Protein AF-0000000076493555 (afdb_homodimer)

InterPro domains:
  IPR001810 F-box domain [PF00646] (11-49)
  IPR001810 F-box domain [PS50181] (8-61)
  IPR006566 FBD domain [PF08387] (306-347)
  IPR006566 FBD domain [SM00579] (308-380)
  IPR032675 Leucine-rich repeat domain superfamily [G3DSA:3.80.10.10] (91-368)
  IPR036047 F-box-like domain superfamily [SSF81383] (8-80)
  IPR050232 F-box/LRR-repeat protein 13/AtMIF1-like [PTHR31900] (6-372)
  IPR053781 F-box/LRR-repeat protein 13-like, F-box domain [cd22160] (11-46)

Solvent-accessible surface area (backbone atoms only — not comparable to full-atom values): 38827 Å² total; per-residue (Å²): 132,78,78,70,67,79,74,61,34,84,61,75,63,57,56,64,70,55,48,49,56,54,37,64,55,34,63,56,73,63,37,57,72,34,54,75,88,43,64,78,39,44,68,60,62,24,59,47,34,48,45,78,46,66,43,63,72,35,51,72,64,72,35,72,65,41,47,49,49,48,54,49,48,52,52,46,52,68,58,64,30,41,82,89,48,52,30,43,32,41,35,39,37,38,73,83,66,52,57,48,63,50,48,49,53,44,39,51,41,44,73,36,50,23,25,32,38,38,40,38,39,33,59,84,32,65,41,53,30,53,54,70,40,32,74,51,27,32,33,42,33,42,28,20,32,24,57,37,61,48,88,52,38,40,25,67,43,20,31,34,43,34,37,31,40,28,35,35,62,33,28,45,49,56,51,47,50,53,65,24,26,63,48,26,29,35,41,36,39,34,55,55,42,58,74,37,82,62,58,74,66,71,60,91,53,67,36,77,48,26,34,37,38,37,38,55,65,37,79,48,54,62,36,52,51,63,67,34,49,42,45,25,30,34,43,34,33,31,46,75,37,45,62,76,61,45,81,89,78,64,67,30,66,48,23,32,36,40,35,36,36,30,48,57,91,53,60,68,58,50,51,56,50,40,52,28,22,45,46,24,27,32,41,35,41,32,51,41,92,72,48,53,80,62,85,72,63,58,75,72,77,76,70,88,75,73,34,56,8,34,56,59,40,22,31,36,39,35,38,38,54,44,83,68,44,63,42,57,46,52,49,53,44,48,48,36,52,46,18,46,44,26,42,36,39,40,39,25,45,45,89,80,60,52,70,68,56,52,49,52,43,49,53,57,59,69,67,46,66,58,59,19,86,66,45,44,80,42,83,84,133,81,77,69,68,79,75,61,34,81,63,73,62,56,57,64,69,55,48,50,56,53,37,64,54,33,63,57,71,62,37,56,73,36,52,79,88,46,62,78,42,43,68,60,62,25,60,48,34,49,46,78,45,66,43,63,72,37,49,72,64,72,36,70,64,39,47,51,49,50,55,49,48,53,51,46,51,67,58,63,30,41,83,88,48,52,31,45,33,41,34,40,37,38,73,81,65,53,54,48,62,51,49,48,53,46,38,51,41,45,74,37,50,22,25,32,40,37,40,38,40,33,60,85,32,65,40,54,29,53,54,69,39,31,74,50,27,31,34,43,35,43,28,21,32,24,57,37,60,47,87,52,38,40,25,66,44,21,30,34,42,35,38,31,40,27,33,34,63,35,30,45,49,56,50,47,50,52,65,25,26,64,48,27,29,35,40,35,38,34,54,65,43,58,74,37,82,61,58,75,66,67,59,91,55,65,35,77,48,26,34,36,38,36,36,59,53,50,83,50,55,65,37,52,50,65,68,33,50,43,46,25,30,34,42,35,34,30,46,74,26,44,64,78,62,45,79,88,78,62,68,30,66,48,23,32,34,43,35,36,35,32,48,56,86,53,60,69,57,50,52,56,49,40,53,27,23,47,46,25,26,33,41,35,42,32,51,42,93,71,51,51,80,69,77,71,63,54,79,72,76,76,69,88,75,75,33,56,9,33,56,60,40,22,29,36,38,37,38,38,53,44,82,70,45,63,41,57,47,51,49,54,43,47,48,36,51,46,19,47,41,26,42,35,39,40,39,26,47,44,90,81,60,52,69,69,56,51,49,51,43,50,53,56,60,69,66,47,66,60,58,19,87,66,45,45,79,42,82,85

Structure (mmCIF, N/CA/C/O backbone):
data_AF-0000000076493555-model_v1
#
loop_
_entity.id
_entity.type
_entity.pdbx_description
1 polymer 'F-box/FBD/LRR-repeat protein'
#
loop_
_atom_site.group_PDB
_atom_site.id
_atom_site.type_symbol
_atom_site.label_atom_id
_atom_site.label_alt_id
_atom_site.label_comp_id
_atom_site.label_asym_id
_atom_site.label_entity_id
_atom_site.label_seq_id
_atom_site.pdbx_PDB_ins_code
_atom_site.Cartn_x
_atom_site.Cartn_y
_atom_site.Cartn_z
_atom_site.occupancy
_atom_site.B_iso_or_equiv
_atom_site.auth_seq_id
_atom_site.auth_comp_id
_atom_site.auth_asym_id
_atom_site.auth_atom_id
_atom_site.pdbx_PDB_model_num
ATOM 1 N N . MET A 1 1 ? -29.672 18.234 -15.086 1 19.06 1 MET A N 1
ATOM 2 C CA . MET A 1 1 ? -28.578 17.406 -15.594 1 19.06 1 MET A CA 1
ATOM 3 C C . MET A 1 1 ? -27.234 17.891 -15.055 1 19.06 1 MET A C 1
ATOM 5 O O . MET A 1 1 ? -26.703 18.906 -15.516 1 19.06 1 MET A O 1
ATOM 9 N N . GLU A 1 2 ? -26.984 17.953 -13.797 1 23.67 2 GLU A N 1
ATOM 10 C CA . GLU A 1 2 ? -26.125 18.828 -12.992 1 23.67 2 GLU A CA 1
ATOM 11 C C . GLU A 1 2 ? -24.641 18.516 -13.227 1 23.67 2 GLU A C 1
ATOM 13 O O . GLU A 1 2 ? -24.25 17.344 -13.234 1 23.67 2 GLU A O 1
ATOM 18 N N . LYS A 1 3 ? -23.984 19.297 -13.969 1 27.77 3 LYS A N 1
ATOM 19 C CA . LYS A 1 3 ? -22.672 19.25 -14.625 1 27.77 3 LYS A CA 1
ATOM 20 C C . LYS A 1 3 ? -21.609 18.719 -13.688 1 27.77 3 LYS A C 1
ATOM 22 O O . LYS A 1 3 ? -21.281 19.344 -12.68 1 27.77 3 LYS A O 1
ATOM 27 N N . MET A 1 4 ? -21.734 17.484 -13.445 1 27.95 4 MET A N 1
ATOM 28 C CA . MET A 1 4 ? -20.703 16.828 -12.633 1 27.95 4 MET A CA 1
ATOM 29 C C . MET A 1 4 ? -19.312 17.172 -13.141 1 27.95 4 MET A C 1
ATOM 31 O O . MET A 1 4 ? -19 16.953 -14.312 1 27.95 4 MET A O 1
ATOM 35 N N . SER A 1 5 ? -18.797 18.234 -12.828 1 31.17 5 SER A N 1
ATOM 36 C CA . SER A 1 5 ? -17.5 18.75 -13.289 1 31.17 5 SER A CA 1
ATOM 37 C C . SER A 1 5 ? -16.5 17.609 -13.453 1 31.17 5 SER A C 1
ATOM 39 O O . SER A 1 5 ? -16.547 16.625 -12.727 1 31.17 5 SER A O 1
ATOM 41 N N . PRO A 1 6 ? -16.062 17.406 -14.656 1 32.62 6 PRO A N 1
ATOM 42 C CA . PRO A 1 6 ? -15.125 16.359 -15.039 1 32.62 6 PRO A CA 1
ATOM 43 C C . PRO A 1 6 ? -14.031 16.141 -13.992 1 32.62 6 PRO A C 1
ATOM 45 O O . PRO A 1 6 ? -13.359 17.094 -13.594 1 32.62 6 PRO A O 1
ATOM 48 N N . THR A 1 7 ? -14.336 15.445 -13.023 1 34.47 7 THR A N 1
ATOM 49 C CA . THR A 1 7 ? -13.406 15.078 -11.961 1 34.47 7 THR A CA 1
ATOM 50 C C . THR A 1 7 ? -12.062 14.656 -12.539 1 34.47 7 THR A C 1
ATOM 52 O O . THR A 1 7 ? -11.953 13.617 -13.195 1 34.47 7 THR A O 1
ATOM 55 N N . VAL A 1 8 ? -11.383 15.461 -13.391 1 36.38 8 VAL A N 1
ATOM 56 C CA . VAL A 1 8 ? -10.008 15.266 -13.859 1 36.38 8 VAL A CA 1
ATOM 57 C C . VAL A 1 8 ? -9.281 14.305 -12.922 1 36.38 8 VAL A C 1
ATOM 59 O O . VAL A 1 8 ? -9.25 14.516 -11.703 1 36.38 8 VAL A O 1
ATOM 62 N N . ASP A 1 9 ? -9.211 13.141 -13.281 1 39.81 9 ASP A N 1
ATOM 63 C CA . ASP A 1 9 ? -8.438 12.156 -12.531 1 39.81 9 ASP A CA 1
ATOM 64 C C . ASP A 1 9 ? -7.008 12.633 -12.297 1 39.81 9 ASP A C 1
ATOM 66 O O . ASP A 1 9 ? -6.109 12.32 -13.078 1 39.81 9 ASP A O 1
ATOM 70 N N . ARG A 1 10 ? -6.605 13.93 -12.305 1 41.12 10 ARG A N 1
ATOM 71 C CA . ARG A 1 10 ? -5.328 14.578 -12.023 1 41.12 10 ARG A CA 1
ATOM 72 C C . ARG A 1 10 ? -4.445 13.688 -11.148 1 41.12 10 ARG A C 1
ATOM 74 O O . ARG A 1 10 ? -3.332 14.078 -10.789 1 41.12 10 ARG A O 1
ATOM 81 N N . ILE A 1 11 ? -4.992 12.688 -10.578 1 41.97 11 ILE A N 1
ATOM 82 C CA . ILE A 1 11 ? -4.457 12.055 -9.375 1 41.97 11 ILE A CA 1
ATOM 83 C C . ILE A 1 11 ? -3.525 10.914 -9.766 1 41.97 11 ILE A C 1
ATOM 85 O O . ILE A 1 11 ? -2.73 10.445 -8.953 1 41.97 11 ILE A O 1
ATOM 89 N N . SER A 1 12 ? -3.707 10.195 -11.016 1 48.12 12 SER A N 1
ATOM 90 C CA . SER A 1 12 ? -3.021 8.922 -10.852 1 48.12 12 SER A CA 1
ATOM 91 C C . SER A 1 12 ? -1.508 9.102 -10.836 1 48.12 12 SER A C 1
ATOM 93 O O . SER A 1 12 ? -0.944 9.734 -11.734 1 48.12 12 SER A O 1
ATOM 95 N N . SER A 1 13 ? -1.022 9.492 -9.805 1 54.22 13 SER A N 1
ATOM 96 C CA . SER A 1 13 ? 0.394 9.531 -9.453 1 54.22 13 SER A CA 1
ATOM 97 C C . SER A 1 13 ? 1.104 8.258 -9.891 1 54.22 13 SER A C 1
ATOM 99 O O . SER A 1 13 ? 2.262 8.031 -9.539 1 54.22 13 SER A O 1
ATOM 101 N N . LEU A 1 14 ? 0.402 7.328 -10.617 1 53.53 14 LEU A N 1
ATOM 102 C CA . LEU A 1 14 ? 1.086 6.098 -11 1 53.53 14 LEU A CA 1
ATOM 103 C C . LEU A 1 14 ? 1.947 6.316 -12.234 1 53.53 14 LEU A C 1
ATOM 105 O O . LEU A 1 14 ? 1.585 7.094 -13.117 1 53.53 14 LEU A O 1
ATOM 109 N N . PRO A 1 15 ? 3.199 5.785 -12.094 1 58.19 15 PRO A N 1
ATOM 110 C CA . PRO A 1 15 ? 3.984 5.816 -13.328 1 58.19 15 PRO A CA 1
ATOM 111 C C . PRO A 1 15 ? 3.182 5.367 -14.547 1 58.19 15 PRO A C 1
ATOM 113 O O . PRO A 1 15 ? 2.363 4.449 -14.453 1 58.19 15 PRO A O 1
ATOM 116 N N . ASN A 1 16 ? 3.355 6.117 -15.602 1 60.28 16 ASN A N 1
ATOM 117 C CA . ASN A 1 16 ? 2.627 5.875 -16.844 1 60.28 16 ASN A CA 1
ATOM 118 C C . ASN A 1 16 ? 2.713 4.41 -17.266 1 60.28 16 ASN A C 1
ATOM 120 O O . ASN A 1 16 ? 1.726 3.832 -17.719 1 60.28 16 ASN A O 1
ATOM 124 N N . GLU A 1 17 ? 3.893 3.844 -17.172 1 60.91 17 GLU A N 1
ATOM 125 C CA . GLU A 1 17 ? 4.086 2.455 -17.578 1 60.91 17 GLU A CA 1
ATOM 126 C C . GLU A 1 17 ? 3.191 1.513 -16.781 1 60.91 17 GLU A C 1
ATOM 128 O O . GLU A 1 17 ? 2.615 0.576 -17.344 1 60.91 17 GLU A O 1
ATOM 133 N N . LEU A 1 18 ? 3.139 1.785 -15.609 1 60.66 18 LEU A N 1
ATOM 134 C CA . LEU A 1 18 ? 2.301 0.946 -14.758 1 60.66 18 LEU A CA 1
ATOM 135 C C . LEU A 1 18 ? 0.822 1.176 -15.055 1 60.66 18 LEU A C 1
ATOM 137 O O . LEU A 1 18 ? 0.044 0.222 -15.133 1 60.66 18 LEU A O 1
ATOM 141 N N . LEU A 1 19 ? 0.518 2.398 -15.211 1 63.19 19 LEU A N 1
ATOM 142 C CA . LEU A 1 19 ? -0.875 2.711 -15.508 1 63.19 19 LEU A CA 1
ATOM 143 C C . LEU A 1 19 ? -1.315 2.037 -16.812 1 63.19 19 LEU A C 1
ATOM 145 O O . LEU A 1 19 ? -2.4 1.456 -16.875 1 63.19 19 LEU A O 1
ATOM 149 N N . CYS A 1 20 ? -0.382 2.092 -17.734 1 60.75 20 CYS A N 1
ATOM 150 C CA . CYS A 1 20 ? -0.687 1.456 -19 1 60.75 20 CYS A CA 1
ATOM 151 C C . CYS A 1 20 ? -0.854 -0.05 -18.844 1 60.75 20 CYS A C 1
ATOM 153 O O . CYS A 1 20 ? -1.755 -0.648 -19.422 1 60.75 20 CYS A O 1
ATOM 155 N N . HIS A 1 21 ? -0.041 -0.607 -18.125 1 63.12 21 HIS A N 1
ATOM 156 C CA . HIS A 1 21 ? -0.093 -2.045 -17.891 1 63.12 21 HIS A CA 1
ATOM 157 C C . HIS A 1 21 ? -1.389 -2.439 -17.188 1 63.12 21 HIS A C 1
ATOM 159 O O . HIS A 1 21 ? -2.041 -3.41 -17.578 1 63.12 21 HIS A O 1
ATOM 165 N N . ILE A 1 22 ? -1.717 -1.667 -16.25 1 61.5 22 ILE A N 1
ATOM 166 C CA . ILE A 1 22 ? -2.938 -1.959 -15.5 1 61.5 22 ILE A CA 1
ATOM 167 C C . ILE A 1 22 ? -4.148 -1.822 -16.422 1 61.5 22 ILE A C 1
ATOM 169 O O . ILE A 1 22 ? -5.051 -2.66 -16.406 1 61.5 22 ILE A O 1
ATOM 173 N N . LEU A 1 23 ? -4.012 -0.761 -17.172 1 63.5 23 LEU A N 1
ATOM 174 C CA . LEU A 1 23 ? -5.145 -0.453 -18.031 1 63.5 23 LEU A CA 1
ATOM 175 C C . LEU A 1 23 ? -5.281 -1.487 -19.141 1 63.5 23 LEU A C 1
ATOM 177 O O . LEU A 1 23 ? -6.355 -1.644 -19.734 1 63.5 23 LEU A O 1
ATOM 181 N N . SER A 1 24 ? -4.188 -2.135 -19.406 1 61.81 24 SER A N 1
ATOM 182 C CA . SER A 1 24 ? -4.227 -3.146 -20.469 1 61.81 24 SER A CA 1
ATOM 183 C C . SER A 1 24 ? -5.152 -4.297 -20.094 1 61.81 24 SER A C 1
ATOM 185 O O . SER A 1 24 ? -5.582 -5.066 -20.953 1 61.81 24 SER A O 1
ATOM 187 N N . PHE A 1 25 ? -5.488 -4.348 -18.906 1 56.56 25 PHE A N 1
ATOM 188 C CA . PHE A 1 25 ? -6.355 -5.441 -18.469 1 56.56 25 PHE A CA 1
ATOM 189 C C . PHE A 1 25 ? -7.816 -5.012 -18.5 1 56.56 25 PHE A C 1
ATOM 191 O O . PHE A 1 25 ? -8.703 -5.793 -18.141 1 56.56 25 PHE A O 1
ATOM 198 N N . LEU A 1 26 ? -8.008 -3.75 -18.766 1 55.66 26 LEU A N 1
ATOM 199 C CA . LEU A 1 26 ? -9.391 -3.309 -18.938 1 55.66 26 LEU A CA 1
ATOM 200 C C . LEU A 1 26 ? -9.953 -3.83 -20.266 1 55.66 26 LEU A C 1
ATOM 202 O O . LEU A 1 26 ? -9.227 -3.955 -21.25 1 55.66 26 LEU A O 1
ATOM 206 N N . PRO A 1 27 ? -11.219 -4.348 -20.297 1 52.56 27 PRO A N 1
ATOM 207 C CA . PRO A 1 27 ? -11.789 -4.723 -21.594 1 52.56 27 PRO A CA 1
ATOM 208 C C . PRO A 1 27 ? -11.633 -3.631 -22.641 1 52.56 27 PRO A C 1
ATOM 210 O O . PRO A 1 27 ? -11.609 -2.443 -22.312 1 52.56 27 PRO A O 1
ATOM 213 N N . THR A 1 28 ? -11.133 -4.02 -23.859 1 48.94 28 THR A N 1
ATOM 214 C CA . THR A 1 28 ? -10.758 -3.236 -25.016 1 48.94 28 THR A CA 1
ATOM 215 C C . THR A 1 28 ? -11.688 -2.033 -25.188 1 48.94 28 THR A C 1
ATOM 217 O O . THR A 1 28 ? -11.227 -0.927 -25.484 1 48.94 28 THR A O 1
ATOM 220 N N . LYS A 1 29 ? -12.984 -2.295 -25.375 1 47.59 29 LYS A N 1
ATOM 221 C CA . LYS A 1 29 ? -13.898 -1.201 -25.688 1 47.59 29 LYS A CA 1
ATOM 222 C C . LYS A 1 29 ? -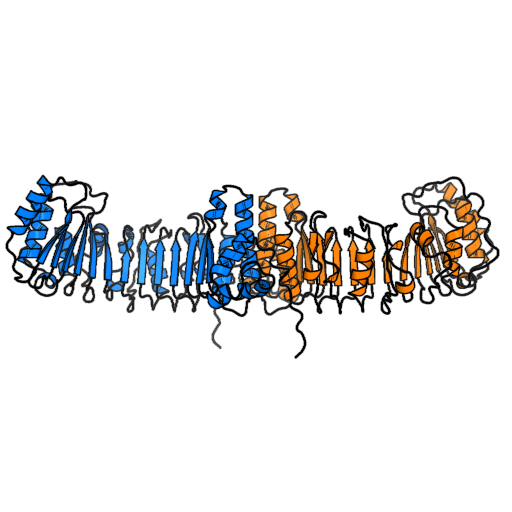13.719 -0.039 -24.719 1 47.59 29 LYS A C 1
ATOM 224 O O . LYS A 1 29 ? -13.781 1.126 -25.109 1 47.59 29 LYS A O 1
ATOM 229 N N . GLN A 1 30 ? -13.594 -0.379 -23.594 1 48.59 30 GLN A N 1
ATOM 230 C CA . GLN A 1 30 ? -13.422 0.667 -22.578 1 48.59 30 GLN A CA 1
ATOM 231 C C . GLN A 1 30 ? -12 1.223 -22.609 1 48.59 30 GLN A C 1
ATOM 233 O O . GLN A 1 30 ? -11.789 2.42 -22.406 1 48.59 30 GLN A O 1
ATOM 238 N N . ALA A 1 31 ? -11.109 0.239 -22.953 1 46.97 31 ALA A N 1
ATOM 239 C CA . ALA A 1 31 ? -9.719 0.665 -23.094 1 46.97 31 ALA A CA 1
ATOM 240 C C . ALA A 1 31 ? -9.555 1.604 -24.281 1 46.97 31 ALA A C 1
ATOM 242 O O . ALA A 1 31 ? -8.766 2.553 -24.219 1 46.97 31 ALA A O 1
ATOM 243 N N . VAL A 1 32 ? -10.141 1.202 -25.422 1 43.09 32 VAL A N 1
ATOM 244 C CA . VAL A 1 32 ? -10.094 1.979 -26.656 1 43.09 32 VAL A CA 1
ATOM 245 C C . VAL A 1 32 ? -10.695 3.361 -26.406 1 43.09 32 VAL A C 1
ATOM 247 O O . VAL A 1 32 ? -10.195 4.363 -26.922 1 43.09 32 VAL A O 1
ATOM 250 N N . ALA A 1 33 ? -11.992 3.258 -26.125 1 43.34 33 ALA A N 1
ATOM 251 C CA . ALA A 1 33 ? -12.594 4.574 -25.953 1 43.34 33 ALA A CA 1
ATOM 252 C C . ALA A 1 33 ? -11.719 5.469 -25.078 1 43.34 33 ALA A C 1
ATOM 254 O O . ALA A 1 33 ? -11.891 6.688 -25.062 1 43.34 33 ALA A O 1
ATOM 255 N N . THR A 1 34 ? -11.219 4.828 -24.094 1 42.84 34 THR A N 1
ATOM 256 C CA . THR A 1 34 ? -10.336 5.59 -23.219 1 42.84 34 THR A CA 1
ATOM 257 C C . THR A 1 34 ? -9.023 5.91 -23.922 1 42.84 34 THR A C 1
ATOM 259 O O . THR A 1 34 ? -8.219 5.016 -24.188 1 42.84 34 THR A O 1
ATOM 262 N N . GLY A 1 35 ? -9.031 6.453 -25.062 1 40.28 35 GLY A N 1
ATOM 263 C CA . GLY A 1 35 ? -7.785 7.062 -25.516 1 40.28 35 GLY A CA 1
ATOM 264 C C . GLY A 1 35 ? -6.785 7.266 -24.391 1 40.28 35 GLY A C 1
ATOM 265 O O . GLY A 1 35 ? -7.137 7.758 -23.312 1 40.28 35 GLY A O 1
ATOM 266 N N . ILE A 1 36 ? -5.789 6.461 -24.328 1 41.22 36 ILE A N 1
ATOM 267 C CA . ILE A 1 36 ? -4.84 6.047 -23.297 1 41.22 36 ILE A CA 1
ATOM 268 C C . ILE A 1 36 ? -4.668 7.172 -22.281 1 41.22 36 ILE A C 1
ATOM 270 O O . ILE A 1 36 ? -4.73 6.934 -21.062 1 41.22 36 ILE A O 1
ATOM 274 N N . LEU A 1 37 ? -3.635 8.062 -22.516 1 41.53 37 LEU A N 1
ATOM 275 C CA . LEU A 1 37 ? -3.062 9.117 -21.688 1 41.53 37 LEU A CA 1
ATOM 276 C C . LEU A 1 37 ? -4.082 10.219 -21.422 1 41.53 37 LEU A C 1
ATOM 278 O O . LEU A 1 37 ? -3.762 11.234 -20.812 1 41.53 37 LEU A O 1
ATOM 282 N N . SER A 1 38 ? -5.168 10.102 -21.938 1 43.03 38 SER A N 1
ATOM 283 C CA . SER A 1 38 ? -6.016 11.281 -21.781 1 43.03 38 SER A CA 1
ATOM 284 C C . SER A 1 38 ? -6.598 11.375 -20.375 1 43.03 38 SER A C 1
ATOM 286 O O . SER A 1 38 ? -6.668 10.375 -19.672 1 43.03 38 SER A O 1
ATOM 288 N N . LYS A 1 39 ? -6.945 12.578 -19.938 1 47.06 39 LYS A N 1
ATOM 289 C CA . LYS A 1 39 ? -7.473 13.117 -18.688 1 47.06 39 LYS A CA 1
ATOM 290 C C . LYS A 1 39 ? -8.625 12.258 -18.172 1 47.06 39 LYS A C 1
ATOM 292 O O . LYS A 1 39 ? -8.906 12.266 -16.969 1 47.06 39 LYS A O 1
ATOM 297 N N . ARG A 1 40 ? -9.273 11.539 -19.109 1 43.91 40 ARG A N 1
ATOM 298 C CA . ARG A 1 40 ? -10.516 10.852 -18.797 1 43.91 40 ARG A CA 1
ATOM 299 C C . ARG A 1 40 ? -10.25 9.508 -18.125 1 43.91 40 ARG A C 1
ATOM 301 O O . ARG A 1 40 ? -11.18 8.828 -17.688 1 43.91 40 ARG A O 1
ATOM 308 N N . TRP A 1 41 ? -9.094 8.992 -18.266 1 49.5 41 TRP A N 1
ATOM 309 C CA . TRP A 1 41 ? -8.711 7.68 -17.766 1 49.5 41 TRP A CA 1
ATOM 310 C C . TRP A 1 41 ? -8.969 7.578 -16.266 1 49.5 41 TRP A C 1
ATOM 312 O O . TRP A 1 41 ? -8.875 6.492 -15.68 1 49.5 41 TRP A O 1
ATOM 322 N N . GLY A 1 42 ? -9.102 8.664 -15.625 1 54.25 42 GLY A N 1
ATOM 323 C CA . GLY A 1 42 ? -8.703 8.75 -14.227 1 54.25 42 GLY A CA 1
ATOM 324 C C . GLY A 1 42 ? -9.367 7.699 -13.359 1 54.25 42 GLY A C 1
ATOM 325 O O . GLY A 1 42 ? -8.68 6.906 -12.703 1 54.25 42 GLY A O 1
ATOM 326 N N . PRO A 1 43 ? -10.703 7.387 -13.586 1 63.88 43 PRO A N 1
ATOM 327 C CA . PRO A 1 43 ? -11.289 6.523 -12.555 1 63.88 43 PRO A CA 1
ATOM 328 C C . PRO A 1 43 ? -11.461 5.078 -13.023 1 63.88 43 PRO A C 1
ATOM 330 O O . PRO A 1 43 ? -11.711 4.188 -12.211 1 63.88 43 PRO A O 1
ATOM 333 N N . LEU A 1 44 ? -11.125 4.73 -14.398 1 70.38 44 LEU A N 1
ATOM 334 C CA . LEU A 1 44 ? -11.531 3.422 -14.898 1 70.38 44 LEU A CA 1
ATOM 335 C C . LEU A 1 44 ? -10.57 2.338 -14.422 1 70.38 44 LEU A C 1
ATOM 337 O O . LEU A 1 44 ? -10.977 1.186 -14.234 1 70.38 44 LEU A O 1
ATOM 341 N N . TRP A 1 45 ? -9.359 2.684 -14.344 1 74.56 45 TRP A N 1
ATOM 342 C CA . TRP A 1 45 ? -8.391 1.67 -13.938 1 74.56 45 TRP A CA 1
ATOM 343 C C . TRP A 1 45 ? -8.703 1.146 -12.539 1 74.56 45 TRP A C 1
ATOM 345 O O . TRP A 1 45 ? -8.289 0.043 -12.172 1 74.56 45 TRP A O 1
ATOM 355 N N . ARG A 1 46 ? -9.508 1.86 -11.891 1 80.88 46 ARG A N 1
ATOM 356 C CA . ARG A 1 46 ? -9.797 1.5 -10.508 1 80.88 46 ARG A CA 1
ATOM 357 C C . ARG A 1 46 ? -10.766 0.325 -10.438 1 80.88 46 ARG A C 1
ATOM 359 O O . ARG A 1 46 ? -10.914 -0.309 -9.391 1 80.88 46 ARG A O 1
ATOM 366 N N . SER A 1 47 ? -11.438 0.044 -11.578 1 79.94 47 SER A N 1
ATOM 367 C CA . SER A 1 47 ? -12.477 -0.985 -11.555 1 79.94 47 SER A CA 1
ATOM 368 C C . SER A 1 47 ? -12.008 -2.256 -12.258 1 79.94 47 SER A C 1
ATOM 370 O O . SER A 1 47 ? -12.805 -3.17 -12.484 1 79.94 47 SER A O 1
ATOM 372 N N . VAL A 1 48 ? -10.773 -2.34 -12.516 1 81.81 48 VAL A N 1
ATOM 373 C CA . VAL A 1 48 ? -10.25 -3.518 -13.195 1 81.81 48 VAL A CA 1
ATOM 374 C C . VAL A 1 48 ? -10.328 -4.73 -12.273 1 81.81 48 VAL A C 1
ATOM 376 O O . VAL A 1 48 ? -10.023 -4.625 -11.078 1 81.81 48 VAL A O 1
ATOM 379 N N . SER A 1 49 ? -10.734 -5.859 -12.883 1 87.38 49 SER A N 1
ATOM 380 C CA . SER A 1 49 ? -10.938 -7.059 -12.07 1 87.38 49 SER A CA 1
ATOM 381 C C . SER A 1 49 ? -9.711 -7.961 -12.109 1 87.38 49 SER A C 1
ATOM 383 O O . SER A 1 49 ? -9.57 -8.867 -11.289 1 87.38 49 SER A O 1
ATOM 385 N N . THR A 1 50 ? -8.805 -7.742 -13.07 1 89.69 50 THR A N 1
ATOM 386 C CA . THR A 1 50 ? -7.586 -8.531 -13.164 1 89.69 50 THR A CA 1
ATOM 387 C C . THR A 1 50 ? -6.371 -7.699 -12.766 1 89.69 50 THR A C 1
ATOM 389 O O . THR A 1 50 ? -6.129 -6.629 -13.336 1 89.69 50 THR A O 1
ATOM 392 N N . LEU A 1 51 ? -5.68 -8.148 -11.812 1 88.44 51 LEU A N 1
ATOM 393 C CA . LEU A 1 51 ? -4.441 -7.516 -11.375 1 88.44 51 LEU A CA 1
ATOM 394 C C . LEU A 1 51 ? -3.24 -8.398 -11.695 1 88.44 51 LEU A C 1
ATOM 396 O O . LEU A 1 51 ? -3.137 -9.516 -11.188 1 88.44 51 LEU A O 1
ATOM 400 N N . ASP A 1 52 ? -2.383 -7.949 -12.555 1 88.94 52 ASP A N 1
ATOM 401 C CA . ASP A 1 52 ? -1.193 -8.688 -12.977 1 88.94 52 ASP A CA 1
ATOM 402 C C . ASP A 1 52 ? 0.074 -7.875 -12.719 1 88.94 52 ASP A C 1
ATOM 404 O O . ASP A 1 52 ? 0.361 -6.918 -13.445 1 88.94 52 ASP A O 1
ATOM 408 N N . PHE A 1 53 ? 0.777 -8.266 -11.68 1 87.44 53 PHE A N 1
ATOM 409 C CA . PHE A 1 53 ? 1.996 -7.559 -11.297 1 87.44 53 PHE A CA 1
ATOM 410 C C . PHE A 1 53 ? 3.223 -8.43 -11.539 1 87.44 53 PHE A C 1
ATOM 412 O O . PHE A 1 53 ? 3.314 -9.539 -11.023 1 87.44 53 PHE A O 1
ATOM 419 N N . ASN A 1 54 ? 4.094 -8.023 -12.32 1 83.44 54 ASN A N 1
ATOM 420 C CA . ASN A 1 54 ? 5.344 -8.711 -12.633 1 83.44 54 ASN A CA 1
ATOM 421 C C . ASN A 1 54 ? 6.547 -7.793 -12.477 1 83.44 54 ASN A C 1
ATOM 423 O O . ASN A 1 54 ? 6.641 -6.766 -13.156 1 83.44 54 ASN A O 1
ATOM 427 N N . ASP A 1 55 ? 7.395 -8.125 -11.547 1 75.75 55 ASP A N 1
ATOM 428 C CA . ASP A 1 55 ? 8.516 -7.234 -11.266 1 75.75 55 ASP A CA 1
ATOM 429 C C . ASP A 1 55 ? 9.703 -7.531 -12.18 1 75.75 55 ASP A C 1
ATOM 431 O O . ASP A 1 55 ? 10.766 -6.93 -12.039 1 75.75 55 ASP A O 1
ATOM 435 N N . GLU A 1 56 ? 9.602 -8.453 -13.125 1 73 56 GLU A N 1
ATOM 436 C CA . GLU A 1 56 ? 10.727 -8.859 -13.961 1 73 56 GLU A CA 1
ATOM 437 C C . GLU A 1 56 ? 11.297 -7.668 -14.727 1 73 56 GLU A C 1
ATOM 439 O O . GLU A 1 56 ? 12.516 -7.531 -14.844 1 73 56 GLU A O 1
ATOM 444 N N . SER A 1 57 ? 10.398 -6.91 -15.172 1 64.94 57 SER A N 1
ATOM 445 C CA . SER A 1 57 ? 10.859 -5.77 -15.961 1 64.94 57 SER A CA 1
ATOM 446 C C . SER A 1 57 ? 11.625 -4.777 -15.094 1 64.94 57 SER A C 1
ATOM 448 O O . SER A 1 57 ? 12.594 -4.164 -15.555 1 64.94 57 SER A O 1
ATOM 450 N N . TYR A 1 58 ? 11.273 -4.641 -13.867 1 62.62 58 TYR A N 1
ATOM 451 C CA . TYR A 1 58 ? 11.93 -3.701 -12.961 1 62.62 58 TYR A CA 1
ATOM 452 C C . TYR A 1 58 ? 13.281 -4.242 -12.508 1 62.62 58 TYR A C 1
ATOM 454 O O . TYR A 1 58 ? 14.227 -3.479 -12.312 1 62.62 58 TYR A O 1
ATOM 462 N N . LEU A 1 59 ? 13.344 -5.492 -12.445 1 62.97 59 LEU A N 1
ATOM 463 C CA . LEU A 1 59 ? 14.562 -6.145 -11.961 1 62.97 59 LEU A CA 1
ATOM 464 C C . LEU A 1 59 ? 15.656 -6.094 -13.016 1 62.97 59 LEU A C 1
ATOM 466 O O . LEU A 1 59 ? 16.844 -6.129 -12.688 1 62.97 59 LEU A O 1
ATOM 470 N N . GLN A 1 60 ? 15.164 -6.066 -14.164 1 62.75 60 GLN A N 1
ATOM 471 C CA . GLN A 1 60 ? 16.172 -5.938 -15.211 1 62.75 60 GLN A CA 1
ATOM 472 C C . GLN A 1 60 ? 16.984 -4.652 -15.039 1 62.75 60 GLN A C 1
ATOM 474 O O . GLN A 1 60 ? 18.156 -4.594 -15.422 1 62.75 60 GLN A O 1
ATOM 479 N N . LYS A 1 61 ? 16.391 -3.775 -14.344 1 61.56 61 LYS A N 1
ATOM 480 C CA . LYS A 1 61 ? 17.094 -2.51 -14.172 1 61.56 61 LYS A CA 1
ATOM 481 C C . LYS A 1 61 ? 17.969 -2.531 -12.914 1 61.56 61 LYS A C 1
ATOM 483 O O . LYS A 1 61 ? 18.797 -1.644 -12.711 1 61.56 61 LYS A O 1
ATOM 488 N N . ARG A 1 62 ? 18.016 -3.664 -12.281 1 62.09 62 ARG A N 1
ATOM 489 C CA . ARG A 1 62 ? 18.875 -4.098 -11.195 1 62.09 62 ARG A CA 1
ATOM 490 C C . ARG A 1 62 ? 19.109 -2.965 -10.195 1 62.09 62 ARG A C 1
ATOM 492 O O . ARG A 1 62 ? 20.234 -2.766 -9.727 1 62.09 62 ARG A O 1
ATOM 499 N N . THR A 1 63 ? 18.234 -1.982 -10.07 1 68.94 63 THR A N 1
ATOM 500 C CA . THR A 1 63 ? 18.438 -0.97 -9.039 1 68.94 63 THR A CA 1
ATOM 501 C C . THR A 1 63 ? 17.344 -1.025 -7.988 1 68.94 63 THR A C 1
ATOM 503 O O . THR A 1 63 ? 16.219 -1.429 -8.281 1 68.94 63 THR A O 1
ATOM 506 N N . PHE A 1 64 ? 17.781 -0.822 -6.785 1 74.06 64 PHE A N 1
ATOM 507 C CA . PHE A 1 64 ? 16.906 -0.793 -5.629 1 74.06 64 PHE A CA 1
ATOM 508 C C . PHE A 1 64 ? 15.742 0.176 -5.852 1 74.06 64 PHE A C 1
ATOM 510 O O . PHE A 1 64 ? 14.617 -0.09 -5.438 1 74.06 64 PHE A O 1
ATOM 517 N N . PHE A 1 65 ? 16.062 1.153 -6.625 1 70.19 65 PHE A N 1
ATOM 518 C CA . PHE A 1 65 ? 15.055 2.186 -6.863 1 70.19 65 PHE A CA 1
ATOM 519 C C . PHE A 1 65 ? 13.891 1.635 -7.68 1 70.19 65 PHE A C 1
ATOM 521 O O . PHE A 1 65 ? 12.734 1.898 -7.367 1 70.19 65 PHE A O 1
ATOM 528 N N . TYR A 1 66 ? 14.281 0.859 -8.578 1 70 66 TYR A N 1
ATOM 529 C CA . TYR A 1 66 ? 13.234 0.326 -9.438 1 70 66 TYR A CA 1
ATOM 530 C C . TYR A 1 66 ? 12.422 -0.742 -8.719 1 70 66 TYR A C 1
ATOM 532 O O . TYR A 1 66 ? 11.211 -0.836 -8.906 1 70 66 TYR A O 1
ATOM 540 N N . TRP A 1 67 ? 13.078 -1.512 -7.949 1 75.62 67 TRP A N 1
ATOM 541 C CA . TRP A 1 67 ? 12.367 -2.486 -7.125 1 75.62 67 TRP A CA 1
ATOM 542 C C . TRP A 1 67 ? 11.398 -1.794 -6.176 1 75.62 67 TRP A C 1
ATOM 544 O O . TRP A 1 67 ? 10.234 -2.191 -6.062 1 75.62 67 TRP A O 1
ATOM 554 N N . TYR A 1 68 ? 11.953 -0.768 -5.605 1 78.19 68 TYR A N 1
ATOM 555 C CA . TYR A 1 68 ? 11.133 0.002 -4.672 1 78.19 68 TYR A CA 1
ATOM 556 C C . TYR A 1 68 ? 9.914 0.581 -5.371 1 78.19 68 TYR A C 1
ATOM 558 O O . TYR A 1 68 ? 8.797 0.513 -4.844 1 78.19 68 TYR A O 1
ATOM 566 N N . ARG A 1 69 ? 10.086 1.058 -6.469 1 75.19 69 ARG A N 1
ATOM 567 C CA . ARG A 1 69 ? 8.992 1.646 -7.238 1 75.19 69 ARG A CA 1
ATOM 568 C C . ARG A 1 69 ? 7.965 0.587 -7.625 1 75.19 69 ARG A C 1
ATOM 570 O O . ARG A 1 69 ? 6.766 0.861 -7.652 1 75.19 69 ARG A O 1
ATOM 577 N N . SER A 1 70 ? 8.492 -0.555 -7.906 1 79.75 70 SER A N 1
ATOM 578 C CA . SER A 1 70 ? 7.598 -1.652 -8.258 1 79.75 70 SER A CA 1
ATOM 579 C C . SER A 1 70 ? 6.691 -2.018 -7.086 1 79.75 70 SER A C 1
ATOM 581 O O . SER A 1 70 ? 5.48 -2.18 -7.262 1 79.75 70 SER A O 1
ATOM 583 N N . VAL A 1 71 ? 7.289 -2.1 -5.965 1 83.12 71 VAL A N 1
ATOM 584 C CA . VAL A 1 71 ? 6.531 -2.445 -4.766 1 83.12 71 VAL A CA 1
ATOM 585 C C . VAL A 1 71 ? 5.504 -1.354 -4.473 1 83.12 71 VAL A C 1
ATOM 587 O O . VAL A 1 71 ? 4.344 -1.646 -4.18 1 83.12 71 VAL A O 1
ATOM 590 N N . GLN A 1 72 ? 5.898 -0.12 -4.625 1 79.44 72 GLN A N 1
ATOM 591 C CA . GLN A 1 72 ? 5.004 1.005 -4.363 1 79.44 72 GLN A CA 1
ATOM 592 C C . GLN A 1 72 ? 3.838 1.021 -5.348 1 79.44 72 GLN A C 1
ATOM 594 O O . GLN A 1 72 ? 2.715 1.373 -4.984 1 79.44 72 GLN A O 1
ATOM 599 N N . SER A 1 73 ? 4.172 0.662 -6.5 1 81.88 73 SER A N 1
ATOM 600 C CA . SER A 1 73 ? 3.127 0.658 -7.523 1 81.88 73 SER A CA 1
ATOM 601 C C . SER A 1 73 ? 2.055 -0.38 -7.211 1 81.88 73 SER A C 1
ATOM 603 O O . SER A 1 73 ? 0.865 -0.134 -7.43 1 81.88 73 SER A O 1
ATOM 605 N N . VAL A 1 74 ? 2.443 -1.518 -6.75 1 86 74 VAL A N 1
ATOM 606 C CA . VAL A 1 74 ? 1.482 -2.555 -6.387 1 86 74 VAL A CA 1
ATOM 607 C C . VAL A 1 74 ? 0.583 -2.055 -5.258 1 86 74 VAL A C 1
ATOM 609 O O . VAL A 1 74 ? -0.643 -2.164 -5.34 1 86 74 VAL A O 1
ATOM 612 N N . TYR A 1 75 ? 1.18 -1.474 -4.262 1 84.62 75 TYR A N 1
ATOM 613 C CA . TYR A 1 75 ? 0.415 -0.935 -3.145 1 84.62 75 TYR A CA 1
ATOM 614 C C . TYR A 1 75 ? -0.566 0.131 -3.617 1 84.62 75 TYR A C 1
ATOM 616 O O . TYR A 1 75 ? -1.721 0.157 -3.184 1 84.62 75 TYR A O 1
ATOM 624 N N . THR A 1 76 ? -0.073 0.978 -4.465 1 82.75 76 THR A N 1
ATOM 625 C CA . THR A 1 76 ? -0.895 2.086 -4.941 1 82.75 76 THR A CA 1
ATOM 626 C C . THR A 1 76 ? -2.119 1.566 -5.688 1 82.75 76 THR A C 1
ATOM 628 O O . THR A 1 76 ? -3.236 2.039 -5.465 1 82.75 76 THR A O 1
ATOM 631 N N . VAL A 1 77 ? -1.916 0.6 -6.52 1 84.31 77 VAL A N 1
ATOM 632 C CA . VAL A 1 77 ? -3.02 0.044 -7.297 1 84.31 77 VAL A CA 1
ATOM 633 C C . VAL A 1 77 ? -4.02 -0.634 -6.363 1 84.31 77 VAL A C 1
ATOM 635 O O . VAL A 1 77 ? -5.23 -0.44 -6.492 1 84.31 77 VAL A O 1
ATOM 638 N N . MET A 1 78 ? -3.48 -1.364 -5.453 1 88.5 78 MET A N 1
ATOM 639 C CA . MET A 1 78 ? -4.348 -2.104 -4.543 1 88.5 78 MET A CA 1
ATOM 640 C C . MET A 1 78 ? -5.148 -1.151 -3.656 1 88.5 78 MET A C 1
ATOM 642 O O . MET A 1 78 ? -6.309 -1.418 -3.34 1 88.5 78 MET A O 1
ATOM 646 N N . LEU A 1 79 ? -4.574 -0.109 -3.289 1 87.06 79 LEU A N 1
ATOM 647 C CA . LEU A 1 79 ? -5.203 0.847 -2.385 1 87.06 79 LEU A CA 1
ATOM 648 C C . LEU A 1 79 ? -6.238 1.69 -3.121 1 87.06 79 LEU A C 1
ATOM 650 O O . LEU A 1 79 ? -7.297 2.002 -2.57 1 87.06 79 LEU A O 1
ATOM 654 N N . ARG A 1 80 ? -5.941 2.055 -4.309 1 82.94 80 ARG A N 1
ATOM 655 C CA . ARG A 1 80 ? -6.75 3.053 -5.008 1 82.94 80 ARG A CA 1
ATOM 656 C C . ARG A 1 80 ? -7.836 2.387 -5.844 1 82.94 80 ARG A C 1
ATOM 658 O O . ARG A 1 80 ? -8.742 3.061 -6.34 1 82.94 80 ARG A O 1
ATOM 665 N N . ARG A 1 81 ? -7.797 1.189 -5.918 1 85.31 81 ARG A N 1
ATOM 666 C CA . ARG A 1 81 ? -8.82 0.497 -6.695 1 85.31 81 ARG A CA 1
ATOM 667 C C . ARG A 1 81 ? -10.195 0.638 -6.043 1 85.31 81 ARG A C 1
ATOM 669 O O . ARG A 1 81 ? -10.289 0.973 -4.863 1 85.31 81 ARG A O 1
ATOM 676 N N . ASP A 1 82 ? -11.195 0.37 -6.895 1 84.5 82 ASP A N 1
ATOM 677 C CA . ASP A 1 82 ? -12.562 0.378 -6.387 1 84.5 82 ASP A CA 1
ATOM 678 C C . ASP A 1 82 ? -12.844 -0.866 -5.547 1 84.5 82 ASP A C 1
ATOM 680 O O . ASP A 1 82 ? -12.914 -1.977 -6.078 1 84.5 82 ASP A O 1
ATOM 684 N N . VAL A 1 83 ? -12.992 -0.656 -4.258 1 83.62 83 VAL A N 1
ATOM 685 C CA . VAL A 1 83 ? -13.117 -1.748 -3.299 1 83.62 83 VAL A CA 1
ATOM 686 C C . VAL A 1 83 ? -14.438 -2.482 -3.527 1 83.62 83 VAL A C 1
ATOM 688 O O . VAL A 1 83 ? -14.602 -3.627 -3.102 1 83.62 83 VAL A O 1
ATOM 691 N N . ALA A 1 84 ? -15.375 -1.818 -4.172 1 84.12 84 ALA A N 1
ATOM 692 C CA . ALA A 1 84 ? -16.672 -2.438 -4.422 1 84.12 84 ALA A CA 1
ATOM 693 C C . ALA A 1 84 ? -16.578 -3.498 -5.512 1 84.12 84 ALA A C 1
ATOM 695 O O . ALA A 1 84 ? -17.438 -4.383 -5.609 1 84.12 84 ALA A O 1
ATOM 696 N N . GLN A 1 85 ? -15.57 -3.449 -6.309 1 86.81 85 GLN A N 1
ATOM 697 C CA . GLN A 1 85 ? -15.367 -4.422 -7.379 1 86.81 85 GLN A CA 1
ATOM 698 C C . GLN A 1 85 ? -14.477 -5.57 -6.914 1 86.81 85 GLN A C 1
ATOM 700 O O . GLN A 1 85 ? -13.375 -5.348 -6.398 1 86.81 85 GLN A O 1
ATOM 705 N N . PRO A 1 86 ? -14.93 -6.711 -7.074 1 91.62 86 PRO A N 1
ATOM 706 C CA . PRO A 1 86 ? -14.102 -7.844 -6.656 1 91.62 86 PRO A CA 1
ATOM 707 C C . PRO A 1 86 ? -12.883 -8.047 -7.551 1 91.62 86 PRO A C 1
ATOM 709 O O . PRO A 1 86 ? -12.867 -7.582 -8.695 1 91.62 86 PRO A O 1
ATOM 712 N N . ILE A 1 87 ? -11.883 -8.688 -7.02 1 92.75 87 ILE A N 1
ATOM 713 C CA . ILE A 1 87 ? -10.703 -9.078 -7.777 1 92.75 87 ILE A CA 1
ATOM 714 C C . ILE A 1 87 ? -10.898 -10.477 -8.359 1 92.75 87 ILE A C 1
ATOM 716 O O . ILE A 1 87 ? -10.898 -11.461 -7.617 1 92.75 87 ILE A O 1
ATOM 720 N N . LYS A 1 88 ? -11.07 -10.586 -9.609 1 94.81 88 LYS A N 1
ATOM 721 C CA . LYS A 1 88 ? -11.289 -11.898 -10.219 1 94.81 88 LYS A CA 1
ATOM 722 C C . LYS A 1 88 ? -9.969 -12.656 -10.375 1 94.81 88 LYS A C 1
ATOM 724 O O . LYS A 1 88 ? -9.875 -13.828 -10.008 1 94.81 88 LYS A O 1
ATOM 729 N N . ARG A 1 89 ? -9.016 -11.953 -10.938 1 94.75 89 ARG A N 1
ATOM 730 C CA . ARG A 1 89 ? -7.707 -12.57 -11.164 1 94.75 89 ARG A CA 1
ATOM 731 C C . ARG A 1 89 ? -6.598 -11.742 -10.523 1 94.75 89 ARG A C 1
ATOM 733 O O . ARG A 1 89 ? -6.473 -10.547 -10.789 1 94.75 89 ARG A O 1
ATOM 740 N N . PHE A 1 90 ? -5.867 -12.414 -9.688 1 95.69 90 PHE A N 1
ATOM 741 C CA . PHE A 1 90 ? -4.719 -11.797 -9.039 1 95.69 90 PHE A CA 1
ATOM 742 C C . PHE A 1 90 ? -3.438 -12.547 -9.367 1 95.69 90 PHE A C 1
ATOM 744 O O . PHE A 1 90 ? -3.217 -13.656 -8.867 1 95.69 90 PHE A O 1
ATOM 751 N N . ILE A 1 91 ? -2.557 -11.953 -10.148 1 95.06 91 ILE A N 1
ATOM 752 C CA . ILE A 1 91 ? -1.296 -12.555 -10.57 1 95.06 91 ILE A CA 1
ATOM 753 C C . ILE A 1 91 ? -0.128 -11.734 -10.031 1 95.06 91 ILE A C 1
ATOM 755 O O . ILE A 1 91 ? -0.049 -10.523 -10.266 1 95.06 91 ILE A O 1
ATOM 759 N N . LEU A 1 92 ? 0.72 -12.375 -9.297 1 94 92 LEU A N 1
ATOM 760 C CA . LEU A 1 92 ? 1.846 -11.672 -8.688 1 94 92 LEU A CA 1
ATOM 761 C C . LEU A 1 92 ? 3.146 -12.438 -8.914 1 94 92 LEU A C 1
ATOM 763 O O . LEU A 1 92 ? 3.256 -13.609 -8.547 1 94 92 LEU A O 1
ATOM 767 N N . ALA A 1 93 ? 4.016 -11.859 -9.547 1 91.25 93 ALA A N 1
ATOM 768 C CA . ALA A 1 93 ? 5.391 -12.352 -9.656 1 91.25 93 ALA A CA 1
ATOM 769 C C . ALA A 1 93 ? 6.367 -11.383 -8.992 1 91.25 93 ALA A C 1
ATOM 771 O O . ALA A 1 93 ? 6.59 -10.281 -9.492 1 91.25 93 ALA A O 1
ATOM 772 N N . CYS A 1 94 ? 6.883 -11.797 -7.867 1 87.31 94 CYS A N 1
ATOM 773 C CA . CYS A 1 94 ? 7.785 -10.93 -7.113 1 87.31 94 CYS A CA 1
ATOM 774 C C . CYS A 1 94 ? 8.992 -11.703 -6.602 1 87.31 94 CYS A C 1
ATOM 776 O O . CYS A 1 94 ? 8.875 -12.477 -5.652 1 87.31 94 CYS A O 1
ATOM 778 N N . SER A 1 95 ? 10.109 -11.406 -7.125 1 82.19 95 SER A N 1
ATOM 779 C CA . SER A 1 95 ? 11.305 -12.18 -6.816 1 82.19 95 SER A CA 1
ATOM 780 C C . SER A 1 95 ? 12.008 -11.641 -5.574 1 82.19 95 SER A C 1
ATOM 782 O O . SER A 1 95 ? 12.711 -12.375 -4.879 1 82.19 95 SER A O 1
ATOM 784 N N . PHE A 1 96 ? 11.82 -10.359 -5.219 1 81 96 PHE A N 1
ATOM 785 C CA . PHE A 1 96 ? 12.609 -9.781 -4.141 1 81 96 PHE A CA 1
ATOM 786 C C . PHE A 1 96 ? 11.711 -9.148 -3.086 1 81 96 PHE A C 1
ATOM 788 O O . PHE A 1 96 ? 12.156 -8.289 -2.316 1 81 96 PHE A O 1
ATOM 795 N N . CYS A 1 97 ? 10.594 -9.594 -3.016 1 82.88 97 CYS A N 1
ATOM 796 C CA . CYS A 1 97 ? 9.672 -9.039 -2.029 1 82.88 97 CYS A CA 1
ATOM 797 C C . CYS A 1 97 ? 9.797 -9.766 -0.696 1 82.88 97 CYS A C 1
ATOM 799 O O . CYS A 1 97 ? 10.242 -10.914 -0.651 1 82.88 97 CYS A O 1
ATOM 801 N N . ASP A 1 98 ? 9.492 -9.039 0.348 1 82.31 98 ASP A N 1
ATOM 802 C CA . ASP A 1 98 ? 9.516 -9.672 1.663 1 82.31 98 ASP A CA 1
ATOM 803 C C . ASP A 1 98 ? 8.164 -10.297 1.999 1 82.31 98 ASP A C 1
ATOM 805 O O . ASP A 1 98 ? 7.156 -9.977 1.37 1 82.31 98 ASP A O 1
ATOM 809 N N . VAL A 1 99 ? 8.188 -11.164 3.004 1 84.62 99 VAL A N 1
ATOM 810 C CA . VAL A 1 99 ? 7.027 -11.984 3.354 1 84.62 99 VAL A CA 1
ATOM 811 C C . VAL A 1 99 ? 5.891 -11.086 3.834 1 84.62 99 VAL A C 1
ATOM 813 O O . VAL A 1 99 ? 4.715 -11.375 3.588 1 84.62 99 VAL A O 1
ATOM 816 N N . TYR A 1 100 ? 6.211 -9.977 4.418 1 78.75 100 TYR A N 1
ATOM 817 C CA . TYR A 1 100 ? 5.18 -9.102 4.961 1 78.75 100 TYR A CA 1
ATOM 818 C C . TYR A 1 100 ? 4.414 -8.406 3.84 1 78.75 100 TYR A C 1
ATOM 820 O O . TYR A 1 100 ? 3.182 -8.352 3.861 1 78.75 100 TYR A O 1
ATOM 828 N N . THR A 1 101 ? 5.168 -7.922 2.945 1 84.12 101 THR A N 1
ATOM 829 C CA . THR A 1 101 ? 4.578 -7.23 1.804 1 84.12 101 THR A CA 1
ATOM 830 C C . THR A 1 101 ? 3.711 -8.18 0.985 1 84.12 101 THR A C 1
ATOM 832 O O . THR A 1 101 ? 2.559 -7.867 0.677 1 84.12 101 THR A O 1
ATOM 835 N N . VAL A 1 102 ? 4.227 -9.32 0.784 1 89.69 102 VAL A N 1
ATOM 836 C CA . VAL A 1 102 ? 3.541 -10.297 -0.051 1 89.69 102 VAL A CA 1
ATOM 837 C C . VAL A 1 102 ? 2.287 -10.797 0.663 1 89.69 102 VAL A C 1
ATOM 839 O O . VAL A 1 102 ? 1.221 -10.906 0.053 1 89.69 102 VAL A O 1
ATOM 842 N N . SER A 1 103 ? 2.398 -11.055 1.926 1 87.94 103 SER A N 1
ATOM 843 C CA . SER A 1 103 ? 1.255 -11.539 2.691 1 87.94 103 SER A CA 1
ATOM 844 C C . SER A 1 103 ? 0.126 -10.516 2.707 1 87.94 103 SER A C 1
ATOM 846 O O . SER A 1 103 ? -1.049 -10.875 2.609 1 87.94 103 SER A O 1
ATOM 848 N N . THR A 1 104 ? 0.474 -9.281 2.814 1 86.19 104 THR A N 1
ATOM 849 C CA . THR A 1 104 ? -0.52 -8.219 2.82 1 86.19 104 THR A CA 1
ATOM 850 C C . THR A 1 104 ? -1.284 -8.18 1.5 1 86.19 104 THR A C 1
ATOM 852 O O . THR A 1 104 ? -2.512 -8.07 1.49 1 86.19 104 THR A O 1
ATOM 855 N N . TRP A 1 105 ? -0.572 -8.266 0.439 1 91.88 105 TRP A N 1
ATOM 856 C CA . TRP A 1 105 ? -1.202 -8.227 -0.876 1 91.88 105 TRP A CA 1
ATOM 857 C C . TRP A 1 105 ? -2.119 -9.43 -1.076 1 91.88 105 TRP A C 1
ATOM 859 O O . TRP A 1 105 ? -3.246 -9.281 -1.557 1 91.88 105 TRP A O 1
ATOM 869 N N . ILE A 1 106 ? -1.63 -10.562 -0.651 1 93.62 106 ILE A N 1
ATOM 870 C CA . ILE A 1 106 ? -2.396 -11.789 -0.831 1 93.62 106 ILE A CA 1
ATOM 871 C C . ILE A 1 106 ? -3.668 -11.734 0.015 1 93.62 106 ILE A C 1
ATOM 873 O O . ILE A 1 106 ? -4.762 -12.016 -0.477 1 93.62 106 ILE A O 1
ATOM 877 N N . MET A 1 107 ? -3.5 -11.352 1.219 1 89.31 107 MET A N 1
ATOM 878 C CA . MET A 1 107 ? -4.652 -11.266 2.111 1 89.31 107 MET A CA 1
ATOM 879 C C . MET A 1 107 ? -5.695 -10.305 1.562 1 89.31 107 MET A C 1
ATOM 881 O O . MET A 1 107 ? -6.895 -10.57 1.634 1 89.31 107 MET A O 1
ATOM 885 N N . THR A 1 108 ? -5.227 -9.188 1.061 1 91.06 108 THR A N 1
ATOM 886 C CA . THR A 1 108 ? -6.141 -8.211 0.483 1 91.06 108 THR A CA 1
ATOM 887 C C . THR A 1 108 ? -6.875 -8.797 -0.716 1 91.06 108 THR A C 1
ATOM 889 O O . THR A 1 108 ? -8.094 -8.633 -0.846 1 91.06 108 THR A O 1
ATOM 892 N N . ALA A 1 109 ? -6.164 -9.477 -1.58 1 93.69 109 ALA A N 1
ATOM 893 C CA . ALA A 1 109 ? -6.773 -10.086 -2.76 1 93.69 109 ALA A CA 1
ATOM 894 C C . ALA A 1 109 ? -7.816 -11.125 -2.361 1 93.69 109 ALA A C 1
ATOM 896 O O . ALA A 1 109 ? -8.906 -11.172 -2.934 1 93.69 109 ALA A O 1
ATOM 897 N N . ILE A 1 110 ? -7.5 -11.914 -1.34 1 92.81 110 ILE A N 1
ATOM 898 C CA . ILE A 1 110 ? -8.391 -12.984 -0.889 1 92.81 110 ILE A CA 1
ATOM 899 C C . ILE A 1 110 ? -9.633 -12.375 -0.247 1 92.81 110 ILE A C 1
ATOM 901 O O . ILE A 1 110 ? -10.75 -12.844 -0.478 1 92.81 110 ILE A O 1
ATOM 905 N N . GLU A 1 111 ? -9.438 -11.352 0.493 1 89.88 111 GLU A N 1
ATOM 906 C CA . GLU A 1 111 ? -10.57 -10.672 1.123 1 89.88 111 GLU A CA 1
ATOM 907 C C . GLU A 1 111 ? -11.492 -10.047 0.078 1 89.88 111 GLU A C 1
ATOM 909 O O . GLU A 1 111 ? -12.688 -9.891 0.312 1 89.88 111 GLU A O 1
ATOM 914 N N . HIS A 1 112 ? -10.922 -9.68 -1.019 1 93.25 112 HIS A N 1
ATOM 915 C CA . HIS A 1 112 ? -11.719 -9.102 -2.094 1 93.25 112 HIS A CA 1
ATOM 916 C C . HIS A 1 112 ? -12.195 -10.172 -3.064 1 93.25 112 HIS A C 1
ATOM 918 O O . HIS A 1 112 ? -12.375 -9.906 -4.254 1 93.25 112 HIS A O 1
ATOM 924 N N . ARG A 1 113 ? -12.266 -11.391 -2.633 1 94.94 113 ARG A N 1
ATOM 925 C CA . ARG A 1 113 ? -12.945 -12.523 -3.258 1 94.94 113 ARG A CA 1
ATOM 926 C C . ARG A 1 113 ? -12.25 -12.93 -4.555 1 94.94 113 ARG A C 1
ATOM 928 O O . ARG A 1 113 ? -12.906 -13.148 -5.574 1 94.94 113 ARG A O 1
ATOM 935 N N . ALA A 1 114 ? -10.969 -12.969 -4.52 1 96.75 114 ALA A N 1
ATOM 936 C CA . ALA A 1 114 ? -10.211 -13.406 -5.688 1 96.75 114 ALA A CA 1
ATOM 937 C C . ALA A 1 114 ? -10.57 -14.836 -6.07 1 96.75 114 ALA A C 1
ATOM 939 O O . ALA A 1 114 ? -10.703 -15.703 -5.203 1 96.75 114 ALA A O 1
ATOM 940 N N . GLU A 1 115 ? -10.758 -15.094 -7.359 1 98.19 115 GLU A N 1
ATOM 941 C CA . GLU A 1 115 ? -11.094 -16.422 -7.855 1 98.19 115 GLU A CA 1
ATOM 942 C C . GLU A 1 115 ? -9.867 -17.141 -8.414 1 98.19 115 GLU A C 1
ATOM 944 O O . GLU A 1 115 ? -9.742 -18.359 -8.289 1 98.19 115 GLU A O 1
ATOM 949 N N . HIS A 1 116 ? -9.062 -16.422 -9.102 1 98.44 116 HIS A N 1
ATOM 950 C CA . HIS A 1 116 ? -7.82 -16.938 -9.664 1 98.44 116 HIS A CA 1
ATOM 951 C C . HIS A 1 116 ? -6.609 -16.25 -9.031 1 98.44 116 HIS A C 1
ATOM 953 O O . HIS A 1 116 ? -6.441 -15.039 -9.148 1 98.44 116 HIS A O 1
ATOM 959 N N . VAL A 1 117 ? -5.785 -17 -8.383 1 98.12 117 VAL A N 1
ATOM 960 C CA . VAL A 1 117 ? -4.586 -16.453 -7.754 1 98.12 117 VAL A CA 1
ATOM 961 C C . VAL A 1 117 ? -3.354 -17.188 -8.258 1 98.12 117 VAL A C 1
ATOM 963 O O . VAL A 1 117 ? -3.279 -18.422 -8.156 1 98.12 117 VAL A O 1
ATOM 966 N N . SER A 1 118 ? -2.475 -16.547 -8.883 1 97.88 118 SER A N 1
ATOM 967 C CA . SER A 1 118 ? -1.199 -17.094 -9.352 1 97.88 118 SER A CA 1
ATOM 968 C C . SER A 1 118 ? -0.026 -16.344 -8.727 1 97.88 118 SER A C 1
ATOM 970 O O . SER A 1 118 ? 0.146 -15.141 -8.969 1 97.88 118 SER A O 1
ATOM 972 N N . LEU A 1 119 ? 0.781 -17.047 -7.973 1 97.56 119 LEU A N 1
ATOM 973 C CA . LEU A 1 119 ? 1.878 -16.422 -7.25 1 97.56 119 LEU A CA 1
ATOM 974 C C . LEU A 1 119 ? 3.219 -17.016 -7.656 1 97.56 119 LEU A C 1
ATOM 976 O O . LEU A 1 119 ? 3.393 -18.234 -7.609 1 97.56 119 LEU A O 1
ATOM 980 N N . SER A 1 120 ? 4.078 -16.281 -8.148 1 95.94 120 SER A N 1
ATOM 981 C CA . SER A 1 120 ? 5.477 -16.641 -8.367 1 95.94 120 SER A CA 1
ATOM 982 C C . SER A 1 120 ? 6.395 -15.859 -7.441 1 95.94 120 SER A C 1
ATOM 984 O O . SER A 1 120 ? 6.648 -14.672 -7.664 1 95.94 120 SER A O 1
ATOM 986 N N . LEU A 1 121 ? 6.879 -16.547 -6.414 1 95.19 121 LEU A N 1
ATOM 987 C CA . LEU A 1 121 ? 7.602 -15.859 -5.348 1 95.19 121 LEU A CA 1
ATOM 988 C C . LEU A 1 121 ? 8.992 -16.469 -5.164 1 95.19 121 LEU A C 1
ATOM 990 O O . LEU A 1 121 ? 9.289 -17.531 -5.703 1 95.19 121 LEU A O 1
ATOM 994 N N . ASN A 1 122 ? 9.805 -15.727 -4.402 1 90.81 122 ASN A N 1
ATOM 995 C CA . ASN A 1 122 ? 11.117 -16.219 -4.008 1 90.81 122 ASN A CA 1
ATOM 996 C C . ASN A 1 122 ? 11 -17.438 -3.084 1 90.81 122 ASN A C 1
ATOM 998 O O . ASN A 1 122 ? 10.172 -17.453 -2.176 1 90.81 122 ASN A O 1
ATOM 1002 N N . PRO A 1 123 ? 11.836 -18.5 -3.299 1 90.88 123 PRO A N 1
ATOM 1003 C CA . PRO A 1 123 ? 11.766 -19.719 -2.484 1 90.88 123 PRO A CA 1
ATOM 1004 C C . PRO A 1 123 ? 12.023 -19.453 -1.004 1 90.88 123 PRO A C 1
ATOM 1006 O O . PRO A 1 123 ? 11.711 -20.297 -0.158 1 90.88 123 PRO A O 1
ATOM 1009 N N . LEU A 1 124 ? 12.539 -18.328 -0.696 1 89.5 124 LEU A N 1
ATOM 1010 C CA . LEU A 1 124 ? 12.844 -18 0.693 1 89.5 124 LEU A CA 1
ATOM 1011 C C . LEU A 1 124 ? 11.602 -17.5 1.426 1 89.5 124 LEU A C 1
ATOM 1013 O O . LEU A 1 124 ? 11.594 -17.422 2.656 1 89.5 124 LEU A O 1
ATOM 1017 N N . ILE A 1 125 ? 10.586 -17.281 0.673 1 90.69 125 ILE A N 1
ATOM 1018 C CA . ILE A 1 125 ? 9.352 -16.781 1.272 1 90.69 125 ILE A CA 1
ATOM 1019 C C . ILE A 1 125 ? 8.547 -17.938 1.859 1 90.69 125 ILE A C 1
ATOM 1021 O O . ILE A 1 125 ? 8.32 -18.938 1.188 1 90.69 125 ILE A O 1
ATOM 1025 N N . THR A 1 126 ? 8.219 -17.812 3.117 1 90.88 126 THR A N 1
ATOM 1026 C CA . THR A 1 126 ? 7.355 -18.781 3.785 1 90.88 126 THR A CA 1
ATOM 1027 C C . THR A 1 126 ? 5.945 -18.234 3.957 1 90.88 126 THR A C 1
ATOM 1029 O O . THR A 1 126 ? 5.754 -17.188 4.59 1 90.88 126 THR A O 1
ATOM 1032 N N . LEU A 1 127 ? 4.984 -18.875 3.363 1 90.56 127 LEU A N 1
ATOM 1033 C CA . LEU A 1 127 ? 3.598 -18.438 3.424 1 90.56 127 LEU A CA 1
ATOM 1034 C C . LEU A 1 127 ? 2.77 -19.344 4.312 1 90.56 127 LEU A C 1
ATOM 1036 O O . LEU A 1 127 ? 2.951 -20.578 4.289 1 90.56 127 LEU A O 1
ATOM 1040 N N . SER A 1 128 ? 1.959 -18.75 5.062 1 86.62 128 SER A N 1
ATOM 1041 C CA . SER A 1 128 ? 0.981 -19.531 5.809 1 86.62 128 SER A CA 1
ATOM 1042 C C . SER A 1 128 ? -0.234 -19.875 4.949 1 86.62 128 SER A C 1
ATOM 1044 O O . SER A 1 128 ? -0.752 -19 4.242 1 86.62 128 SER A O 1
ATOM 1046 N N . CYS A 1 129 ? -0.761 -21.078 5.055 1 87.56 129 CYS A N 1
ATOM 1047 C CA . CYS A 1 129 ? -1.902 -21.5 4.25 1 87.56 129 CYS A CA 1
ATOM 1048 C C . CYS A 1 129 ? -3.168 -20.766 4.676 1 87.56 129 CYS A C 1
ATOM 1050 O O . CYS A 1 129 ? -4.113 -20.641 3.893 1 87.56 129 CYS A O 1
ATOM 1052 N N . SER A 1 130 ? -3.164 -20.266 5.797 1 86.88 130 SER A N 1
ATOM 1053 C CA . SER A 1 130 ? -4.336 -19.562 6.301 1 86.88 130 SER A CA 1
ATOM 1054 C C . SER A 1 130 ? -4.617 -18.297 5.48 1 86.88 130 SER A C 1
ATOM 1056 O O . SER A 1 130 ? -5.77 -17.891 5.336 1 86.88 130 SER A O 1
ATOM 1058 N N . ILE A 1 131 ? -3.59 -17.75 4.918 1 86.81 131 ILE A N 1
ATOM 1059 C CA . ILE A 1 131 ? -3.764 -16.5 4.188 1 86.81 131 ILE A CA 1
ATOM 1060 C C . ILE A 1 131 ? -4.383 -16.781 2.82 1 86.81 131 ILE A C 1
ATOM 1062 O O . ILE A 1 131 ? -4.992 -15.898 2.215 1 86.81 131 ILE A O 1
ATOM 1066 N N . LEU A 1 132 ? -4.242 -18.016 2.422 1 91.69 132 LEU A N 1
ATOM 1067 C CA . LEU A 1 132 ? -4.73 -18.391 1.098 1 91.69 132 LEU A CA 1
ATOM 1068 C C . LEU A 1 132 ? -6.145 -18.953 1.178 1 91.69 132 LEU A C 1
ATOM 1070 O O . LEU A 1 132 ? -6.82 -19.094 0.156 1 91.69 132 LEU A O 1
ATOM 1074 N N . SER A 1 133 ? -6.633 -19.25 2.391 1 92.31 133 SER A N 1
ATOM 1075 C CA . SER A 1 133 ? -7.926 -19.891 2.561 1 92.31 133 SER A CA 1
ATOM 1076 C C . SER A 1 133 ? -9.07 -18.984 2.129 1 92.31 133 SER A C 1
ATOM 1078 O O . SER A 1 133 ? -9.102 -17.812 2.514 1 92.31 133 SER A O 1
ATOM 1080 N N . SER A 1 134 ? -9.922 -19.453 1.272 1 94.62 134 SER A N 1
ATOM 1081 C CA . SER A 1 134 ? -11.031 -18.672 0.757 1 94.62 134 SER A CA 1
ATOM 1082 C C . SER A 1 134 ? -12.07 -19.562 0.081 1 94.62 134 SER A C 1
ATOM 1084 O O . SER A 1 134 ? -11.727 -20.531 -0.6 1 94.62 134 SER A O 1
ATOM 1086 N N . ARG A 1 135 ? -13.344 -19.219 0.25 1 95.25 135 ARG A N 1
ATOM 1087 C CA . ARG A 1 135 ? -14.422 -19.969 -0.388 1 95.25 135 ARG A CA 1
ATOM 1088 C C . ARG A 1 135 ? -14.602 -19.547 -1.84 1 95.25 135 ARG A C 1
ATOM 1090 O O . ARG A 1 135 ? -15.289 -20.219 -2.609 1 95.25 135 ARG A O 1
ATOM 1097 N N . TYR A 1 136 ? -13.922 -18.438 -2.23 1 96.75 136 TYR A N 1
ATOM 1098 C CA . TYR A 1 136 ? -14.117 -17.906 -3.574 1 96.75 136 TYR A CA 1
ATOM 1099 C C . TYR A 1 136 ? -13.008 -18.359 -4.512 1 96.75 136 TYR A C 1
ATOM 1101 O O . TYR A 1 136 ? -13.125 -18.234 -5.73 1 96.75 136 TYR A O 1
ATOM 1109 N N . LEU A 1 137 ? -12 -18.906 -3.986 1 97.62 137 LEU A N 1
ATOM 1110 C CA . LEU A 1 137 ? -10.836 -19.297 -4.773 1 97.62 137 LEU A CA 1
ATOM 1111 C C . LEU A 1 137 ? -11.148 -20.516 -5.637 1 97.62 137 LEU A C 1
ATOM 1113 O O . LEU A 1 137 ? -11.602 -21.547 -5.129 1 97.62 137 LEU A O 1
ATOM 1117 N N . VAL A 1 138 ? -10.938 -20.422 -6.926 1 98.5 138 VAL A N 1
ATOM 1118 C CA . VAL A 1 138 ? -11.227 -21.5 -7.867 1 98.5 138 VAL A CA 1
ATOM 1119 C C . VAL A 1 138 ? -9.922 -22.047 -8.438 1 98.5 138 VAL A C 1
ATOM 1121 O O . VAL A 1 138 ? -9.805 -23.25 -8.68 1 98.5 138 VAL A O 1
ATOM 1124 N N . VAL A 1 139 ? -8.984 -21.188 -8.656 1 98.75 139 VAL A N 1
ATOM 1125 C CA . VAL A 1 139 ? -7.691 -21.578 -9.203 1 98.75 139 VAL A CA 1
ATOM 1126 C C . VAL A 1 139 ? -6.57 -21.031 -8.32 1 98.75 139 VAL A C 1
ATOM 1128 O O . VAL A 1 139 ? -6.535 -19.828 -8.016 1 98.75 139 VAL A O 1
ATOM 1131 N N . LEU A 1 140 ? -5.648 -21.891 -7.918 1 98.5 140 LEU A N 1
ATOM 1132 C CA . LEU A 1 140 ? -4.488 -21.484 -7.137 1 98.5 140 LEU A CA 1
ATOM 1133 C C . LEU A 1 140 ? -3.201 -22.016 -7.75 1 98.5 140 LEU A C 1
ATOM 1135 O O . LEU A 1 140 ? -3.027 -23.234 -7.875 1 98.5 140 LEU A O 1
ATOM 1139 N N . GLU A 1 141 ? -2.389 -21.188 -8.195 1 98.31 141 GLU A N 1
ATOM 1140 C CA . GLU A 1 141 ? -1.075 -21.547 -8.734 1 98.31 141 GLU A CA 1
ATOM 1141 C C . GLU A 1 141 ? 0.042 -20.938 -7.883 1 98.31 141 GLU A C 1
ATOM 1143 O O . GLU A 1 141 ? 0.147 -19.719 -7.754 1 98.31 141 GLU A O 1
ATOM 1148 N N . LEU A 1 142 ? 0.842 -21.766 -7.344 1 97.31 142 LEU A N 1
ATOM 1149 C CA . LEU A 1 142 ? 1.95 -21.328 -6.504 1 97.31 142 LEU A CA 1
ATOM 1150 C C . LEU A 1 142 ? 3.287 -21.766 -7.09 1 97.31 142 LEU A C 1
ATOM 1152 O O . LEU A 1 142 ? 3.445 -22.922 -7.48 1 97.31 142 LEU A O 1
ATOM 1156 N N . SER A 1 143 ? 4.203 -20.891 -7.18 1 96.56 143 SER A N 1
ATOM 1157 C CA . SER A 1 143 ? 5.551 -21.203 -7.641 1 96.56 143 SER A CA 1
ATOM 1158 C C . SER A 1 143 ? 6.605 -20.609 -6.715 1 96.56 143 SER A C 1
ATOM 1160 O O . SER A 1 143 ? 6.684 -19.391 -6.555 1 96.56 143 SER A O 1
ATOM 1162 N N . GLY A 1 144 ? 7.289 -21.516 -6.02 1 94.19 144 GLY A N 1
ATOM 1163 C CA . GLY A 1 144 ? 8.469 -21.016 -5.336 1 94.19 144 GLY A CA 1
ATOM 1164 C C . GLY A 1 144 ? 8.344 -21.047 -3.824 1 94.19 144 GLY A C 1
ATOM 1165 O O . GLY A 1 144 ? 9.242 -21.547 -3.137 1 94.19 144 GLY A O 1
ATOM 1166 N N . PRO A 1 145 ? 7.273 -20.688 -3.176 1 94.38 145 PRO A N 1
ATOM 1167 C CA . PRO A 1 145 ? 7.262 -20.406 -1.737 1 94.38 145 PRO A CA 1
ATOM 1168 C C . PRO A 1 145 ? 7.27 -21.688 -0.895 1 94.38 145 PRO A C 1
ATOM 1170 O O . PRO A 1 145 ? 7.012 -22.766 -1.413 1 94.38 145 PRO A O 1
ATOM 1173 N N . THR A 1 146 ? 7.641 -21.484 0.359 1 93.38 146 THR A N 1
ATOM 1174 C CA . THR A 1 146 ? 7.48 -22.516 1.381 1 93.38 146 THR A CA 1
ATOM 1175 C C . THR A 1 146 ? 6.137 -22.375 2.086 1 93.38 146 THR A C 1
ATOM 1177 O O . THR A 1 146 ? 5.734 -21.266 2.447 1 93.38 146 THR A O 1
ATOM 1180 N N . LEU A 1 147 ? 5.402 -23.438 2.197 1 92.88 147 LEU A N 1
ATOM 1181 C CA . LEU A 1 147 ? 4.094 -23.391 2.836 1 92.88 147 LEU A CA 1
ATOM 1182 C C . LEU A 1 147 ? 4.16 -23.922 4.266 1 92.88 147 LEU A C 1
ATOM 1184 O O . LEU A 1 147 ? 4.824 -24.922 4.523 1 92.88 147 LEU A O 1
ATOM 1188 N N . ARG A 1 148 ? 3.473 -23.109 5.098 1 88.38 148 ARG A N 1
ATOM 1189 C CA . ARG A 1 148 ? 3.357 -23.5 6.5 1 88.38 148 ARG A CA 1
ATOM 1190 C C . ARG A 1 148 ? 1.913 -23.406 6.977 1 88.38 148 ARG A C 1
ATOM 1192 O O . ARG A 1 148 ? 1.052 -22.891 6.27 1 88.38 148 ARG A O 1
ATOM 1199 N N . GLY A 1 149 ? 1.623 -24.047 8.172 1 85.5 149 GLY A N 1
ATOM 1200 C CA . GLY A 1 149 ? 0.282 -24 8.727 1 85.5 149 GLY A CA 1
ATOM 1201 C C . GLY A 1 149 ? -0.753 -24.688 7.855 1 85.5 149 GLY A C 1
ATOM 1202 O O . GLY A 1 149 ? -1.82 -24.125 7.594 1 85.5 149 GLY A O 1
ATOM 1203 N N . ILE A 1 150 ? -0.492 -25.766 7.379 1 86 150 ILE A N 1
ATOM 1204 C CA . ILE A 1 150 ? -1.285 -26.484 6.387 1 86 150 ILE A CA 1
ATOM 1205 C C . ILE A 1 150 ? -2.621 -26.906 6.996 1 86 150 ILE A C 1
ATOM 1207 O O . ILE A 1 150 ? -3.641 -26.953 6.301 1 86 150 ILE A O 1
ATOM 1211 N N . SER A 1 151 ? -2.688 -27.031 8.219 1 82 151 SER A N 1
ATOM 1212 C CA . SER A 1 151 ? -3.908 -27.453 8.898 1 82 151 SER A CA 1
ATOM 1213 C C . SER A 1 151 ? -5 -26.391 8.781 1 82 151 SER A C 1
ATOM 1215 O O . SER A 1 151 ? -6.188 -26.703 8.93 1 82 151 SER A O 1
ATOM 1217 N N . SER A 1 152 ? -4.59 -25.234 8.469 1 83.06 152 SER A N 1
ATOM 1218 C CA . SER A 1 152 ? -5.559 -24.141 8.391 1 83.06 152 SER A CA 1
ATOM 1219 C C . SER A 1 152 ? -6.039 -23.938 6.953 1 83.06 152 SER A C 1
ATOM 1221 O O . SER A 1 152 ? -6.867 -23.062 6.688 1 83.06 152 SER A O 1
ATOM 1223 N N . CYS A 1 153 ? -5.668 -24.766 6.086 1 87.75 153 CYS A N 1
ATOM 1224 C CA . CYS A 1 153 ? -6.062 -24.625 4.688 1 87.75 153 CYS A CA 1
ATOM 1225 C C . CYS A 1 153 ? -7.539 -24.953 4.504 1 87.75 153 CYS A C 1
ATOM 1227 O O . CYS A 1 153 ? -8.031 -25.953 5.039 1 87.75 153 CYS A O 1
ATOM 1229 N N . ASP A 1 154 ? -8.164 -24.094 3.883 1 93.19 154 ASP A N 1
ATOM 1230 C CA . ASP A 1 154 ? -9.578 -24.297 3.564 1 93.19 154 ASP A CA 1
ATOM 1231 C C . ASP A 1 154 ? -9.906 -23.781 2.166 1 93.19 154 ASP A C 1
ATOM 1233 O O . ASP A 1 154 ? -10.133 -22.578 1.982 1 93.19 154 ASP A O 1
ATOM 1237 N N . PHE A 1 155 ? -10.07 -24.75 1.229 1 95.88 155 PHE A N 1
ATOM 1238 C CA . PHE A 1 155 ? -10.336 -24.406 -0.162 1 95.88 155 PHE A CA 1
ATOM 1239 C C . PHE A 1 155 ? -11.555 -25.156 -0.682 1 95.88 155 PHE A C 1
ATOM 1241 O O . PHE A 1 155 ? -11.43 -26 -1.582 1 95.88 155 PHE A O 1
ATOM 1248 N N . PRO A 1 156 ? -12.727 -24.812 -0.254 1 96.25 156 PRO A N 1
ATOM 1249 C CA . PRO A 1 156 ? -13.906 -25.609 -0.591 1 96.25 156 PRO A CA 1
ATOM 1250 C C . PRO A 1 156 ? -14.289 -25.5 -2.066 1 96.25 156 PRO A C 1
ATOM 1252 O O . PRO A 1 156 ? -14.938 -26.406 -2.605 1 96.25 156 PRO A O 1
ATOM 1255 N N . SER A 1 157 ? -13.852 -24.406 -2.785 1 97.75 157 SER A N 1
ATOM 1256 C CA . SER A 1 157 ? -14.281 -24.203 -4.164 1 97.75 157 SER A CA 1
ATOM 1257 C C . SER A 1 157 ? -13.117 -24.344 -5.133 1 97.75 157 SER A C 1
ATOM 1259 O O . SER A 1 157 ? -13.25 -24.062 -6.324 1 97.75 157 SER A O 1
ATOM 1261 N N . LEU A 1 158 ? -12.008 -24.812 -4.719 1 98.06 158 LEU A N 1
ATOM 1262 C CA . LEU A 1 158 ? -10.805 -24.859 -5.543 1 98.06 158 LEU A CA 1
ATOM 1263 C C . LEU A 1 158 ? -10.891 -26 -6.559 1 98.06 158 LEU A C 1
ATOM 1265 O O . LEU A 1 158 ? -11.055 -27.172 -6.18 1 98.06 158 LEU A O 1
ATOM 1269 N N . LYS A 1 159 ? -10.75 -25.734 -7.805 1 98.31 159 LYS A N 1
ATOM 1270 C CA . LYS A 1 159 ? -10.852 -26.734 -8.867 1 98.31 159 LYS A CA 1
ATOM 1271 C C . LYS A 1 159 ? -9.484 -27.031 -9.469 1 98.31 159 LYS A C 1
ATOM 1273 O O . LYS A 1 159 ? -9.25 -28.141 -9.969 1 98.31 159 LYS A O 1
ATOM 1278 N N . THR A 1 160 ? -8.656 -26.062 -9.422 1 98.56 160 THR A N 1
ATOM 1279 C CA . THR A 1 160 ? -7.336 -26.234 -10.016 1 98.56 160 THR A CA 1
ATOM 1280 C C . THR A 1 160 ? -6.246 -25.844 -9.016 1 98.56 160 THR A C 1
ATOM 1282 O O . THR A 1 160 ? -6.266 -24.734 -8.477 1 98.56 160 THR A O 1
ATOM 1285 N N . LEU A 1 161 ? -5.277 -26.734 -8.797 1 97.62 161 LEU A N 1
ATOM 1286 C CA . LEU A 1 161 ? -4.145 -26.484 -7.91 1 97.62 161 LEU A CA 1
ATOM 1287 C C . LEU A 1 161 ? -2.826 -26.797 -8.609 1 97.62 161 LEU A C 1
ATOM 1289 O O . LEU A 1 161 ? -2.6 -27.922 -9.055 1 97.62 161 LEU A O 1
ATOM 1293 N N . HIS A 1 162 ? -2.037 -25.828 -8.805 1 97.12 162 HIS A N 1
ATOM 1294 C CA . HIS A 1 162 ? -0.706 -25.969 -9.383 1 97.12 162 HIS A CA 1
ATOM 1295 C C . HIS A 1 162 ? 0.377 -25.641 -8.359 1 97.12 162 HIS A C 1
ATOM 1297 O O . HIS A 1 162 ? 0.414 -24.531 -7.816 1 97.12 162 HIS A O 1
ATOM 1303 N N . LEU A 1 163 ? 1.2 -26.562 -8.109 1 94.81 163 LEU A N 1
ATOM 1304 C CA . LEU A 1 163 ? 2.332 -26.359 -7.215 1 94.81 163 LEU A CA 1
ATOM 1305 C C . LEU A 1 163 ? 3.652 -26.578 -7.949 1 94.81 163 LEU A C 1
ATOM 1307 O O . LEU A 1 163 ? 3.99 -27.703 -8.312 1 94.81 163 LEU A O 1
ATOM 1311 N N . LYS A 1 164 ? 4.352 -25.531 -8.156 1 93.81 164 LYS A N 1
ATOM 1312 C CA . LYS A 1 164 ? 5.648 -25.594 -8.828 1 93.81 164 LYS A CA 1
ATOM 1313 C C . LYS A 1 164 ? 6.773 -25.156 -7.895 1 93.81 164 LYS A C 1
ATOM 1315 O O . LYS A 1 164 ? 6.762 -24.031 -7.395 1 93.81 164 LYS A O 1
ATOM 1320 N N . MET A 1 165 ? 7.719 -25.938 -7.633 1 92.19 165 MET A N 1
ATOM 1321 C CA . MET A 1 165 ? 8.891 -25.641 -6.812 1 92.19 165 MET A CA 1
ATOM 1322 C C . MET A 1 165 ? 8.477 -25.188 -5.418 1 92.19 165 MET A C 1
ATOM 1324 O O . MET A 1 165 ? 9.047 -24.25 -4.867 1 92.19 165 MET A O 1
ATOM 1328 N N . VAL A 1 166 ? 7.445 -25.766 -4.961 1 93.44 166 VAL A N 1
ATOM 1329 C CA . VAL A 1 166 ? 6.961 -25.438 -3.625 1 93.44 166 VAL A CA 1
ATOM 1330 C C . VAL A 1 166 ? 7.66 -26.312 -2.59 1 93.44 166 VAL A C 1
ATOM 1332 O O . VAL A 1 166 ? 7.965 -27.484 -2.859 1 93.44 166 VAL A O 1
ATOM 1335 N N . HIS A 1 167 ? 7.938 -25.734 -1.455 1 91.94 167 HIS A N 1
ATOM 1336 C CA . HIS A 1 167 ? 8.602 -26.469 -0.378 1 91.94 167 HIS A CA 1
ATOM 1337 C C . HIS A 1 167 ? 7.629 -26.781 0.752 1 91.94 167 HIS A C 1
ATOM 1339 O O . HIS A 1 167 ? 6.914 -25.906 1.229 1 91.94 167 HIS A O 1
ATOM 1345 N N . LEU A 1 168 ? 7.609 -28.078 1.124 1 89.88 168 LEU A N 1
ATOM 1346 C CA . LEU A 1 168 ? 6.805 -28.547 2.244 1 89.88 168 LEU A CA 1
ATOM 1347 C C . LEU A 1 168 ? 7.68 -29.219 3.301 1 89.88 168 LEU A C 1
ATOM 1349 O O . LEU A 1 168 ? 8.742 -29.766 2.98 1 89.88 168 LEU A O 1
ATOM 1353 N N . ARG A 1 169 ? 7.27 -29.141 4.469 1 85.75 169 ARG A N 1
ATOM 1354 C CA . ARG A 1 169 ? 8.039 -29.719 5.566 1 85.75 169 ARG A CA 1
ATOM 1355 C C . ARG A 1 169 ? 8.008 -31.234 5.52 1 85.75 169 ARG A C 1
ATOM 1357 O O . ARG A 1 169 ? 9.039 -31.891 5.688 1 85.75 169 ARG A O 1
ATOM 1364 N N . GLU A 1 170 ? 6.801 -31.766 5.387 1 83.25 170 GLU A N 1
ATOM 1365 C CA . GLU A 1 170 ? 6.598 -33.219 5.371 1 83.25 170 GLU A CA 1
ATOM 1366 C C . GLU A 1 170 ? 5.629 -33.625 4.266 1 83.25 170 GLU A C 1
ATOM 1368 O O . GLU A 1 170 ? 4.848 -32.812 3.781 1 83.25 170 GLU A O 1
ATOM 1373 N N . CYS A 1 171 ? 5.672 -34.906 3.916 1 78.81 171 CYS A N 1
ATOM 1374 C CA . CYS A 1 171 ? 4.777 -35.469 2.898 1 78.81 171 CYS A CA 1
ATOM 1375 C C . CYS A 1 171 ? 3.32 -35.344 3.336 1 78.81 171 CYS A C 1
ATOM 1377 O O . CYS A 1 171 ? 2.434 -35.125 2.51 1 78.81 171 CYS A O 1
ATOM 1379 N N . ARG A 1 172 ? 3.059 -35.469 4.566 1 80.44 172 ARG A N 1
ATOM 1380 C CA . ARG A 1 172 ? 1.706 -35.375 5.109 1 80.44 172 ARG A CA 1
ATOM 1381 C C . ARG A 1 172 ? 1.064 -34.031 4.793 1 80.44 172 ARG A C 1
ATOM 1383 O O . ARG A 1 172 ? -0.158 -33.938 4.66 1 80.44 172 ARG A O 1
ATOM 1390 N N . CYS A 1 173 ? 1.935 -33.062 4.641 1 86.19 173 CYS A N 1
ATOM 1391 C CA . CYS A 1 173 ? 1.429 -31.719 4.355 1 86.19 173 CYS A CA 1
ATOM 1392 C C . CYS A 1 173 ? 0.702 -31.688 3.016 1 86.19 173 CYS A C 1
ATOM 1394 O O . CYS A 1 173 ? -0.315 -31.016 2.875 1 86.19 173 CYS A O 1
ATOM 1396 N N . LEU A 1 174 ? 1.215 -32.438 2.055 1 86.75 174 LEU A N 1
ATOM 1397 C CA . LEU A 1 174 ? 0.577 -32.469 0.743 1 86.75 174 LEU A CA 1
ATOM 1398 C C . LEU A 1 174 ? -0.808 -33.094 0.827 1 86.75 174 LEU A C 1
ATOM 1400 O O . LEU A 1 174 ? -1.763 -32.594 0.233 1 86.75 174 LEU A O 1
ATOM 1404 N N . VAL A 1 175 ? -0.915 -34.188 1.574 1 83.75 175 VAL A N 1
ATOM 1405 C CA . VAL A 1 175 ? -2.186 -34.906 1.748 1 83.75 175 VAL A CA 1
ATOM 1406 C C . VAL A 1 175 ? -3.191 -33.969 2.43 1 83.75 175 VAL A C 1
ATOM 1408 O O . VAL A 1 175 ? -4.367 -33.938 2.057 1 83.75 175 VAL A O 1
ATOM 1411 N N . GLU A 1 176 ? -2.732 -33.188 3.361 1 87.81 176 GLU A N 1
ATOM 1412 C CA . GLU A 1 176 ? -3.602 -32.281 4.074 1 87.81 176 GLU A CA 1
ATOM 1413 C C . GLU A 1 176 ? -4.086 -31.156 3.158 1 87.81 176 GLU A C 1
ATOM 1415 O O . GLU A 1 176 ? -5.23 -30.703 3.266 1 87.81 176 GLU A O 1
ATOM 1420 N N . ILE A 1 177 ? -3.23 -30.672 2.316 1 91.31 177 ILE A N 1
ATOM 1421 C CA . ILE A 1 177 ? -3.615 -29.625 1.371 1 91.31 177 ILE A CA 1
ATOM 1422 C C . ILE A 1 177 ? -4.699 -30.156 0.435 1 91.31 177 ILE A C 1
ATOM 1424 O O . ILE A 1 177 ? -5.699 -29.469 0.187 1 91.31 177 ILE A O 1
ATOM 1428 N N . LEU A 1 178 ? -4.5 -31.375 -0.016 1 91 178 LEU A N 1
ATOM 1429 C CA . LEU A 1 178 ? -5.461 -31.984 -0.935 1 91 178 LEU A CA 1
ATOM 1430 C C . LEU A 1 178 ? -6.789 -32.25 -0.232 1 91 178 LEU A C 1
ATOM 1432 O O . LEU A 1 178 ? -7.852 -32.156 -0.852 1 91 178 LEU A O 1
ATOM 1436 N N . ALA A 1 179 ? -6.676 -32.594 1.031 1 89.38 179 ALA A N 1
ATOM 1437 C CA . ALA A 1 179 ? -7.891 -32.844 1.81 1 89.38 179 ALA A CA 1
ATOM 1438 C C . ALA A 1 179 ? -8.711 -31.562 1.956 1 89.38 179 ALA A C 1
ATOM 1440 O O . ALA A 1 179 ? -9.93 -31.609 2.148 1 89.38 179 ALA A O 1
ATOM 1441 N N . ALA A 1 180 ? -8.062 -30.422 1.873 1 92.94 180 ALA A N 1
ATOM 1442 C CA . ALA A 1 180 ? -8.734 -29.125 2.008 1 92.94 180 ALA A CA 1
ATOM 1443 C C . ALA A 1 180 ? -9.391 -28.719 0.697 1 92.94 180 ALA A C 1
ATOM 1445 O O . ALA A 1 180 ? -10.055 -27.672 0.63 1 92.94 180 ALA A O 1
ATOM 1446 N N . CYS A 1 181 ? -9.258 -29.5 -0.386 1 94.44 181 CYS A N 1
ATOM 1447 C CA . CYS A 1 181 ? -9.805 -29.203 -1.702 1 94.44 181 CYS A CA 1
ATOM 1448 C C . CYS A 1 181 ? -10.758 -30.297 -2.166 1 94.44 181 CYS A C 1
ATOM 1450 O O . CYS A 1 181 ? -10.461 -31.016 -3.117 1 94.44 181 CYS A O 1
ATOM 1452 N N . PRO A 1 182 ? -11.953 -30.375 -1.676 1 93.31 182 PRO A N 1
ATOM 1453 C CA . PRO A 1 182 ? -12.852 -31.484 -1.982 1 93.31 182 PRO A CA 1
ATOM 1454 C C . PRO A 1 182 ? -13.352 -31.469 -3.426 1 93.31 182 PRO A C 1
ATOM 1456 O O . PRO A 1 182 ? -13.75 -32.5 -3.963 1 93.31 182 PRO A O 1
ATOM 1459 N N . VAL A 1 183 ? -13.312 -30.344 -4.098 1 96.5 183 VAL A N 1
ATOM 1460 C CA . VAL A 1 183 ? -13.875 -30.281 -5.441 1 96.5 183 VAL A CA 1
ATOM 1461 C C . VAL A 1 183 ? -12.758 -30.141 -6.469 1 96.5 183 VAL A C 1
ATOM 1463 O O . VAL A 1 183 ? -12.984 -29.641 -7.574 1 96.5 183 VAL A O 1
ATOM 1466 N N . LEU A 1 184 ? -11.57 -30.5 -6.172 1 96.81 184 LEU A N 1
ATOM 1467 C CA . LEU A 1 184 ? -10.391 -30.375 -7.027 1 96.81 184 LEU A CA 1
ATOM 1468 C C . LEU A 1 184 ? -10.555 -31.203 -8.297 1 96.81 184 LEU A C 1
ATOM 1470 O O . LEU A 1 184 ? -10.93 -32.375 -8.227 1 96.81 184 LEU A O 1
ATOM 1474 N N . GLU A 1 185 ? -10.266 -30.656 -9.477 1 97.62 185 GLU A N 1
ATOM 1475 C CA . GLU A 1 185 ? -10.398 -31.344 -10.758 1 97.62 185 GLU A CA 1
ATOM 1476 C C . GLU A 1 185 ? -9.047 -31.469 -11.453 1 97.62 185 GLU A C 1
ATOM 1478 O O . GLU A 1 185 ? -8.836 -32.406 -12.227 1 97.62 185 GLU A O 1
ATOM 1483 N N . ASP A 1 186 ? -8.227 -30.547 -11.188 1 97.62 186 ASP A N 1
ATOM 1484 C CA . ASP A 1 186 ? -6.949 -30.484 -11.891 1 97.62 186 ASP A CA 1
ATOM 1485 C C . ASP A 1 186 ? -5.797 -30.25 -10.914 1 97.62 186 ASP A C 1
ATOM 1487 O O . ASP A 1 186 ? -5.766 -29.234 -10.211 1 97.62 186 ASP A O 1
ATOM 1491 N N . LEU A 1 187 ? -4.832 -31.172 -10.906 1 94.44 187 LEU A N 1
ATOM 1492 C CA . LEU A 1 187 ? -3.691 -31.078 -10.008 1 94.44 187 LEU A CA 1
ATOM 1493 C C . LEU A 1 187 ? -2.379 -31.125 -10.781 1 94.44 187 LEU A C 1
ATOM 1495 O O . LEU A 1 187 ? -2.152 -32.031 -11.578 1 94.44 187 LEU A O 1
ATOM 1499 N N . PHE A 1 188 ? -1.633 -30.156 -10.602 1 93.88 188 PHE A N 1
ATOM 1500 C CA . PHE A 1 188 ? -0.313 -30.094 -11.219 1 93.88 188 PHE A CA 1
ATOM 1501 C C . PHE A 1 188 ? 0.769 -29.906 -10.164 1 93.88 188 PHE A C 1
ATOM 1503 O O . PHE A 1 188 ? 0.688 -28.984 -9.344 1 93.88 188 PHE A O 1
ATOM 1510 N N . ILE A 1 189 ? 1.736 -30.75 -10.156 1 91.31 189 ILE A N 1
ATOM 1511 C CA . ILE A 1 189 ? 2.85 -30.641 -9.219 1 91.31 189 ILE A CA 1
ATOM 1512 C C . ILE A 1 189 ? 4.172 -30.812 -9.961 1 91.31 189 ILE A C 1
ATOM 1514 O O . ILE A 1 189 ? 4.352 -31.797 -10.688 1 91.31 189 ILE A O 1
ATOM 1518 N N . SER A 1 190 ? 5.023 -29.844 -9.812 1 89.5 190 SER A N 1
ATOM 1519 C CA . SER A 1 190 ? 6.348 -29.953 -10.422 1 89.5 190 SER A CA 1
ATOM 1520 C C . SER A 1 190 ? 7.438 -29.5 -9.453 1 89.5 190 SER A C 1
ATOM 1522 O O . SER A 1 190 ? 7.309 -28.453 -8.812 1 89.5 190 SER A O 1
ATOM 1524 N N . SER A 1 191 ? 8.516 -30.266 -9.258 1 87.88 191 SER A N 1
ATOM 1525 C CA . SER A 1 191 ? 9.703 -29.938 -8.469 1 87.88 191 SER A CA 1
ATOM 1526 C C . SER A 1 191 ? 9.336 -29.594 -7.027 1 87.88 191 SER A C 1
ATOM 1528 O O . SER A 1 191 ? 9.766 -28.578 -6.496 1 87.88 191 SER A O 1
ATOM 1530 N N . LEU A 1 192 ? 8.469 -30.438 -6.477 1 87.12 192 LEU A N 1
ATOM 1531 C CA . LEU A 1 192 ? 8.094 -30.266 -5.078 1 87.12 192 LEU A CA 1
ATOM 1532 C C . LEU A 1 192 ? 9.25 -30.656 -4.156 1 87.12 192 LEU A C 1
ATOM 1534 O O . LEU A 1 192 ? 9.883 -31.703 -4.359 1 87.12 192 LEU A O 1
ATOM 1538 N N . ARG A 1 193 ? 9.609 -29.828 -3.201 1 83.06 193 ARG A N 1
ATOM 1539 C CA . ARG A 1 193 ? 10.656 -30.125 -2.23 1 83.06 193 ARG A CA 1
ATOM 1540 C C . ARG A 1 193 ? 10.062 -30.453 -0.865 1 83.06 193 ARG A C 1
ATOM 1542 O O . ARG A 1 193 ? 9.266 -29.672 -0.33 1 83.06 193 ARG A O 1
ATOM 1549 N N . VAL A 1 194 ? 10.375 -31.641 -0.422 1 84 194 VAL A N 1
ATOM 1550 C CA . VAL A 1 194 ? 9.898 -32.062 0.892 1 84 194 VAL A CA 1
ATOM 1551 C C . VAL A 1 194 ? 11.094 -32.344 1.805 1 84 194 VAL A C 1
ATOM 1553 O O . VAL A 1 194 ? 12.047 -33.031 1.396 1 84 194 VAL A O 1
ATOM 1556 N N . THR A 1 195 ? 11.094 -31.797 2.953 1 83.25 195 THR A N 1
ATOM 1557 C CA . THR A 1 195 ? 12.211 -31.969 3.879 1 83.25 195 THR A CA 1
ATOM 1558 C C . THR A 1 195 ? 12.234 -33.375 4.445 1 83.25 195 THR A C 1
ATOM 1560 O O . THR A 1 195 ? 13.281 -34.031 4.461 1 83.25 195 THR A O 1
ATOM 1563 N N . SER A 1 196 ? 11.102 -33.812 5.07 1 75.94 196 SER A N 1
ATOM 1564 C CA . SER A 1 196 ? 11.047 -35.156 5.641 1 75.94 196 SER A CA 1
ATOM 1565 C C . SER A 1 196 ? 10.125 -36.062 4.844 1 75.94 196 SER A C 1
ATOM 1567 O O . SER A 1 196 ? 8.984 -35.719 4.551 1 75.94 196 SER A O 1
ATOM 1569 N N . SER A 1 197 ? 10.594 -37.219 4.402 1 64.25 197 SER A N 1
ATOM 1570 C CA . SER A 1 197 ? 9.852 -38.156 3.559 1 64.25 197 SER A CA 1
ATOM 1571 C C . SER A 1 197 ? 8.898 -39 4.383 1 64.25 197 SER A C 1
ATOM 1573 O O . SER A 1 197 ? 8.266 -39.938 3.857 1 64.25 197 SER A O 1
ATOM 1575 N N . TYR A 1 198 ? 8.766 -38.719 5.637 1 60.38 198 TYR A N 1
ATOM 1576 C CA . TYR A 1 198 ? 7.887 -39.562 6.441 1 60.38 198 TYR A CA 1
ATOM 1577 C C . TYR A 1 198 ? 6.43 -39.375 6.016 1 60.38 198 TYR A C 1
ATOM 1579 O O . TYR A 1 198 ? 5.91 -38.25 5.988 1 60.38 198 TYR A O 1
ATOM 1587 N N . CYS A 1 199 ? 5.922 -40.188 5.305 1 57.03 199 CYS A N 1
ATOM 1588 C CA . CYS A 1 199 ? 4.543 -40.156 4.828 1 57.03 199 CYS A CA 1
ATOM 1589 C C . CYS A 1 199 ? 3.646 -41.062 5.684 1 57.03 199 CYS A C 1
ATOM 1591 O O . CYS A 1 199 ? 3.574 -42.25 5.465 1 57.03 199 CYS A O 1
ATOM 1593 N N . HIS A 1 200 ? 3.549 -40.719 7.094 1 52.06 200 HIS A N 1
ATOM 1594 C CA . HIS A 1 200 ? 2.633 -41.5 7.914 1 52.06 200 HIS A CA 1
ATOM 1595 C C . HIS A 1 200 ? 1.214 -40.938 7.844 1 52.06 200 HIS A C 1
ATOM 1597 O O . HIS A 1 200 ? 1.015 -39.719 7.914 1 52.06 200 HIS A O 1
ATOM 1603 N N . GLY A 1 201 ? 0.26 -41.719 7.184 1 51.88 201 GLY A N 1
ATOM 1604 C CA . GLY A 1 201 ? -1.119 -41.406 7.52 1 51.88 201 GLY A CA 1
ATOM 1605 C C . GLY A 1 201 ? -1.997 -41.188 6.301 1 51.88 201 GLY A C 1
ATOM 1606 O O . GLY A 1 201 ? -3.021 -40.5 6.379 1 51.88 201 GLY A O 1
ATOM 1607 N N . GLY A 1 202 ? -1.441 -41.375 5.305 1 51.25 202 GLY A N 1
ATOM 1608 C CA . GLY A 1 202 ? -2.393 -41 4.266 1 51.25 202 GLY A CA 1
ATOM 1609 C C . GLY A 1 202 ? -3.678 -41.812 4.324 1 51.25 202 GLY A C 1
ATOM 1610 O O . GLY A 1 202 ? -3.789 -42.844 3.693 1 51.25 202 GLY A O 1
ATOM 1611 N N . ASP A 1 203 ? -4.246 -41.719 5.551 1 55.84 203 ASP A N 1
ATOM 1612 C CA . ASP A 1 203 ? -5.59 -42.281 5.48 1 55.84 203 ASP A CA 1
ATOM 1613 C C . ASP A 1 203 ? -6.273 -41.906 4.168 1 55.84 203 ASP A C 1
ATOM 1615 O O . ASP A 1 203 ? -5.832 -41 3.465 1 55.84 203 ASP A O 1
ATOM 1619 N N . GLN A 1 204 ? -7.461 -42.594 3.787 1 62.97 204 GLN A N 1
ATOM 1620 C CA . GLN A 1 204 ? -8.242 -42.781 2.57 1 62.97 204 GLN A CA 1
ATOM 1621 C C . GLN A 1 204 ? -8.773 -41.438 2.045 1 62.97 204 GLN A C 1
ATOM 1623 O O . GLN A 1 204 ? -9.914 -41.094 2.318 1 62.97 204 GLN A O 1
ATOM 1628 N N . LEU A 1 205 ? -7.738 -40.438 1.769 1 76.31 205 LEU A N 1
ATOM 1629 C CA . LEU A 1 205 ? -8.258 -39.281 1.065 1 76.31 205 LEU A CA 1
ATOM 1630 C C . LEU A 1 205 ? -8.781 -39.656 -0.313 1 76.31 205 LEU A C 1
ATOM 1632 O O . LEU A 1 205 ? -8.148 -40.438 -1.026 1 76.31 205 LEU A O 1
ATOM 1636 N N . ARG A 1 206 ? -10.008 -39.5 -0.536 1 78.69 206 ARG A N 1
ATOM 1637 C CA . ARG A 1 206 ? -10.602 -39.75 -1.85 1 78.69 206 ARG A CA 1
ATOM 1638 C C . ARG A 1 206 ? -11.039 -38.438 -2.494 1 78.69 206 ARG A C 1
ATOM 1640 O O . ARG A 1 206 ? -11.891 -37.719 -1.955 1 78.69 206 ARG A O 1
ATOM 1647 N N . LEU A 1 207 ? -10.336 -38.125 -3.508 1 88.81 207 LEU A N 1
ATOM 1648 C CA . LEU A 1 207 ? -10.742 -36.969 -4.309 1 88.81 207 LEU A CA 1
ATOM 1649 C C . LEU A 1 207 ? -11.633 -37.375 -5.469 1 88.81 207 LEU A C 1
ATOM 1651 O O . LEU A 1 207 ? -11.141 -37.75 -6.535 1 88.81 207 LEU A O 1
ATOM 1655 N N . SER A 1 208 ? -12.922 -37.375 -5.277 1 88.25 208 SER A N 1
ATOM 1656 C CA . SER A 1 208 ? -13.891 -37.969 -6.203 1 88.25 208 SER A CA 1
ATOM 1657 C C . SER A 1 208 ? -14.031 -37.125 -7.461 1 88.25 208 SER A C 1
ATOM 1659 O O . SER A 1 208 ? -14.5 -37.594 -8.492 1 88.25 208 SER A O 1
ATOM 1661 N N . LYS A 1 209 ? -13.555 -35.906 -7.395 1 93.62 209 LYS A N 1
ATOM 1662 C CA . LYS A 1 209 ? -13.781 -35.031 -8.547 1 93.62 209 LYS A CA 1
ATOM 1663 C C . LYS A 1 209 ? -12.492 -34.812 -9.336 1 93.62 209 LYS A C 1
ATOM 1665 O O . LYS A 1 209 ? -12.5 -34.156 -10.367 1 93.62 209 LYS A O 1
ATOM 1670 N N . LEU A 1 210 ? -11.438 -35.406 -8.914 1 94.62 210 LEU A N 1
ATOM 1671 C CA . LEU A 1 210 ? -10.141 -35.219 -9.555 1 94.62 210 LEU A CA 1
ATOM 1672 C C . LEU A 1 210 ? -10.117 -35.906 -10.922 1 94.62 210 LEU A C 1
ATOM 1674 O O . LEU A 1 210 ? -10.398 -37.094 -11.031 1 94.62 210 LEU A O 1
ATOM 1678 N N . VAL A 1 211 ? -9.781 -35.156 -11.992 1 95.88 211 VAL A N 1
ATOM 1679 C CA . VAL A 1 211 ? -9.852 -35.656 -13.352 1 95.88 211 VAL A CA 1
ATOM 1680 C C . VAL A 1 211 ? -8.453 -35.688 -13.969 1 95.88 211 VAL A C 1
ATOM 1682 O O . VAL A 1 211 ? -8.07 -36.656 -14.617 1 95.88 211 VAL A O 1
ATOM 1685 N N . ARG A 1 212 ? -7.734 -34.688 -13.719 1 95.94 212 ARG A N 1
ATOM 1686 C CA . ARG A 1 212 ? -6.422 -34.562 -14.352 1 95.94 212 ARG A CA 1
ATOM 1687 C C . ARG A 1 212 ? -5.324 -34.406 -13.297 1 95.94 212 ARG A C 1
ATOM 1689 O O . ARG A 1 212 ? -5.445 -33.594 -12.375 1 95.94 212 ARG A O 1
ATOM 1696 N N . VAL A 1 213 ? -4.293 -35.188 -13.453 1 91.62 213 VAL A N 1
ATOM 1697 C CA . VAL A 1 213 ? -3.146 -35.125 -12.547 1 91.62 213 VAL A CA 1
ATOM 1698 C C . VAL A 1 213 ? -1.852 -35.094 -13.359 1 91.62 213 VAL A C 1
ATOM 1700 O O . VAL A 1 213 ? -1.646 -35.938 -14.234 1 91.62 213 VAL A O 1
ATOM 1703 N N . ASP A 1 214 ? -1.096 -34.125 -13.172 1 91.19 214 ASP A N 1
ATOM 1704 C CA . ASP A 1 214 ? 0.224 -34 -13.781 1 91.19 214 ASP A CA 1
ATOM 1705 C C . ASP A 1 214 ? 1.31 -33.844 -12.719 1 91.19 214 ASP A C 1
ATOM 1707 O O . ASP A 1 214 ? 1.475 -32.75 -12.133 1 91.19 214 ASP A O 1
ATOM 1711 N N . ILE A 1 215 ? 2.008 -34.906 -12.508 1 85.25 215 ILE A N 1
ATOM 1712 C CA . ILE A 1 215 ? 3.053 -34.875 -11.484 1 85.25 215 ILE A CA 1
ATOM 1713 C C . ILE A 1 215 ? 4.391 -35.281 -12.117 1 85.25 215 ILE A C 1
ATOM 1715 O O . ILE A 1 215 ? 4.551 -36.375 -12.609 1 85.25 215 ILE A O 1
ATOM 1719 N N . SER A 1 216 ? 5.234 -34.469 -12.586 1 71.38 216 SER A N 1
ATOM 1720 C CA . SER A 1 216 ? 6.469 -34.781 -13.305 1 71.38 216 SER A CA 1
ATOM 1721 C C . SER A 1 216 ? 7.535 -35.344 -12.359 1 71.38 216 SER A C 1
ATOM 1723 O O . SER A 1 216 ? 8.234 -36.281 -12.695 1 71.38 216 SER A O 1
ATOM 1725 N N . ASP A 1 217 ? 8.422 -34.719 -11.648 1 61.16 217 ASP A N 1
ATOM 1726 C CA . ASP A 1 217 ? 9.656 -35.188 -11.031 1 61.16 217 ASP A CA 1
ATOM 1727 C C . ASP A 1 217 ? 9.414 -35.656 -9.594 1 61.16 217 ASP A C 1
ATOM 1729 O O . ASP A 1 217 ? 10.344 -36.062 -8.906 1 61.16 217 ASP A O 1
ATOM 1733 N N . SER A 1 218 ? 8.523 -35.312 -8.977 1 52.47 218 SER A N 1
ATOM 1734 C CA . SER A 1 218 ? 8.812 -35.344 -7.547 1 52.47 218 SER A CA 1
ATOM 1735 C C . SER A 1 218 ? 8.531 -36.719 -6.961 1 52.47 218 SER A C 1
ATOM 1737 O O . SER A 1 218 ? 7.59 -37.406 -7.371 1 52.47 218 SER A O 1
ATOM 1739 N N . ALA A 1 219 ? 9.578 -37.5 -6.633 1 52.62 219 ALA A N 1
ATOM 1740 C CA . ALA A 1 219 ? 9.672 -38.594 -5.699 1 52.62 219 ALA A CA 1
ATOM 1741 C C . ALA A 1 219 ? 8.43 -38.719 -4.828 1 52.62 219 ALA A C 1
ATOM 1743 O O . ALA A 1 219 ? 8.242 -39.688 -4.105 1 52.62 219 ALA A O 1
ATOM 1744 N N . TYR A 1 220 ? 7.41 -37.812 -5.16 1 57.03 220 TYR A N 1
ATOM 1745 C CA . TYR A 1 220 ? 6.523 -37.531 -4.035 1 57.03 220 TYR A CA 1
ATOM 1746 C C . TYR A 1 220 ? 5.133 -38.125 -4.285 1 57.03 220 TYR A C 1
ATOM 1748 O O . TYR A 1 220 ? 4.254 -38.031 -3.428 1 57.03 220 TYR A O 1
ATOM 1756 N N . LEU A 1 221 ? 4.938 -38.75 -5.559 1 57.91 221 LEU A N 1
ATOM 1757 C CA . LEU A 1 221 ? 3.67 -39.469 -5.672 1 57.91 221 LEU A CA 1
ATOM 1758 C C . LEU A 1 221 ? 3.504 -40.469 -4.535 1 57.91 221 LEU A C 1
ATOM 1760 O O . LEU A 1 221 ? 2.379 -40.781 -4.148 1 57.91 221 LEU A O 1
ATOM 1764 N N . ALA A 1 222 ? 4.703 -40.656 -4.023 1 60.56 222 ALA A N 1
ATOM 1765 C CA . ALA A 1 222 ? 4.633 -41.594 -2.904 1 60.56 222 ALA A CA 1
ATOM 1766 C C . ALA A 1 222 ? 3.834 -41 -1.746 1 60.56 222 ALA A C 1
ATOM 1768 O O . ALA A 1 222 ? 3.281 -41.75 -0.926 1 60.56 222 ALA A O 1
ATOM 1769 N N . CYS A 1 223 ? 3.707 -39.719 -1.866 1 65.62 223 CYS A N 1
ATOM 1770 C CA . CYS A 1 223 ? 2.996 -39.094 -0.77 1 65.62 223 CYS A CA 1
ATOM 1771 C C . CYS A 1 223 ? 1.487 -39.188 -0.961 1 65.62 223 CYS A C 1
ATOM 1773 O O . CYS A 1 223 ? 0.728 -39.094 0.006 1 65.62 223 CYS A O 1
ATOM 1775 N N . ILE A 1 224 ? 1.166 -39.375 -2.24 1 69.5 224 ILE A N 1
ATOM 1776 C CA . ILE A 1 224 ? -0.264 -39.438 -2.527 1 69.5 224 ILE A CA 1
ATOM 1777 C C . ILE A 1 224 ? -0.719 -40.875 -2.621 1 69.5 224 ILE A C 1
ATOM 1779 O O . ILE A 1 224 ? -0.118 -41.688 -3.344 1 69.5 224 ILE A O 1
ATOM 1783 N N . GLN A 1 225 ? -1.577 -41.219 -1.654 1 68.31 225 GLN A N 1
ATOM 1784 C CA . GLN A 1 225 ? -2.096 -42.594 -1.723 1 68.31 225 GLN A CA 1
ATOM 1785 C C . GLN A 1 225 ? -2.908 -42.812 -2.996 1 68.31 225 GLN A C 1
ATOM 1787 O O . GLN A 1 225 ? -3.639 -41.906 -3.434 1 68.31 225 GLN A O 1
ATOM 1792 N N . LEU A 1 226 ? -2.844 -43.938 -3.457 1 66.06 226 LEU A N 1
ATOM 1793 C CA . LEU A 1 226 ? -3.381 -44.312 -4.762 1 66.06 226 LEU A CA 1
ATOM 1794 C C . LEU A 1 226 ? -4.895 -44.125 -4.793 1 66.06 226 LEU A C 1
ATOM 1796 O O . LEU A 1 226 ? -5.453 -43.656 -5.793 1 66.06 226 LEU A O 1
ATOM 1800 N N . PRO A 1 227 ? -5.5 -44.438 -3.664 1 70.31 227 PRO A N 1
ATOM 1801 C CA . PRO A 1 227 ? -6.953 -44.281 -3.756 1 70.31 227 PRO A CA 1
ATOM 1802 C C . PRO A 1 227 ? -7.395 -42.844 -4.012 1 70.31 227 PRO A C 1
ATOM 1804 O O . PRO A 1 227 ? -8.5 -42.625 -4.504 1 70.31 227 PRO A O 1
ATOM 1807 N N . THR A 1 228 ? -6.457 -41.969 -3.805 1 76.31 228 THR A N 1
ATOM 1808 C CA . THR A 1 228 ? -6.758 -40.562 -4.043 1 76.31 228 THR A CA 1
ATOM 1809 C C . THR A 1 228 ? -6.898 -40.281 -5.535 1 76.31 228 THR A C 1
ATOM 1811 O O . THR A 1 228 ? -7.609 -39.375 -5.938 1 76.31 228 THR A O 1
ATOM 1814 N N . LEU A 1 229 ? -6.359 -41.25 -6.266 1 79.5 229 LEU A N 1
ATOM 1815 C CA . LEU A 1 229 ? -6.32 -41.031 -7.707 1 79.5 229 LEU A CA 1
ATOM 1816 C C . LEU A 1 229 ? -7.289 -41.969 -8.422 1 79.5 229 LEU A C 1
ATOM 1818 O O . LEU A 1 229 ? -7.184 -42.156 -9.641 1 79.5 229 LEU A O 1
ATOM 1822 N N . SER A 1 230 ? -8.203 -42.5 -7.715 1 79.81 230 SER A N 1
ATOM 1823 C CA . SER A 1 230 ? -9.07 -43.531 -8.266 1 79.81 230 SER A CA 1
ATOM 1824 C C . SER A 1 230 ? -9.93 -43 -9.398 1 79.81 230 SER A C 1
ATOM 1826 O O . SER A 1 230 ? -10.266 -43.719 -10.344 1 79.81 230 SER A O 1
ATOM 1828 N N . ASN A 1 231 ? -10.234 -41.75 -9.414 1 87.19 231 ASN A N 1
ATOM 1829 C CA . ASN A 1 231 ? -11.141 -41.156 -10.398 1 87.19 231 ASN A CA 1
ATOM 1830 C C . ASN A 1 231 ? -10.391 -40.438 -11.492 1 87.19 231 ASN A C 1
ATOM 1832 O O . ASN A 1 231 ? -11 -39.844 -12.383 1 87.19 231 ASN A O 1
ATOM 1836 N N . VAL A 1 232 ? -9.195 -40.562 -11.555 1 92.25 232 VAL A N 1
ATOM 1837 C CA . VAL A 1 232 ? -8.383 -39.781 -12.461 1 92.25 232 VAL A CA 1
ATOM 1838 C C . VAL A 1 232 ? -8.508 -40.312 -13.883 1 92.25 232 VAL A C 1
ATOM 1840 O O . VAL A 1 232 ? -8.445 -41.531 -14.094 1 92.25 232 VAL A O 1
ATOM 1843 N N . LYS A 1 233 ? -8.719 -39.5 -14.891 1 95.31 233 LYS A N 1
ATOM 1844 C CA . LYS A 1 233 ? -8.836 -39.875 -16.297 1 95.31 233 LYS A CA 1
ATOM 1845 C C . LYS A 1 233 ? -7.543 -39.594 -17.062 1 95.31 233 LYS A C 1
ATOM 1847 O O . LYS A 1 233 ? -7.191 -40.344 -17.984 1 95.31 233 LYS A O 1
ATOM 1852 N N . PHE A 1 234 ? -6.922 -38.531 -16.641 1 95.38 234 PHE A N 1
ATOM 1853 C CA . PHE A 1 234 ? -5.676 -38.156 -17.297 1 95.38 234 PHE A CA 1
ATOM 1854 C C . PHE A 1 234 ? -4.531 -38.125 -16.281 1 95.38 234 PHE A C 1
ATOM 1856 O O . PHE A 1 234 ? -4.57 -37.344 -15.312 1 95.38 234 PHE A O 1
ATOM 1863 N N . LEU A 1 235 ? -3.535 -38.938 -16.516 1 90.31 235 LEU A N 1
ATOM 1864 C CA . LEU A 1 235 ? -2.404 -39 -15.594 1 90.31 235 LEU A CA 1
ATOM 1865 C C . LEU A 1 235 ? -1.086 -38.844 -16.344 1 90.31 235 LEU A C 1
ATOM 1867 O O . LEU A 1 235 ? -0.834 -39.562 -17.328 1 90.31 235 LEU A O 1
ATOM 1871 N N . ARG A 1 236 ? -0.375 -37.875 -15.945 1 89.5 236 ARG A N 1
ATOM 1872 C CA . ARG A 1 236 ? 0.995 -37.688 -16.422 1 89.5 236 ARG A CA 1
ATOM 1873 C C . ARG A 1 236 ? 1.987 -37.781 -15.266 1 89.5 236 ARG A C 1
ATOM 1875 O O . ARG A 1 236 ? 1.876 -37.031 -14.281 1 89.5 236 ARG A O 1
ATOM 1882 N N . THR A 1 237 ? 2.881 -38.688 -15.289 1 83.88 237 THR A N 1
ATOM 1883 C CA . THR A 1 237 ? 3.838 -38.844 -14.195 1 83.88 237 THR A CA 1
ATOM 1884 C C . THR A 1 237 ? 5.117 -39.531 -14.695 1 83.88 237 THR A C 1
ATOM 1886 O O . THR A 1 237 ? 5.199 -39.938 -15.852 1 83.88 237 THR A O 1
ATOM 1889 N N . ASP A 1 238 ? 6.074 -39.562 -13.805 1 78.25 238 ASP A N 1
ATOM 1890 C CA . ASP A 1 238 ? 7.305 -40.312 -14.078 1 78.25 238 ASP A CA 1
ATOM 1891 C C . ASP A 1 238 ? 7.207 -41.75 -13.586 1 78.25 238 ASP A C 1
ATOM 1893 O O . ASP A 1 238 ? 6.574 -42 -12.562 1 78.25 238 ASP A O 1
ATOM 1897 N N . VAL A 1 239 ? 7.871 -42.75 -14.297 1 66.88 239 VAL A N 1
ATOM 1898 C CA . VAL A 1 239 ? 7.77 -44.156 -14.031 1 66.88 239 VAL A CA 1
ATOM 1899 C C . VAL A 1 239 ? 8.422 -44.5 -12.688 1 66.88 239 VAL A C 1
ATOM 1901 O O . VAL A 1 239 ? 7.996 -45.406 -11.984 1 66.88 239 VAL A O 1
ATOM 1904 N N . VAL A 1 240 ? 9.477 -43.812 -12.43 1 63.56 240 VAL A N 1
ATOM 1905 C CA . VAL A 1 240 ? 10.227 -44.094 -11.219 1 63.56 240 VAL A CA 1
ATOM 1906 C C . VAL A 1 240 ? 9.312 -43.969 -10 1 63.56 240 VAL A C 1
ATOM 1908 O O . VAL A 1 240 ? 9.359 -44.812 -9.094 1 63.56 240 VAL A O 1
ATOM 1911 N N . GLN A 1 241 ? 8.406 -43.156 -10.148 1 61.78 241 GLN A N 1
ATOM 1912 C CA . GLN A 1 241 ? 7.547 -42.875 -9.008 1 61.78 241 GLN A CA 1
ATOM 1913 C C . GLN A 1 241 ? 6.461 -43.938 -8.852 1 61.78 241 GLN A C 1
ATOM 1915 O O . GLN A 1 241 ? 6.062 -44.25 -7.727 1 61.78 241 GLN A O 1
ATOM 1920 N N . LEU A 1 242 ? 6.078 -44.375 -9.93 1 62.34 242 LEU A N 1
ATOM 1921 C CA . LEU A 1 242 ? 5.008 -45.344 -9.906 1 62.34 242 LEU A CA 1
ATOM 1922 C C . LEU A 1 242 ? 5.523 -46.719 -9.43 1 62.34 242 LEU A C 1
ATOM 1924 O O . LEU A 1 242 ? 4.773 -47.5 -8.852 1 62.34 242 LEU A O 1
ATOM 1928 N N . ARG A 1 243 ? 6.84 -46.906 -9.656 1 61.81 243 ARG A N 1
ATOM 1929 C CA . ARG A 1 243 ? 7.449 -48.156 -9.266 1 61.81 243 ARG A CA 1
ATOM 1930 C C . ARG A 1 243 ? 7.289 -48.406 -7.773 1 61.81 243 ARG A C 1
ATOM 1932 O O . ARG A 1 243 ? 7.09 -49.562 -7.344 1 61.81 243 ARG A O 1
ATOM 1939 N N . THR A 1 244 ? 7.422 -47.312 -7.086 1 58.88 244 THR A N 1
ATOM 1940 C CA . THR A 1 244 ? 7.469 -47.469 -5.633 1 58.88 244 THR A CA 1
ATOM 1941 C C . THR A 1 244 ? 6.062 -47.625 -5.062 1 58.88 244 THR A C 1
ATOM 1943 O O . THR A 1 244 ? 5.879 -48.25 -4.016 1 58.88 244 THR A O 1
ATOM 1946 N N . THR A 1 245 ? 5.152 -47.031 -5.734 1 57.06 245 THR A N 1
ATOM 1947 C CA . THR A 1 245 ? 3.863 -46.938 -5.055 1 57.06 245 THR A CA 1
ATOM 1948 C C . THR A 1 245 ? 2.877 -47.969 -5.629 1 57.06 245 THR A C 1
ATOM 1950 O O . THR A 1 245 ? 2.014 -48.469 -4.91 1 57.06 245 THR A O 1
ATOM 1953 N N . PHE A 1 246 ? 2.906 -48.188 -6.992 1 54.5 246 PHE A N 1
ATOM 1954 C CA . PHE A 1 246 ? 1.745 -48.75 -7.668 1 54.5 246 PHE A CA 1
ATOM 1955 C C . PHE A 1 246 ? 1.732 -50.281 -7.539 1 54.5 246 PHE A C 1
ATOM 1957 O O . PHE A 1 246 ? 0.674 -50.906 -7.625 1 54.5 246 PHE A O 1
ATOM 1964 N N . VAL A 1 247 ? 2.941 -51 -7.414 1 51.41 247 VAL A N 1
ATOM 1965 C CA . VAL A 1 247 ? 2.914 -52.375 -7.898 1 51.41 247 VAL A CA 1
ATOM 1966 C C . VAL A 1 247 ? 1.98 -53.188 -7.023 1 51.41 247 VAL A C 1
ATOM 1968 O O . VAL A 1 247 ? 2.188 -53.312 -5.812 1 51.41 247 VAL A O 1
ATOM 1971 N N . GLY A 1 248 ? 0.81 -53.531 -7.539 1 55.41 248 GLY A N 1
ATOM 1972 C CA . GLY A 1 248 ? -0.083 -54.656 -7.25 1 55.41 248 GLY A CA 1
ATOM 1973 C C . GLY A 1 248 ? -1.315 -54.219 -6.469 1 55.41 248 GLY A C 1
ATOM 1974 O O . GLY A 1 248 ? -2.25 -55.031 -6.309 1 55.41 248 GLY A O 1
ATOM 1975 N N . LEU A 1 249 ? -1.388 -52.781 -6 1 61.12 249 LEU A N 1
ATOM 1976 C CA . LEU A 1 249 ? -2.357 -52.656 -4.918 1 61.12 249 LEU A CA 1
ATOM 1977 C C . LEU A 1 249 ? -3.578 -51.844 -5.367 1 61.12 249 LEU A C 1
ATOM 1979 O O . LEU A 1 249 ? -4.609 -51.875 -4.691 1 61.12 249 LEU A O 1
ATOM 1983 N N . PHE A 1 250 ? -3.449 -51.125 -6.699 1 73 250 PHE A N 1
ATOM 1984 C CA . PHE A 1 250 ? -4.613 -50.312 -6.992 1 73 250 PHE A CA 1
ATOM 1985 C C . PHE A 1 250 ? -4.906 -50.312 -8.492 1 73 250 PHE A C 1
ATOM 1987 O O . PHE A 1 250 ? -3.984 -50.312 -9.305 1 73 250 PHE A O 1
ATOM 1994 N N . THR A 1 251 ? -6.137 -50.562 -8.898 1 83.19 251 THR A N 1
ATOM 1995 C CA . THR A 1 251 ? -6.566 -50.531 -10.289 1 83.19 251 THR A CA 1
ATOM 1996 C C . THR A 1 251 ? -7.168 -49.188 -10.641 1 83.19 251 THR A C 1
ATOM 1998 O O . THR A 1 251 ? -8.07 -48.719 -9.953 1 83.19 251 THR A O 1
ATOM 2001 N N . PHE A 1 252 ? -6.707 -48.562 -11.727 1 87.81 252 PHE A N 1
ATOM 2002 C CA . PHE A 1 252 ? -7.219 -47.312 -12.227 1 87.81 252 PHE A CA 1
ATOM 2003 C C . PHE A 1 252 ? -8.281 -47.531 -13.297 1 87.81 252 PHE A C 1
ATOM 2005 O O . PHE A 1 252 ? -7.988 -47.469 -14.492 1 87.81 252 PHE A O 1
ATOM 2012 N N . VAL A 1 253 ? -9.469 -47.625 -12.82 1 88.94 253 VAL A N 1
ATOM 2013 C CA . VAL A 1 253 ? -10.547 -48.031 -13.727 1 88.94 253 VAL A CA 1
ATOM 2014 C C . VAL A 1 253 ? -10.922 -46.844 -14.625 1 88.94 253 VAL A C 1
ATOM 2016 O O . VAL A 1 253 ? -11.32 -47.062 -15.773 1 88.94 253 VAL A O 1
ATOM 2019 N N . ASN A 1 254 ? -10.711 -45.688 -14.203 1 92.06 254 ASN A N 1
ATOM 2020 C CA . ASN A 1 254 ? -11.203 -44.531 -14.953 1 92.06 254 ASN A CA 1
ATOM 2021 C C . ASN A 1 254 ? -10.109 -43.906 -15.82 1 92.06 254 ASN A C 1
ATOM 2023 O O . ASN A 1 254 ? -10.367 -43 -16.625 1 92.06 254 ASN A O 1
ATOM 2027 N N . LEU A 1 255 ? -8.93 -44.406 -15.766 1 93.38 255 LEU A N 1
ATOM 2028 C CA . LEU A 1 255 ? -7.801 -43.812 -16.484 1 93.38 255 LEU A CA 1
ATOM 2029 C C . LEU A 1 255 ? -7.891 -44.125 -17.969 1 93.38 255 LEU A C 1
ATOM 2031 O O . LEU A 1 255 ? -7.961 -45.281 -18.375 1 93.38 255 LEU A O 1
ATOM 2035 N N . THR A 1 256 ? -7.93 -43.094 -18.812 1 96.56 256 THR A N 1
ATOM 2036 C CA . THR A 1 256 ? -8.023 -43.281 -20.266 1 96.56 256 THR A CA 1
ATOM 2037 C C . THR A 1 256 ? -6.785 -42.719 -20.953 1 96.56 256 THR A C 1
ATOM 2039 O O . THR A 1 256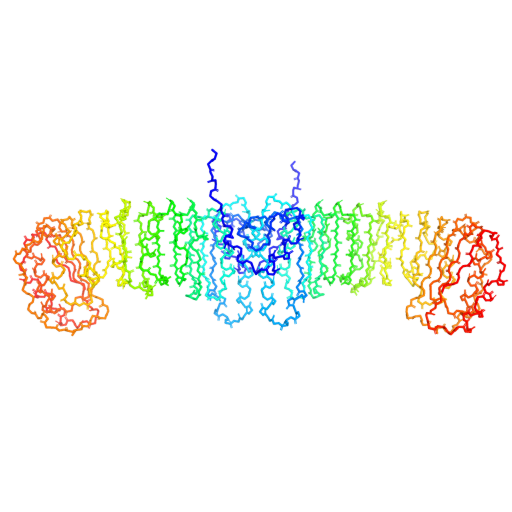 ? -6.492 -43.094 -22.094 1 96.56 256 THR A O 1
ATOM 2042 N N . TYR A 1 257 ? -6.184 -41.844 -20.281 1 96.94 257 TYR A N 1
ATOM 2043 C CA . TYR A 1 257 ? -4.984 -41.219 -20.844 1 96.94 257 TYR A CA 1
ATOM 2044 C C . TYR A 1 257 ? -3.812 -41.344 -19.875 1 96.94 257 TYR A C 1
ATOM 2046 O O . TYR A 1 257 ? -3.904 -40.906 -18.734 1 96.94 257 TYR A O 1
ATOM 2054 N N . LEU A 1 258 ? -2.721 -41.938 -20.328 1 92.94 258 LEU A N 1
ATOM 2055 C CA . LEU A 1 258 ? -1.535 -42.094 -19.484 1 92.94 258 LEU A CA 1
ATOM 2056 C C . LEU A 1 258 ? -0.283 -41.656 -20.219 1 92.94 258 LEU A C 1
ATOM 2058 O O . LEU A 1 258 ? 0.001 -42.125 -21.328 1 92.94 258 LEU A O 1
ATOM 2062 N N . GLU A 1 259 ? 0.322 -40.688 -19.625 1 92.31 259 GLU A N 1
ATOM 2063 C CA . GLU A 1 259 ? 1.609 -40.219 -20.141 1 92.31 259 GLU A CA 1
ATOM 2064 C C . GLU A 1 259 ? 2.729 -40.5 -19.141 1 92.31 259 GLU A C 1
ATOM 2066 O O . GLU A 1 259 ? 2.707 -39.969 -18.031 1 92.31 259 GLU A O 1
ATOM 2071 N N . LEU A 1 260 ? 3.703 -41.25 -19.562 1 88.06 260 LEU A N 1
ATOM 2072 C CA . LEU A 1 260 ? 4.781 -41.625 -18.656 1 88.06 260 LEU A CA 1
ATOM 2073 C C . LEU A 1 260 ? 6.121 -41.094 -19.156 1 88.06 260 LEU A C 1
ATOM 2075 O O . LEU A 1 260 ? 6.461 -41.25 -20.328 1 88.06 260 LEU A O 1
ATOM 2079 N N . ILE A 1 261 ? 6.754 -40.469 -18.219 1 83.75 261 ILE A N 1
ATOM 2080 C CA . ILE A 1 261 ? 8.133 -40.062 -18.484 1 83.75 261 ILE A CA 1
ATOM 2081 C C . ILE A 1 261 ? 9.094 -41.125 -17.922 1 83.75 261 ILE A C 1
ATOM 2083 O O . ILE A 1 261 ? 9.094 -41.375 -16.719 1 83.75 261 ILE A O 1
ATOM 2087 N N . VAL A 1 262 ? 9.844 -41.75 -18.766 1 79.06 262 VAL A N 1
ATOM 2088 C CA . VAL A 1 262 ? 10.703 -42.875 -18.375 1 79.06 262 VAL A CA 1
ATOM 2089 C C . VAL A 1 262 ? 12.164 -42.438 -18.406 1 79.06 262 VAL A C 1
ATOM 2091 O O . VAL A 1 262 ? 12.609 -41.781 -19.359 1 79.06 262 VAL A O 1
ATOM 2094 N N . ASP A 1 263 ? 12.75 -42.656 -17.281 1 72.31 263 ASP A N 1
ATOM 2095 C CA . ASP A 1 263 ? 14.164 -42.281 -17.203 1 72.31 263 ASP A CA 1
ATOM 2096 C C . ASP A 1 263 ? 15.055 -43.5 -17.375 1 72.31 263 ASP A C 1
ATOM 2098 O O . ASP A 1 263 ? 16.266 -43.375 -17.531 1 72.31 263 ASP A O 1
ATOM 2102 N N . ALA A 1 264 ? 14.547 -44.656 -17.234 1 68.56 264 ALA A N 1
ATOM 2103 C CA . ALA A 1 264 ? 15.328 -45.875 -17.438 1 68.56 264 ALA A CA 1
ATOM 2104 C C . ALA A 1 264 ? 14.477 -46.969 -18.094 1 68.56 264 ALA A C 1
ATOM 2106 O O . ALA A 1 264 ? 13.289 -46.781 -18.344 1 68.56 264 ALA A O 1
ATOM 2107 N N . HIS A 1 265 ? 15.109 -48.062 -18.406 1 63.72 265 HIS A N 1
ATOM 2108 C CA . HIS A 1 265 ? 14.438 -49.156 -19.125 1 63.72 265 HIS A CA 1
ATOM 2109 C C . HIS A 1 265 ? 13.664 -50.062 -18.156 1 63.72 265 HIS A C 1
ATOM 2111 O O . HIS A 1 265 ? 14.086 -51.188 -17.875 1 63.72 265 HIS A O 1
ATOM 2117 N N . TYR A 1 266 ? 12.656 -49.469 -17.641 1 72.56 266 TYR A N 1
ATOM 2118 C CA . TYR A 1 266 ? 11.82 -50.25 -16.734 1 72.56 266 TYR A CA 1
ATOM 2119 C C . TYR A 1 266 ? 10.57 -50.75 -17.438 1 72.56 266 TYR A C 1
ATOM 2121 O O . TYR A 1 266 ? 9.453 -50.531 -16.969 1 72.56 266 TYR A O 1
ATOM 2129 N N . TRP A 1 267 ? 10.781 -51.625 -18.406 1 75.62 267 TRP A N 1
ATOM 2130 C CA . TRP A 1 267 ? 9.656 -52.062 -19.234 1 75.62 267 TRP A CA 1
ATOM 2131 C C . TRP A 1 267 ? 8.773 -53.062 -18.484 1 75.62 267 TRP A C 1
ATOM 2133 O O . TRP A 1 267 ? 7.559 -53.094 -18.703 1 75.62 267 TRP A O 1
ATOM 2143 N N . ASP A 1 268 ? 9.391 -53.781 -17.594 1 77.5 268 ASP A N 1
ATOM 2144 C CA . ASP A 1 268 ? 8.609 -54.75 -16.797 1 77.5 268 ASP A CA 1
ATOM 2145 C C . ASP A 1 268 ? 7.605 -54 -15.906 1 77.5 268 ASP A C 1
ATOM 2147 O O . ASP A 1 268 ? 6.453 -54.438 -15.789 1 77.5 268 ASP A O 1
ATOM 2151 N N . TRP A 1 269 ? 8.109 -53 -15.391 1 78.19 269 TRP A N 1
ATOM 2152 C CA . TRP A 1 269 ? 7.234 -52.219 -14.523 1 78.19 269 TRP A CA 1
ATOM 2153 C C . TRP A 1 269 ? 6.129 -51.562 -15.328 1 78.19 269 TRP A C 1
ATOM 2155 O O . TRP A 1 269 ? 4.996 -51.438 -14.859 1 78.19 269 TRP A O 1
ATOM 2165 N N . LEU A 1 270 ? 6.453 -51.156 -16.469 1 82.31 270 LEU A N 1
ATOM 2166 C CA . LEU A 1 270 ? 5.449 -50.531 -17.312 1 82.31 270 LEU A CA 1
ATOM 2167 C C . LEU A 1 270 ? 4.32 -51.5 -17.641 1 82.31 270 LEU A C 1
ATOM 2169 O O . LEU A 1 270 ? 3.146 -51.125 -17.625 1 82.31 270 LEU A O 1
ATOM 2173 N N . LEU A 1 271 ? 4.711 -52.719 -17.891 1 82.81 271 LEU A N 1
ATOM 2174 C CA . LEU A 1 271 ? 3.699 -53.719 -18.188 1 82.81 271 LEU A CA 1
ATOM 2175 C C . LEU A 1 271 ? 2.816 -54 -16.984 1 82.81 271 LEU A C 1
ATOM 2177 O O . LEU A 1 271 ? 1.603 -54.156 -17.109 1 82.81 271 LEU A O 1
ATOM 2181 N N . LYS A 1 272 ? 3.459 -54.031 -15.852 1 82.06 272 LYS A N 1
ATOM 2182 C CA . LYS A 1 272 ? 2.695 -54.188 -14.625 1 82.06 272 LYS A CA 1
ATOM 2183 C C . LYS A 1 272 ? 1.711 -53.031 -14.422 1 82.06 272 LYS A C 1
ATOM 2185 O O . LYS A 1 272 ? 0.582 -53.25 -13.969 1 82.06 272 LYS A O 1
ATOM 2190 N N . LEU A 1 273 ? 2.133 -51.906 -14.781 1 84.12 273 LEU A N 1
ATOM 2191 C CA . LEU A 1 273 ? 1.275 -50.719 -14.664 1 84.12 273 LEU A CA 1
ATOM 2192 C C . LEU A 1 273 ? 0.098 -50.812 -15.633 1 84.12 273 LEU A C 1
ATOM 2194 O O . LEU A 1 273 ? -1.03 -50.469 -15.273 1 84.12 273 LEU A O 1
ATOM 2198 N N . LEU A 1 274 ? 0.36 -51.281 -16.797 1 87.69 274 LEU A N 1
ATOM 2199 C CA . LEU A 1 274 ? -0.691 -51.406 -17.797 1 87.69 274 LEU A CA 1
ATOM 2200 C C . LEU A 1 274 ? -1.75 -52.406 -17.375 1 87.69 274 LEU A C 1
ATOM 2202 O O . LEU A 1 274 ? -2.92 -52.281 -17.75 1 87.69 274 LEU A O 1
ATOM 2206 N N . HIS A 1 275 ? -1.284 -53.344 -16.562 1 87.62 275 HIS A N 1
ATOM 2207 C CA . HIS A 1 275 ? -2.246 -54.312 -16.031 1 87.62 275 HIS A CA 1
ATOM 2208 C C . HIS A 1 275 ? -3.213 -53.656 -15.055 1 87.62 275 HIS A C 1
ATOM 2210 O O . HIS A 1 275 ? -4.336 -54.125 -14.867 1 87.62 275 HIS A O 1
ATOM 2216 N N . CYS A 1 276 ? -2.777 -52.562 -14.523 1 85.44 276 CYS A N 1
ATOM 2217 C CA . CYS A 1 276 ? -3.586 -51.844 -13.539 1 85.44 276 CYS A CA 1
ATOM 2218 C C . CYS A 1 276 ? -4.445 -50.781 -14.211 1 85.44 276 CYS A C 1
ATOM 2220 O O . CYS A 1 276 ? -5.176 -50.062 -13.531 1 85.44 276 CYS A O 1
ATOM 2222 N N . CYS A 1 277 ? -4.395 -50.688 -15.453 1 90 277 CYS A N 1
ATOM 2223 C CA . CYS A 1 277 ? -5.164 -49.688 -16.188 1 90 277 CYS A CA 1
ATOM 2224 C C . CYS A 1 277 ? -5.992 -50.375 -17.281 1 90 277 CYS A C 1
ATOM 2226 O O . CYS A 1 277 ? -5.719 -50.156 -18.469 1 90 277 CYS A O 1
ATOM 2228 N N . PRO A 1 278 ? -7.043 -50.969 -16.953 1 92.44 278 PRO A N 1
ATOM 2229 C CA . PRO A 1 278 ? -7.781 -51.781 -17.922 1 92.44 278 PRO A CA 1
ATOM 2230 C C . PRO A 1 278 ? -8.469 -50.938 -18.984 1 92.44 278 PRO A C 1
ATOM 2232 O O . PRO A 1 278 ? -8.695 -51.438 -20.109 1 92.44 278 PRO A O 1
ATOM 2235 N N . ASN A 1 279 ? -8.758 -49.75 -18.766 1 95.19 279 ASN A N 1
ATOM 2236 C CA . ASN A 1 279 ? -9.531 -48.969 -19.719 1 95.19 279 ASN A CA 1
ATOM 2237 C C . ASN A 1 279 ? -8.664 -47.906 -20.391 1 95.19 279 ASN A C 1
ATOM 2239 O O . ASN A 1 279 ? -9.188 -46.938 -20.938 1 95.19 279 ASN A O 1
ATOM 2243 N N . LEU A 1 280 ? -7.406 -48.062 -20.359 1 96.06 280 LEU A N 1
ATOM 2244 C CA . LEU A 1 280 ? -6.484 -47.094 -20.953 1 96.06 280 LEU A CA 1
ATOM 2245 C C . LEU A 1 280 ? -6.66 -47.031 -22.469 1 96.06 280 LEU A C 1
ATOM 2247 O O . LEU A 1 280 ? -6.691 -48.062 -23.141 1 96.06 280 LEU A O 1
ATOM 2251 N N . GLN A 1 281 ? -6.809 -45.875 -23.062 1 97 281 GLN A N 1
ATOM 2252 C CA . GLN A 1 281 ? -7.039 -45.719 -24.484 1 97 281 GLN A CA 1
ATOM 2253 C C . GLN A 1 281 ? -5.836 -45.062 -25.172 1 97 281 GLN A C 1
ATOM 2255 O O . GLN A 1 281 ? -5.566 -45.344 -26.344 1 97 281 GLN A O 1
ATOM 2260 N N . ILE A 1 282 ? -5.242 -44.219 -24.422 1 97.44 282 ILE A N 1
ATOM 2261 C CA . ILE A 1 282 ? -4.098 -43.531 -25 1 97.44 282 ILE A CA 1
ATOM 2262 C C . ILE A 1 282 ? -2.885 -43.688 -24.094 1 97.44 282 ILE A C 1
ATOM 2264 O O . ILE A 1 282 ? -2.959 -43.375 -22.891 1 97.44 282 ILE A O 1
ATOM 2268 N N . LEU A 1 283 ? -1.802 -44.094 -24.641 1 95.75 283 LEU A N 1
ATOM 2269 C CA . LEU A 1 283 ? -0.549 -44.281 -23.906 1 95.75 283 LEU A CA 1
ATOM 2270 C C . LEU A 1 283 ? 0.577 -43.5 -24.578 1 95.75 283 LEU A C 1
ATOM 2272 O O . LEU A 1 283 ? 0.817 -43.625 -25.781 1 95.75 283 LEU A O 1
ATOM 2276 N N . VAL A 1 284 ? 1.14 -42.625 -23.781 1 94.5 284 VAL A N 1
ATOM 2277 C CA . VAL A 1 284 ? 2.277 -41.844 -24.266 1 94.5 284 VAL A CA 1
ATOM 2278 C C . VAL A 1 284 ? 3.512 -42.156 -23.422 1 94.5 284 VAL A C 1
ATOM 2280 O O . VAL A 1 284 ? 3.486 -42 -22.203 1 94.5 284 VAL A O 1
ATOM 2283 N N . ILE A 1 285 ? 4.516 -42.594 -24.078 1 91.06 285 ILE A N 1
ATOM 2284 C CA . ILE A 1 285 ? 5.785 -42.875 -23.406 1 91.06 285 ILE A CA 1
ATOM 2285 C C . ILE A 1 285 ? 6.828 -41.844 -23.859 1 91.06 285 ILE A C 1
ATOM 2287 O O . ILE A 1 285 ? 7.09 -41.719 -25.062 1 91.06 285 ILE A O 1
ATOM 2291 N N . ASP A 1 286 ? 7.34 -41.125 -22.875 1 88.25 286 ASP A N 1
ATOM 2292 C CA . ASP A 1 286 ? 8.359 -40.125 -23.141 1 88.25 286 ASP A CA 1
ATOM 2293 C C . ASP A 1 286 ? 9.664 -40.438 -22.422 1 88.25 286 ASP A C 1
ATOM 2295 O O . ASP A 1 286 ? 9.703 -40.5 -21.188 1 88.25 286 ASP A O 1
ATOM 2299 N N . LYS A 1 287 ? 10.672 -40.688 -23.281 1 82.5 287 LYS A N 1
ATOM 2300 C CA . LYS A 1 287 ? 11.984 -40.938 -22.688 1 82.5 287 LYS A CA 1
ATOM 2301 C C . LYS A 1 287 ? 12.617 -39.625 -22.203 1 82.5 287 LYS A C 1
ATOM 2303 O O . LYS A 1 287 ? 12.648 -38.656 -22.938 1 82.5 287 LYS A O 1
ATOM 2308 N N . GLY A 1 288 ? 12.781 -39.469 -20.891 1 73.31 288 GLY A N 1
ATOM 2309 C CA . GLY A 1 288 ? 13.352 -38.25 -20.312 1 73.31 288 GLY A CA 1
ATOM 2310 C C . GLY A 1 288 ? 14.727 -37.906 -20.844 1 73.31 288 GLY A C 1
ATOM 2311 O O . GLY A 1 288 ? 15.352 -38.75 -21.516 1 73.31 288 GLY A O 1
ATOM 2312 N N . ASN A 1 289 ? 15.18 -36.688 -20.641 1 65.19 289 ASN A N 1
ATOM 2313 C CA . ASN A 1 289 ? 16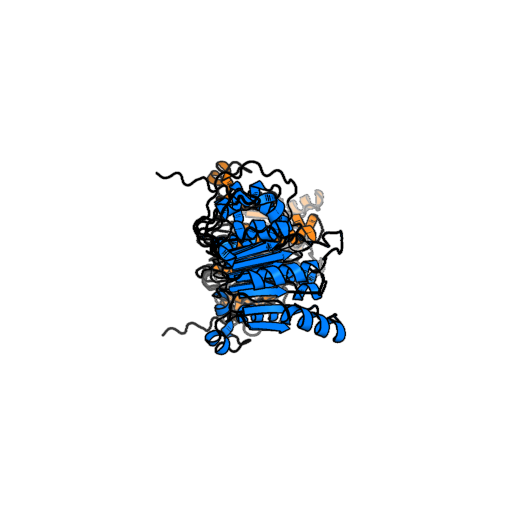.453 -36.188 -21.141 1 65.19 289 ASN A CA 1
ATOM 2314 C C . ASN A 1 289 ? 17.625 -36.875 -20.438 1 65.19 289 ASN A C 1
ATOM 2316 O O . ASN A 1 289 ? 18.734 -36.938 -20.984 1 65.19 289 ASN A O 1
ATOM 2320 N N . SER A 1 290 ? 17.5 -37.281 -19.203 1 60.59 290 SER A N 1
ATOM 2321 C CA . SER A 1 290 ? 18.594 -37.906 -18.438 1 60.59 290 SER A CA 1
ATOM 2322 C C . SER A 1 290 ? 18.578 -39.406 -18.594 1 60.59 290 SER A C 1
ATOM 2324 O O . SER A 1 290 ? 18.969 -40.125 -17.672 1 60.59 290 SER A O 1
ATOM 2326 N N . PHE A 1 291 ? 18.141 -39.75 -19.641 1 58.38 291 PHE A N 1
ATOM 2327 C CA . PHE A 1 291 ? 18.047 -41.188 -19.812 1 58.38 291 PHE A CA 1
ATOM 2328 C C . PHE A 1 291 ? 19.422 -41.844 -19.656 1 58.38 291 PHE A C 1
ATOM 2330 O O . PHE A 1 291 ? 20.375 -41.469 -20.344 1 58.38 291 PHE A O 1
ATOM 2337 N N . ASN A 1 292 ? 19.766 -42.219 -18.344 1 58.19 292 ASN A N 1
ATOM 2338 C CA . ASN A 1 292 ? 21 -42.969 -18.078 1 58.19 292 ASN A CA 1
ATOM 2339 C C . ASN A 1 292 ? 20.984 -44.344 -18.75 1 58.19 292 ASN A C 1
ATOM 2341 O O . ASN A 1 292 ? 20.016 -45.094 -18.594 1 58.19 292 ASN A O 1
ATOM 2345 N N . LYS A 1 293 ? 21.891 -44.312 -19.75 1 56.84 293 LYS A N 1
ATOM 2346 C CA . LYS A 1 293 ? 22.141 -45.594 -20.406 1 56.84 293 LYS A CA 1
ATOM 2347 C C . LYS A 1 293 ? 22.422 -46.688 -19.391 1 56.84 293 LYS A C 1
ATOM 2349 O O . LYS A 1 293 ? 23.578 -47.062 -19.203 1 56.84 293 LYS A O 1
ATOM 2354 N N . THR A 1 294 ? 22.172 -46.469 -18.219 1 49.47 294 THR A N 1
ATOM 2355 C CA . THR A 1 294 ? 22.672 -47.625 -17.469 1 49.47 294 THR A CA 1
ATOM 2356 C C . THR A 1 294 ? 22.359 -48.938 -18.172 1 49.47 294 THR A C 1
ATOM 2358 O O . THR A 1 294 ? 21.516 -48.969 -19.078 1 49.47 294 THR A O 1
ATOM 2361 N N . SER A 1 295 ? 22.141 -50.062 -17.141 1 44.19 295 SER A N 1
ATOM 2362 C CA . SER A 1 295 ? 22.438 -51.469 -17.312 1 44.19 295 SER A CA 1
ATOM 2363 C C . SER A 1 295 ? 21.703 -52.031 -18.516 1 44.19 295 SER A C 1
ATOM 2365 O O . SER A 1 295 ? 20.781 -51.406 -19.047 1 44.19 295 SER A O 1
ATOM 2367 N N . ASN A 1 296 ? 21.656 -53.375 -18.391 1 44.75 296 ASN A N 1
ATOM 2368 C CA . ASN A 1 296 ? 21.656 -54.688 -18.969 1 44.75 296 ASN A CA 1
ATOM 2369 C C . ASN A 1 296 ? 20.328 -55 -19.672 1 44.75 296 ASN A C 1
ATOM 2371 O O . ASN A 1 296 ? 20.016 -56.156 -19.953 1 44.75 296 ASN A O 1
ATOM 2375 N N . ASP A 1 297 ? 19.266 -54.25 -19.406 1 50.25 297 ASP A N 1
ATOM 2376 C CA . ASP A 1 297 ? 18.141 -55.125 -19.688 1 50.25 297 ASP A CA 1
ATOM 2377 C C . ASP A 1 297 ? 17.953 -55.344 -21.188 1 50.25 297 ASP A C 1
ATOM 2379 O O . ASP A 1 297 ? 17.188 -54.594 -21.828 1 50.25 297 ASP A O 1
ATOM 2383 N N . GLU A 1 298 ? 19.094 -55.562 -21.734 1 54.62 298 GLU A N 1
ATOM 2384 C CA . GLU A 1 298 ? 19.141 -56 -23.125 1 54.62 298 GLU A CA 1
ATOM 2385 C C . GLU A 1 298 ? 17.875 -56.75 -23.5 1 54.62 298 GLU A C 1
ATOM 2387 O O . GLU A 1 298 ? 17.281 -56.5 -24.547 1 54.62 298 GLU A O 1
ATOM 2392 N N . ASN A 1 299 ? 17.75 -57.969 -22.734 1 58.31 299 ASN A N 1
ATOM 2393 C CA . ASN A 1 299 ? 16.75 -58.906 -23.25 1 58.31 299 ASN A CA 1
ATOM 2394 C C . ASN A 1 299 ? 15.445 -58.812 -22.469 1 58.31 299 ASN A C 1
ATOM 2396 O O . ASN A 1 299 ? 15.367 -59.25 -21.328 1 58.31 299 ASN A O 1
ATOM 2400 N N . TRP A 1 300 ? 14.641 -57.812 -22.719 1 66.19 300 TRP A N 1
ATOM 2401 C CA . TRP A 1 300 ? 13.305 -57.781 -22.125 1 66.19 300 TRP A CA 1
ATOM 2402 C C . TRP A 1 300 ? 12.484 -58.969 -22.578 1 66.19 300 TRP A C 1
ATOM 2404 O O . TRP A 1 300 ? 12.344 -59.219 -23.766 1 66.19 300 TRP A O 1
ATOM 2414 N N . VAL A 1 301 ? 12.359 -59.938 -21.531 1 63.72 301 VAL A N 1
ATOM 2415 C CA . VAL A 1 301 ? 11.453 -61.062 -21.812 1 63.72 301 VAL A CA 1
ATOM 2416 C C . VAL A 1 301 ? 10.047 -60.719 -21.344 1 63.72 301 VAL A C 1
ATOM 2418 O O . VAL A 1 301 ? 9.828 -60.469 -20.156 1 63.72 301 VAL A O 1
ATOM 2421 N N . TYR A 1 302 ? 9.273 -60.344 -22.328 1 64.69 302 TYR A N 1
ATOM 2422 C CA . TYR A 1 302 ? 7.949 -59.938 -21.875 1 64.69 302 TYR A CA 1
ATOM 2423 C C . TYR A 1 302 ? 7.102 -61.125 -21.469 1 64.69 302 TYR A C 1
ATOM 2425 O O . TYR A 1 302 ? 7.336 -62.25 -21.938 1 64.69 302 TYR A O 1
ATOM 2433 N N . SER A 1 303 ? 6.402 -60.938 -20.406 1 64.62 303 SER A N 1
ATOM 2434 C CA . SER A 1 303 ? 5.445 -61.906 -19.875 1 64.62 303 SER A CA 1
ATOM 2435 C C . SER A 1 303 ? 4.363 -62.25 -20.891 1 64.62 303 SER A C 1
ATOM 2437 O O . SER A 1 303 ? 4.074 -61.438 -21.781 1 64.62 303 SER A O 1
ATOM 2439 N N . HIS A 1 304 ? 3.979 -63.375 -20.938 1 72.19 304 HIS A N 1
ATOM 2440 C CA . HIS A 1 304 ? 2.922 -63.875 -21.812 1 72.19 304 HIS A CA 1
ATOM 2441 C C . HIS A 1 304 ? 1.568 -63.281 -21.422 1 72.19 304 HIS A C 1
ATOM 2443 O O . HIS A 1 304 ? 0.613 -63.375 -22.203 1 72.19 304 HIS A O 1
ATOM 2449 N N . LEU A 1 305 ? 1.483 -62.625 -20.281 1 81.25 305 LEU A N 1
ATOM 2450 C CA . LEU A 1 305 ? 0.195 -62.062 -19.891 1 81.25 305 LEU A CA 1
ATOM 2451 C C . LEU A 1 305 ? -0.02 -60.688 -20.516 1 81.25 305 LEU A C 1
ATOM 2453 O O . LEU A 1 305 ? 0.815 -59.781 -20.375 1 81.25 305 LEU A O 1
ATOM 2457 N N . VAL A 1 306 ? -1.05 -60.625 -21.344 1 90 306 VAL A N 1
ATOM 2458 C CA . VAL A 1 306 ? -1.375 -59.406 -22.062 1 90 306 VAL A CA 1
ATOM 2459 C C . VAL A 1 306 ? -2.359 -58.562 -21.25 1 90 306 VAL A C 1
ATOM 2461 O O . VAL A 1 306 ? -3.434 -59.062 -20.875 1 90 306 VAL A O 1
ATOM 2464 N N . PRO A 1 307 ? -1.996 -57.406 -20.875 1 91.31 307 PRO A N 1
ATOM 2465 C CA . PRO A 1 307 ? -2.916 -56.531 -20.141 1 91.31 307 PRO A CA 1
ATOM 2466 C C . PRO A 1 307 ? -4.234 -56.312 -20.891 1 91.31 307 PRO A C 1
ATOM 2468 O O . PRO A 1 307 ? -4.258 -56.281 -22.125 1 91.31 307 PRO A O 1
ATOM 2471 N N . LYS A 1 308 ? -5.27 -56.125 -20.109 1 91.94 308 LYS A N 1
ATOM 2472 C CA . LYS A 1 308 ? -6.613 -55.969 -20.656 1 91.94 308 LYS A CA 1
ATOM 2473 C C . LYS A 1 308 ? -6.703 -54.75 -21.562 1 91.94 308 LYS A C 1
ATOM 2475 O O . LYS A 1 308 ? -7.395 -54.75 -22.578 1 91.94 308 LYS A O 1
ATOM 2480 N N . CYS A 1 309 ? -5.988 -53.719 -21.203 1 93.44 309 CYS A N 1
ATOM 2481 C CA . CYS A 1 309 ? -6.055 -52.5 -22 1 93.44 309 CYS A CA 1
ATOM 2482 C C . CYS A 1 309 ? -5.492 -52.75 -23.391 1 93.44 309 CYS A C 1
ATOM 2484 O O . CYS A 1 309 ? -6 -52.188 -24.375 1 93.44 309 CYS A O 1
ATOM 2486 N N . LEU A 1 310 ? -4.469 -53.562 -23.531 1 92.56 310 LEU A N 1
ATOM 2487 C CA . LEU A 1 310 ? -3.859 -53.875 -24.812 1 92.56 310 LEU A CA 1
ATOM 2488 C C . LEU A 1 310 ? -4.766 -54.781 -25.641 1 92.56 310 LEU A C 1
ATOM 2490 O O . LEU A 1 310 ? -4.871 -54.625 -26.859 1 92.56 310 LEU A O 1
ATOM 2494 N N . SER A 1 311 ? -5.445 -55.594 -25.016 1 89.38 311 SER A N 1
ATOM 2495 C CA . SER A 1 311 ? -6.254 -56.562 -25.734 1 89.38 311 SER A CA 1
ATOM 2496 C C . SER A 1 311 ? -7.523 -55.938 -26.297 1 89.38 311 SER A C 1
ATOM 2498 O O . SER A 1 311 ? -8.07 -56.406 -27.297 1 89.38 311 SER A O 1
ATOM 2500 N N . SER A 1 312 ? -7.934 -54.812 -25.641 1 91.06 312 SER A N 1
ATOM 2501 C CA . SER A 1 312 ? -9.258 -54.438 -26.141 1 91.06 312 SER A CA 1
ATOM 2502 C C . SER A 1 312 ? -9.438 -52.938 -26.156 1 91.06 312 SER A C 1
ATOM 2504 O O . SER A 1 312 ? -10.32 -52.406 -26.844 1 91.06 312 SER A O 1
ATOM 2506 N N . LYS A 1 313 ? -8.625 -52.188 -25.5 1 94.56 313 LYS A N 1
ATOM 2507 C CA . LYS A 1 313 ? -9.062 -50.812 -25.281 1 94.56 313 LYS A CA 1
ATOM 2508 C C . LYS A 1 313 ? -8.039 -49.812 -25.828 1 94.56 313 LYS A C 1
ATOM 2510 O O . LYS A 1 313 ? -8.398 -48.688 -26.234 1 94.56 313 LYS A O 1
ATOM 2515 N N . LEU A 1 314 ? -6.801 -50.062 -25.938 1 95.94 314 LEU A N 1
ATOM 2516 C CA . LEU A 1 314 ? -5.746 -49.125 -26.312 1 95.94 314 LEU A CA 1
ATOM 2517 C C . LEU A 1 314 ? -5.867 -48.719 -27.781 1 95.94 314 LEU A C 1
ATOM 2519 O O . LEU A 1 314 ? -5.746 -49.562 -28.672 1 95.94 314 LEU A O 1
ATOM 2523 N N . LYS A 1 315 ? -6.023 -47.438 -28.094 1 95.81 315 LYS A N 1
ATOM 2524 C CA . LYS A 1 315 ? -6.266 -46.969 -29.453 1 95.81 315 LYS A CA 1
ATOM 2525 C C . LYS A 1 315 ? -5.039 -46.25 -30.016 1 95.81 315 LYS A C 1
ATOM 2527 O O . LYS A 1 315 ? -4.727 -46.375 -31.203 1 95.81 315 LYS A O 1
ATOM 2532 N N . THR A 1 316 ? -4.5 -45.5 -29.141 1 96.75 316 THR A N 1
ATOM 2533 C CA . THR A 1 316 ? -3.363 -44.719 -29.609 1 96.75 316 THR A CA 1
ATOM 2534 C C . THR A 1 316 ? -2.162 -44.906 -28.688 1 96.75 316 THR A C 1
ATOM 2536 O O . THR A 1 316 ? -2.307 -44.906 -27.453 1 96.75 316 THR A O 1
ATOM 2539 N N . CYS A 1 317 ? -1.007 -45.125 -29.266 1 95.81 317 CYS A N 1
ATOM 2540 C CA . CYS A 1 317 ? 0.258 -45.219 -28.547 1 95.81 317 CYS A CA 1
ATOM 2541 C C . CYS A 1 317 ? 1.313 -44.312 -29.188 1 95.81 317 CYS A C 1
ATOM 2543 O O . CYS A 1 317 ? 1.429 -44.25 -30.406 1 95.81 317 CYS A O 1
ATOM 2545 N N . ARG A 1 318 ? 1.902 -43.562 -28.281 1 95.69 318 ARG A N 1
ATOM 2546 C CA . ARG A 1 318 ? 2.963 -42.688 -28.75 1 95.69 318 ARG A CA 1
ATOM 2547 C C . ARG A 1 318 ? 4.258 -42.938 -27.984 1 95.69 318 ARG A C 1
ATOM 2549 O O . ARG A 1 318 ? 4.258 -43 -26.75 1 95.69 318 ARG A O 1
ATOM 2556 N N . PHE A 1 319 ? 5.32 -43.094 -28.719 1 93 319 PHE A N 1
ATOM 2557 C CA . PHE A 1 319 ? 6.656 -43.281 -28.172 1 93 319 PHE A CA 1
ATOM 2558 C C . PHE A 1 319 ? 7.566 -42.125 -28.562 1 93 319 PHE A C 1
ATOM 2560 O O . PHE A 1 319 ? 7.965 -42 -29.734 1 93 319 PHE A O 1
ATOM 2567 N N . GLN A 1 320 ? 7.918 -41.344 -27.5 1 91.25 320 GLN A N 1
ATOM 2568 C CA . GLN A 1 320 ? 8.719 -40.156 -27.75 1 91.25 320 GLN A CA 1
ATOM 2569 C C . GLN A 1 320 ? 10.188 -40.375 -27.406 1 91.25 320 GLN A C 1
ATOM 2571 O O . GLN A 1 320 ? 10.5 -41.062 -26.438 1 91.25 320 GLN A O 1
ATOM 2576 N N . LYS A 1 321 ? 11.094 -39.875 -28.297 1 89.25 321 LYS A N 1
ATOM 2577 C CA . LYS A 1 321 ? 12.547 -39.938 -28.156 1 89.25 321 LYS A CA 1
ATOM 2578 C C . LYS A 1 321 ? 13.047 -41.375 -28.281 1 89.25 321 LYS A C 1
ATOM 2580 O O . LYS A 1 321 ? 13.828 -41.844 -27.453 1 89.25 321 LYS A O 1
ATOM 2585 N N . TYR A 1 322 ? 12.523 -42.062 -29.266 1 89 322 TYR A N 1
ATOM 2586 C CA . TYR A 1 322 ? 12.93 -43.406 -29.609 1 89 322 TYR A CA 1
ATOM 2587 C C . TYR A 1 322 ? 14.336 -43.406 -30.219 1 89 322 TYR A C 1
ATOM 2589 O O . TYR A 1 322 ? 14.633 -42.656 -31.141 1 89 322 TYR A O 1
ATOM 2597 N N . GLU A 1 323 ? 15.211 -44.25 -29.703 1 84.88 323 GLU A N 1
ATOM 2598 C CA . GLU A 1 323 ? 16.594 -44.281 -30.156 1 84.88 323 GLU A CA 1
ATOM 2599 C C . GLU A 1 323 ? 16.922 -45.562 -30.875 1 84.88 323 GLU A C 1
ATOM 2601 O O . GLU A 1 323 ? 18 -45.719 -31.453 1 84.88 323 GLU A O 1
ATOM 2606 N N . GLY A 1 324 ? 16.047 -46.531 -30.812 1 83.06 324 GLY A N 1
ATOM 2607 C CA . GLY A 1 324 ? 16.234 -47.781 -31.562 1 83.06 324 GLY A CA 1
ATOM 2608 C C . GLY A 1 324 ? 16.922 -48.844 -30.766 1 83.06 324 GLY A C 1
ATOM 2609 O O . GLY A 1 324 ? 17.438 -49.812 -31.328 1 83.06 324 GLY A O 1
ATOM 2610 N N . TRP A 1 325 ? 16.938 -48.688 -29.516 1 82.62 325 TRP A N 1
ATOM 2611 C CA . TRP A 1 325 ? 17.516 -49.75 -28.688 1 82.62 325 TRP A CA 1
ATOM 2612 C C . TRP A 1 325 ? 16.688 -51.031 -28.781 1 82.62 325 TRP A C 1
ATOM 2614 O O . TRP A 1 325 ? 15.492 -50.969 -29.094 1 82.62 325 TRP A O 1
ATOM 2624 N N . GLU A 1 326 ? 17.391 -52.062 -28.406 1 83.88 326 GLU A N 1
ATOM 2625 C CA . GLU A 1 326 ? 16.703 -53.344 -28.547 1 83.88 326 GLU A CA 1
ATOM 2626 C C . GLU A 1 326 ? 15.508 -53.469 -27.609 1 83.88 326 GLU A C 1
ATOM 2628 O O . GLU A 1 326 ? 14.469 -54 -27.969 1 83.88 326 GLU A O 1
ATOM 2633 N N . CYS A 1 327 ? 15.688 -53 -26.438 1 82.62 327 CYS A N 1
ATOM 2634 C CA . CYS A 1 327 ? 14.586 -53.062 -25.484 1 82.62 327 CYS A CA 1
ATOM 2635 C C . CYS A 1 327 ? 13.406 -52.219 -25.938 1 82.62 327 CYS A C 1
ATOM 2637 O O . CYS A 1 327 ? 12.25 -52.562 -25.719 1 82.62 327 CYS A O 1
ATOM 2639 N N . GLU A 1 328 ? 13.703 -51.094 -26.531 1 86.31 328 GLU A N 1
ATOM 2640 C CA . GLU A 1 328 ? 12.641 -50.25 -27.062 1 86.31 328 GLU A CA 1
ATOM 2641 C C . GLU A 1 328 ? 11.891 -50.938 -28.203 1 86.31 328 GLU A C 1
ATOM 2643 O O . GLU A 1 328 ? 10.664 -50.875 -28.266 1 86.31 328 GLU A O 1
ATOM 2648 N N . PHE A 1 329 ? 12.766 -51.5 -28.953 1 88.81 329 PHE A N 1
ATOM 2649 C CA . PHE A 1 329 ? 12.18 -52.219 -30.094 1 88.81 329 PHE A CA 1
ATOM 2650 C C . PHE A 1 329 ? 11.305 -53.375 -29.609 1 88.81 329 PHE A C 1
ATOM 2652 O O . PHE A 1 329 ? 10.219 -53.594 -30.156 1 88.81 329 PHE A O 1
ATOM 2659 N N . GLN A 1 330 ? 11.75 -54.094 -28.672 1 87.12 330 GLN A N 1
ATOM 2660 C CA . GLN A 1 330 ? 10.984 -55.219 -28.125 1 87.12 330 GLN A CA 1
ATOM 2661 C C . GLN A 1 330 ? 9.648 -54.719 -27.547 1 87.12 330 GLN A C 1
ATOM 2663 O O . GLN A 1 330 ? 8.633 -55.406 -27.703 1 87.12 330 GLN A O 1
ATOM 2668 N N . PHE A 1 331 ? 9.672 -53.656 -26.938 1 88.56 331 PHE A N 1
ATOM 2669 C CA . PHE A 1 331 ? 8.445 -53.094 -26.375 1 88.56 331 PHE A CA 1
ATOM 2670 C C . PHE A 1 331 ? 7.484 -52.688 -27.484 1 88.56 331 PHE A C 1
ATOM 2672 O O . PHE A 1 331 ? 6.293 -53 -27.422 1 88.56 331 PHE A O 1
ATOM 2679 N N . ALA A 1 332 ? 7.988 -52 -28.422 1 90.56 332 ALA A N 1
ATOM 2680 C CA . ALA A 1 332 ? 7.152 -51.594 -29.547 1 90.56 332 ALA A CA 1
ATOM 2681 C C . ALA A 1 332 ? 6.543 -52.812 -30.25 1 90.56 332 ALA A C 1
ATOM 2683 O O . ALA A 1 332 ? 5.363 -52.781 -30.609 1 90.56 332 ALA A O 1
ATOM 2684 N N . ARG A 1 333 ? 7.434 -53.781 -30.391 1 90.56 333 ARG A N 1
ATOM 2685 C CA . ARG A 1 333 ? 6.961 -55.031 -31.016 1 90.56 333 ARG A CA 1
ATOM 2686 C C . ARG A 1 333 ? 5.852 -55.656 -30.172 1 90.56 333 ARG A C 1
ATOM 2688 O O . ARG A 1 333 ? 4.852 -56.125 -30.719 1 90.56 333 ARG A O 1
ATOM 2695 N N . TYR A 1 334 ? 6.043 -55.625 -28.969 1 91.19 334 TYR A N 1
ATOM 2696 C CA . TYR A 1 334 ? 5.055 -56.188 -28.047 1 91.19 334 TYR A CA 1
ATOM 2697 C C . TYR A 1 334 ? 3.717 -55.469 -28.188 1 91.19 334 TYR A C 1
ATOM 2699 O O . TYR A 1 334 ? 2.664 -56.125 -28.234 1 91.19 334 TYR A O 1
ATOM 2707 N N . ILE A 1 335 ? 3.732 -54.219 -28.188 1 92 335 ILE A N 1
ATOM 2708 C CA . ILE A 1 335 ? 2.512 -53.406 -28.312 1 92 335 ILE A CA 1
ATOM 2709 C C . ILE A 1 335 ? 1.825 -53.719 -29.641 1 92 335 ILE A C 1
ATOM 2711 O O . ILE A 1 335 ? 0.615 -53.969 -29.672 1 92 335 ILE A O 1
ATOM 2715 N N . MET A 1 336 ? 2.572 -53.781 -30.688 1 92.06 336 MET A N 1
ATOM 2716 C CA . MET A 1 336 ? 2.004 -54 -32 1 92.06 336 MET A CA 1
ATOM 2717 C C . MET A 1 336 ? 1.415 -55.406 -32.125 1 92.06 336 MET A C 1
ATOM 2719 O O . MET A 1 336 ? 0.391 -55.625 -32.781 1 92.06 336 MET A O 1
ATOM 2723 N N . GLN A 1 337 ? 2.047 -56.312 -31.375 1 91.44 337 GLN A N 1
ATOM 2724 C CA . GLN A 1 337 ? 1.626 -57.719 -31.469 1 91.44 337 GLN A CA 1
ATOM 2725 C C . GLN A 1 337 ? 0.412 -57.969 -30.594 1 91.44 337 GLN A C 1
ATOM 2727 O O . GLN A 1 337 ? -0.285 -59 -30.766 1 91.44 337 GLN A O 1
ATOM 2732 N N . ASN A 1 338 ? 0.209 -57.125 -29.656 1 92.19 338 ASN A N 1
ATOM 2733 C CA . ASN A 1 338 ? -0.81 -57.469 -28.672 1 92.19 338 ASN A CA 1
ATOM 2734 C C . ASN A 1 338 ? -1.916 -56.438 -28.609 1 92.19 338 ASN A C 1
ATOM 2736 O O . ASN A 1 338 ? -2.969 -56.656 -28.016 1 92.19 338 ASN A O 1
ATOM 2740 N N . ALA A 1 339 ? -1.778 -55.312 -29.141 1 93.56 339 ALA A N 1
ATOM 2741 C CA . ALA A 1 339 ? -2.801 -54.281 -29.094 1 93.56 339 ALA A CA 1
ATOM 2742 C C . ALA A 1 339 ? -3.803 -54.438 -30.234 1 93.56 339 ALA A C 1
ATOM 2744 O O . ALA A 1 339 ? -3.607 -53.906 -31.328 1 93.56 339 ALA A O 1
ATOM 2745 N N . ARG A 1 340 ? -4.852 -55 -29.953 1 92.69 340 ARG A N 1
ATOM 2746 C CA . ARG A 1 340 ? -5.82 -55.375 -30.984 1 92.69 340 ARG A CA 1
ATOM 2747 C C . ARG A 1 340 ? -6.609 -54.156 -31.453 1 92.69 340 ARG A C 1
ATOM 2749 O O . ARG A 1 340 ? -7.004 -54.094 -32.625 1 92.69 340 ARG A O 1
ATOM 2756 N N . ALA A 1 341 ? -6.789 -53.281 -30.594 1 93.94 341 ALA A N 1
ATOM 2757 C CA . ALA A 1 341 ? -7.629 -52.125 -30.922 1 93.94 341 ALA A CA 1
ATOM 2758 C C . ALA A 1 341 ? -6.781 -50.938 -31.344 1 93.94 341 ALA A C 1
ATOM 2760 O O . ALA A 1 341 ? -7.297 -49.844 -31.516 1 93.94 341 ALA A O 1
ATOM 2761 N N . LEU A 1 342 ? -5.52 -51.062 -31.5 1 94.25 342 LEU A N 1
ATOM 2762 C CA . LEU A 1 342 ? -4.59 -49.969 -31.797 1 94.25 342 LEU A CA 1
ATOM 2763 C C . LEU A 1 342 ? -4.883 -49.375 -33.156 1 94.25 342 LEU A C 1
ATOM 2765 O O . LEU A 1 342 ? -4.957 -50.062 -34.156 1 94.25 342 LEU A O 1
ATOM 2769 N N . CYS A 1 343 ? -5.078 -48.094 -33.25 1 94.69 343 CYS A N 1
ATOM 2770 C CA . CYS A 1 343 ? -5.355 -47.375 -34.5 1 94.69 343 CYS A CA 1
ATOM 2771 C C . CYS A 1 343 ? -4.129 -46.625 -35 1 94.69 343 CYS A C 1
ATOM 2773 O O . CYS A 1 343 ? -3.879 -46.531 -36.188 1 94.69 343 CYS A O 1
ATOM 2775 N N . ALA A 1 344 ? -3.512 -46.094 -34.031 1 95.5 344 ALA A N 1
ATOM 2776 C CA . ALA A 1 344 ? -2.357 -45.281 -34.406 1 95.5 344 ALA A CA 1
ATOM 2777 C C . ALA A 1 344 ? -1.178 -45.531 -33.469 1 95.5 344 ALA A C 1
ATOM 2779 O O . ALA A 1 344 ? -1.333 -45.531 -32.25 1 95.5 344 ALA A O 1
ATOM 2780 N N . PHE A 1 345 ? -0.044 -45.844 -33.969 1 95.31 345 PHE A N 1
ATOM 2781 C CA . PHE A 1 345 ? 1.224 -45.969 -33.25 1 95.31 345 PHE A CA 1
ATOM 2782 C C . PHE A 1 345 ? 2.258 -45 -33.844 1 95.31 345 PHE A C 1
ATOM 2784 O O . PHE A 1 345 ? 2.738 -45.188 -34.938 1 95.31 345 PHE A O 1
ATOM 2791 N N . THR A 1 346 ? 2.518 -43.906 -33.031 1 95.44 346 THR A N 1
ATOM 2792 C CA . THR A 1 346 ? 3.453 -42.906 -33.469 1 95.44 346 THR A CA 1
ATOM 2793 C C . THR A 1 346 ? 4.785 -43 -32.75 1 95.44 346 THR A C 1
ATOM 2795 O O . THR A 1 346 ? 4.824 -42.969 -31.516 1 95.44 346 THR A O 1
ATOM 2798 N N . ILE A 1 347 ? 5.867 -43.188 -33.469 1 94.31 347 ILE A N 1
ATOM 2799 C CA . ILE A 1 347 ? 7.215 -43.25 -32.906 1 94.31 347 ILE A CA 1
ATOM 2800 C C . ILE A 1 347 ? 8.023 -42.031 -33.344 1 94.31 347 ILE A C 1
ATOM 2802 O O . ILE A 1 347 ? 8.18 -41.812 -34.562 1 94.31 347 ILE A O 1
ATOM 2806 N N . CYS A 1 348 ? 8.445 -41.312 -32.344 1 92 348 CYS A N 1
ATOM 2807 C CA . CYS A 1 348 ? 9.242 -40.125 -32.625 1 92 348 CYS A CA 1
ATOM 2808 C C . CYS A 1 348 ? 10.695 -40.312 -32.219 1 92 348 CYS A C 1
ATOM 2810 O O . CYS A 1 348 ? 10.984 -40.625 -31.062 1 92 348 CYS A O 1
ATOM 2812 N N . SER A 1 349 ? 11.617 -40.188 -33.156 1 88.81 349 SER A N 1
ATOM 2813 C CA . SER A 1 349 ? 13.039 -40.344 -32.875 1 88.81 349 SER A CA 1
ATOM 2814 C C . SER A 1 349 ? 13.656 -39.062 -32.344 1 88.81 349 SER A C 1
ATOM 2816 O O . SER A 1 349 ? 13.047 -38 -32.438 1 88.81 349 SER A O 1
ATOM 2818 N N . THR A 1 350 ? 14.758 -39.25 -31.672 1 81.75 350 THR A N 1
ATOM 2819 C CA . THR A 1 350 ? 15.477 -38.062 -31.219 1 81.75 350 THR A CA 1
ATOM 2820 C C . THR A 1 350 ? 16.047 -37.312 -32.406 1 81.75 350 THR A C 1
ATOM 2822 O O . THR A 1 350 ? 16.391 -37.875 -33.438 1 81.75 350 THR A O 1
ATOM 2825 N N . GLY A 1 351 ? 15.891 -36.031 -32.469 1 71.5 351 GLY A N 1
ATOM 2826 C CA . GLY A 1 351 ? 16.328 -35.188 -33.562 1 71.5 351 GLY A CA 1
ATOM 2827 C C . GLY A 1 351 ? 17.797 -35.406 -33.938 1 71.5 351 GLY A C 1
ATOM 2828 O O . GLY A 1 351 ? 18.203 -35.125 -35.062 1 71.5 351 GLY A O 1
ATOM 2829 N N . PHE A 1 352 ? 18.516 -36.094 -33.031 1 78.38 352 PHE A N 1
ATOM 2830 C CA . PHE A 1 352 ? 19.953 -36.156 -33.25 1 78.38 352 PHE A CA 1
ATOM 2831 C C . PHE A 1 352 ? 20.328 -37.469 -33.938 1 78.38 352 PHE A C 1
ATOM 2833 O O . PHE A 1 352 ? 21.484 -37.688 -34.312 1 78.38 352 PHE A O 1
ATOM 2840 N N . SER A 1 353 ? 19.453 -38.375 -34.219 1 79 353 SER A N 1
ATOM 2841 C CA . SER A 1 353 ? 19.766 -39.688 -34.812 1 79 353 SER A CA 1
ATOM 2842 C C . SER A 1 353 ? 20.047 -39.531 -36.312 1 79 353 SER A C 1
ATOM 2844 O O . SER A 1 353 ? 19.328 -38.812 -37.031 1 79 353 SER A O 1
ATOM 2846 N N . PRO A 1 354 ? 21.141 -40.094 -36.75 1 85.38 354 PRO A N 1
ATOM 2847 C CA . PRO A 1 354 ? 21.438 -40.031 -38.188 1 85.38 354 PRO A CA 1
ATOM 2848 C C . PRO A 1 354 ? 20.328 -40.656 -39.031 1 85.38 354 PRO A C 1
ATOM 2850 O O . PRO A 1 354 ? 19.578 -41.5 -38.562 1 85.38 354 PRO A O 1
ATOM 2853 N N . LEU A 1 355 ? 20.281 -40.156 -40.281 1 86.12 355 LEU A N 1
ATOM 2854 C CA . LEU A 1 355 ? 19.25 -40.594 -41.219 1 86.12 355 LEU A CA 1
ATOM 2855 C C . LEU A 1 355 ? 19.344 -42.094 -41.5 1 86.12 355 LEU A C 1
ATOM 2857 O O . LEU A 1 355 ? 18.328 -42.781 -41.625 1 86.12 355 LEU A O 1
ATOM 2861 N N . ALA A 1 356 ? 20.594 -42.562 -41.531 1 88.81 356 ALA A N 1
ATOM 2862 C CA . ALA A 1 356 ? 20.797 -44 -41.781 1 88.81 356 ALA A CA 1
ATOM 2863 C C . ALA A 1 356 ? 20.219 -44.844 -40.656 1 88.81 356 ALA A C 1
ATOM 2865 O O . ALA A 1 356 ? 19.609 -45.875 -40.875 1 88.81 356 ALA A O 1
ATOM 2866 N N . ALA A 1 357 ? 20.359 -44.406 -39.531 1 88.94 357 ALA A N 1
ATOM 2867 C CA . ALA A 1 357 ? 19.859 -45.125 -38.375 1 88.94 357 ALA A CA 1
ATOM 2868 C C . ALA A 1 357 ? 18.328 -45.094 -38.312 1 88.94 357 ALA A C 1
ATOM 2870 O O . ALA A 1 357 ? 17.688 -46.094 -37.969 1 88.94 357 ALA A O 1
ATOM 2871 N N . LYS A 1 358 ? 17.812 -43.938 -38.656 1 89.69 358 LYS A N 1
ATOM 2872 C CA . LYS A 1 358 ? 16.359 -43.812 -38.656 1 89.69 358 LYS A CA 1
ATOM 2873 C C . LYS A 1 358 ? 15.719 -44.75 -39.688 1 89.69 358 LYS A C 1
ATOM 2875 O O . LYS A 1 358 ? 14.68 -45.375 -39.406 1 89.69 358 LYS A O 1
ATOM 2880 N N . PHE A 1 359 ? 16.469 -44.844 -40.719 1 90.25 359 PHE A N 1
ATOM 2881 C CA . PHE A 1 359 ? 15.969 -45.719 -41.781 1 90.25 359 PHE A CA 1
ATOM 2882 C C . PHE A 1 359 ? 15.961 -47.156 -41.281 1 90.25 359 PHE A C 1
ATOM 2884 O O . PHE A 1 359 ? 15.016 -47.906 -41.562 1 90.25 359 PHE A O 1
ATOM 2891 N N . GLN A 1 360 ? 16.984 -47.531 -40.625 1 91.06 360 GLN A N 1
ATOM 2892 C CA . GLN A 1 360 ? 17.062 -48.906 -40.094 1 91.06 360 GLN A CA 1
ATOM 2893 C C . GLN A 1 360 ? 15.969 -49.156 -39.062 1 91.06 360 GLN A C 1
ATOM 2895 O O . GLN A 1 360 ? 15.391 -50.219 -39 1 91.06 360 GLN A O 1
ATOM 2900 N N . MET A 1 361 ? 15.688 -48.125 -38.312 1 91.56 361 MET A N 1
ATOM 2901 C CA . MET A 1 361 ? 14.648 -48.25 -37.281 1 91.56 361 MET A CA 1
ATOM 2902 C C . MET A 1 361 ? 13.281 -48.469 -37.906 1 91.56 361 MET A C 1
ATOM 2904 O O . MET A 1 361 ? 12.523 -49.344 -37.469 1 91.56 361 MET A O 1
ATOM 2908 N N . ILE A 1 362 ? 13.055 -47.688 -38.906 1 90.69 362 ILE A N 1
ATOM 2909 C CA . ILE A 1 362 ? 11.758 -47.781 -39.562 1 90.69 362 ILE A CA 1
ATOM 2910 C C . ILE A 1 362 ? 11.586 -49.156 -40.188 1 90.69 362 ILE A C 1
ATOM 2912 O O . ILE A 1 362 ? 10.516 -49.75 -40.125 1 90.69 362 ILE A O 1
ATOM 2916 N N . LYS A 1 363 ? 12.656 -49.594 -40.812 1 92.25 363 LYS A N 1
ATOM 2917 C CA . LYS A 1 363 ? 12.617 -50.906 -41.469 1 92.25 363 LYS A CA 1
ATOM 2918 C C . LYS A 1 363 ? 12.328 -52.031 -40.438 1 92.25 363 LYS A C 1
ATOM 2920 O O . LYS A 1 363 ? 11.484 -52.875 -40.688 1 92.25 363 LYS A O 1
ATOM 2925 N N . ARG A 1 364 ? 12.938 -51.938 -39.375 1 92.25 364 ARG A N 1
ATOM 2926 C CA . ARG A 1 364 ? 12.773 -52.938 -38.344 1 92.25 364 ARG A CA 1
ATOM 2927 C C . ARG A 1 364 ? 11.359 -52.906 -37.75 1 92.25 364 ARG A C 1
ATOM 2929 O O . ARG A 1 364 ? 10.742 -53.969 -37.562 1 92.25 364 ARG A O 1
ATOM 2936 N N . LEU A 1 365 ? 10.867 -51.719 -37.562 1 93.5 365 LEU A N 1
ATOM 2937 C CA . LEU A 1 365 ? 9.547 -51.562 -36.969 1 93.5 365 LEU A CA 1
ATOM 2938 C C . LEU A 1 365 ? 8.461 -51.969 -37.938 1 93.5 365 LEU A C 1
ATOM 2940 O O . LEU A 1 365 ? 7.449 -52.562 -37.562 1 93.5 365 LEU A O 1
ATOM 2944 N N . SER A 1 366 ? 8.711 -51.625 -39.219 1 91.38 366 SER A N 1
ATOM 2945 C CA . SER A 1 366 ? 7.723 -51.938 -40.25 1 91.38 366 SER A CA 1
ATOM 2946 C C . SER A 1 366 ? 7.629 -53.438 -40.5 1 91.38 366 SER A C 1
ATOM 2948 O O . SER A 1 366 ? 6.605 -53.938 -41 1 91.38 366 SER A O 1
ATOM 2950 N N . SER A 1 367 ? 8.703 -54.125 -40.125 1 91.12 367 SER A N 1
ATOM 2951 C CA . SER A 1 367 ? 8.734 -55.562 -40.375 1 91.12 367 SER A CA 1
ATOM 2952 C C . SER A 1 367 ? 8.031 -56.344 -39.25 1 91.12 367 SER A C 1
ATOM 2954 O O . SER A 1 367 ? 7.793 -57.531 -39.375 1 91.12 367 SER A O 1
ATOM 2956 N N . CYS A 1 368 ? 7.68 -55.75 -38.25 1 91 368 CYS A N 1
ATOM 2957 C CA . CYS A 1 368 ? 7.039 -56.375 -37.125 1 91 368 CYS A CA 1
ATOM 2958 C C . CYS A 1 368 ? 5.582 -56.719 -37.406 1 91 368 CYS A C 1
ATOM 2960 O O . CYS A 1 368 ? 4.887 -55.938 -38.062 1 91 368 CYS A O 1
ATOM 2962 N N . PRO A 1 369 ? 5.18 -57.906 -37 1 90.31 369 PRO A N 1
ATOM 2963 C CA . PRO A 1 369 ? 3.77 -58.25 -37.188 1 90.31 369 PRO A CA 1
ATOM 2964 C C . PRO A 1 369 ? 2.832 -57.406 -36.344 1 90.31 369 PRO A C 1
ATOM 2966 O O . PRO A 1 369 ? 3.168 -57.062 -35.188 1 90.31 369 PRO A O 1
ATOM 2969 N N . ARG A 1 370 ? 1.718 -57.031 -36.938 1 90.44 370 ARG A N 1
ATOM 2970 C CA . ARG A 1 370 ? 0.703 -56.25 -36.25 1 90.44 370 ARG A CA 1
ATOM 2971 C C . ARG A 1 370 ? -0.589 -57.062 -36.094 1 90.44 370 ARG A C 1
ATOM 2973 O O . ARG A 1 370 ? -1.04 -57.719 -37.031 1 90.44 370 ARG A O 1
ATOM 2980 N N . ILE A 1 371 ? -1.111 -57.031 -35 1 90.06 371 ILE A N 1
ATOM 2981 C CA . ILE A 1 371 ? -2.357 -57.75 -34.75 1 90.06 371 ILE A CA 1
ATOM 2982 C C . ILE A 1 371 ? -3.539 -56.906 -35.219 1 90.06 371 ILE A C 1
ATOM 2984 O O . ILE A 1 371 ? -4.543 -57.438 -35.688 1 90.06 371 ILE A O 1
ATOM 2988 N N . SER A 1 372 ? -3.348 -55.688 -35.031 1 90.06 372 SER A N 1
ATOM 2989 C CA . SER A 1 372 ? -4.406 -54.781 -35.5 1 90.06 372 SER A CA 1
ATOM 2990 C C . SER A 1 372 ? -4.266 -54.469 -36.969 1 90.06 372 SER A C 1
ATOM 2992 O O . SER A 1 372 ? -3.209 -54.031 -37.438 1 90.06 372 SER A O 1
ATOM 2994 N N . ILE A 1 373 ? -5.285 -54.594 -37.75 1 85.94 373 ILE A N 1
ATOM 2995 C CA . ILE A 1 373 ? -5.273 -54.375 -39.188 1 85.94 373 ILE A CA 1
ATOM 2996 C C . ILE A 1 373 ? -5.352 -52.875 -39.5 1 85.94 373 ILE A C 1
ATOM 2998 O O . ILE A 1 373 ? -4.832 -52.438 -40.531 1 85.94 373 ILE A O 1
ATOM 3002 N N . THR A 1 374 ? -5.859 -52.219 -38.625 1 89.06 374 THR A N 1
ATOM 3003 C CA . THR A 1 374 ? -6.109 -50.781 -38.875 1 89.06 374 THR A CA 1
ATOM 3004 C C . THR A 1 374 ? -4.977 -49.938 -38.344 1 89.06 374 THR A C 1
ATOM 3006 O O . THR A 1 374 ? -4.996 -48.719 -38.469 1 89.06 374 THR A O 1
ATOM 3009 N N . CYS A 1 375 ? -4.043 -50.5 -37.781 1 91 375 CYS A N 1
ATOM 3010 C CA . CYS A 1 375 ? -3.004 -49.719 -37.094 1 91 375 CYS A CA 1
ATOM 3011 C C . CYS A 1 375 ? -2.117 -49 -38.125 1 91 375 CYS A C 1
ATOM 3013 O O . CYS A 1 375 ? -1.567 -49.625 -39.031 1 91 375 CYS A O 1
ATOM 3015 N N . LYS A 1 376 ? -2.102 -47.688 -38 1 92.62 376 LYS A N 1
ATOM 3016 C CA . LYS A 1 376 ? -1.193 -46.875 -38.812 1 92.62 376 LYS A CA 1
ATOM 3017 C C . LYS A 1 376 ? 0.082 -46.562 -38.031 1 92.62 376 LYS A C 1
ATOM 3019 O O . LYS A 1 376 ? 0.032 -45.906 -37 1 92.62 376 LYS A O 1
ATOM 3024 N N . LEU A 1 377 ? 1.227 -47.062 -38.531 1 93.12 377 LEU A N 1
ATOM 3025 C CA . LEU A 1 377 ? 2.527 -46.812 -37.906 1 93.12 377 LEU A CA 1
ATOM 3026 C C . LEU A 1 377 ? 3.162 -45.562 -38.531 1 93.12 377 LEU A C 1
ATOM 3028 O O . LEU A 1 377 ? 3.363 -45.5 -39.75 1 93.12 377 LEU A O 1
ATOM 3032 N N . SER A 1 378 ? 3.305 -44.562 -37.719 1 93.38 378 SER A N 1
ATOM 3033 C CA . SER A 1 378 ? 3.941 -43.344 -38.156 1 93.38 378 SER A CA 1
ATOM 3034 C C . SER A 1 378 ? 5.281 -43.125 -37.469 1 93.38 378 SER A C 1
ATOM 3036 O O . SER A 1 378 ? 5.402 -43.375 -36.281 1 93.38 378 SER A O 1
ATOM 3038 N N . PHE A 1 379 ? 6.293 -42.812 -38.281 1 91.69 379 PHE A N 1
ATOM 3039 C CA . PHE A 1 379 ? 7.625 -42.531 -37.781 1 91.69 379 PHE A CA 1
ATOM 3040 C C . PHE A 1 379 ? 7.996 -41.062 -38.031 1 91.69 379 PHE A C 1
ATOM 3042 O O . PHE A 1 379 ? 7.941 -40.594 -39.156 1 91.69 379 PHE A O 1
ATOM 3049 N N . GLU A 1 380 ? 8.203 -40.344 -36.906 1 85.94 380 GLU A N 1
ATOM 3050 C CA . GLU A 1 380 ? 8.539 -38.906 -37 1 85.94 380 GLU A CA 1
ATOM 3051 C C . GLU A 1 380 ? 9.938 -38.656 -36.438 1 85.94 380 GLU A C 1
ATOM 3053 O O . GLU A 1 380 ? 10.359 -39.281 -35.469 1 85.94 380 GLU A O 1
ATOM 3058 N N . MET B 1 1 ? -26.594 -21.188 17.375 1 19.3 1 MET B N 1
ATOM 3059 C CA . MET B 1 1 ? -25.703 -20.109 17.75 1 19.3 1 MET B CA 1
ATOM 3060 C C . MET B 1 1 ? -24.281 -20.391 17.281 1 19.3 1 MET B C 1
ATOM 3062 O O . MET B 1 1 ? -23.531 -21.141 17.906 1 19.3 1 MET B O 1
ATOM 3066 N N . GLU B 1 2 ? -24 -20.672 16.047 1 20.78 2 GLU B N 1
ATOM 3067 C CA . GLU B 1 2 ? -22.969 -21.484 15.406 1 20.78 2 GLU B CA 1
ATOM 3068 C C . GLU B 1 2 ? -21.594 -20.812 15.484 1 20.78 2 GLU B C 1
ATOM 3070 O O . GLU B 1 2 ? -21.469 -19.641 15.125 1 20.78 2 GLU B O 1
ATOM 3075 N N . LYS B 1 3 ? -20.812 -21.219 16.484 1 27.42 3 LYS B N 1
ATOM 3076 C CA . LYS B 1 3 ? -19.531 -20.75 17 1 27.42 3 LYS B CA 1
ATOM 3077 C C . LYS B 1 3 ? -18.562 -20.422 15.883 1 27.42 3 LYS B C 1
ATOM 3079 O O . LYS B 1 3 ? -18.188 -21.297 15.094 1 27.42 3 LYS B O 1
ATOM 3084 N N . MET B 1 4 ? -18.797 -19.234 15.375 1 26.67 4 MET B N 1
ATOM 3085 C CA . MET B 1 4 ? -17.875 -18.688 14.375 1 26.67 4 MET B CA 1
ATOM 3086 C C . MET B 1 4 ? -16.422 -18.953 14.766 1 26.67 4 MET B C 1
ATOM 3088 O O . MET B 1 4 ? -16 -18.594 15.867 1 26.67 4 MET B O 1
ATOM 3092 N N . SER B 1 5 ? -15.906 -20 14.461 1 31.56 5 SER B N 1
ATOM 3093 C CA . SER B 1 5 ? -14.547 -20.391 14.828 1 31.56 5 SER B CA 1
ATOM 3094 C C . SER B 1 5 ? -13.617 -19.172 14.844 1 31.56 5 SER B C 1
ATOM 3096 O O . SER B 1 5 ? -13.789 -18.234 14.062 1 31.56 5 SER B O 1
ATOM 3098 N N . PRO B 1 6 ? -13.156 -18.812 16.047 1 32.75 6 PRO B N 1
ATOM 3099 C CA . PRO B 1 6 ? -12.32 -17.641 16.297 1 32.75 6 PRO B CA 1
ATOM 3100 C C . PRO B 1 6 ? -11.328 -17.375 15.156 1 32.75 6 PRO B C 1
ATOM 3102 O O . PRO B 1 6 ? -10.578 -18.266 14.766 1 32.75 6 PRO B O 1
ATOM 3105 N N . THR B 1 7 ? -11.75 -16.781 14.156 1 35.09 7 THR B N 1
ATOM 3106 C CA . THR B 1 7 ? -10.93 -16.375 13.023 1 35.09 7 THR B CA 1
ATOM 3107 C C . THR B 1 7 ? -9.594 -15.805 13.492 1 35.09 7 THR B C 1
ATOM 3109 O O . THR B 1 7 ? -9.547 -14.742 14.117 1 35.09 7 THR B O 1
ATOM 3112 N N . VAL B 1 8 ? -8.773 -16.531 14.266 1 36.81 8 VAL B N 1
ATOM 3113 C CA . VAL B 1 8 ? -7.391 -16.234 14.633 1 36.81 8 VAL B CA 1
ATOM 3114 C C . VAL B 1 8 ? -6.809 -15.219 13.648 1 36.81 8 VAL B C 1
ATOM 3116 O O . VAL B 1 8 ? -6.832 -15.445 12.438 1 36.81 8 VAL B O 1
ATOM 3119 N N . ASP B 1 9 ? -6.801 -14.039 14.008 1 40.31 9 ASP B N 1
ATOM 3120 C CA . ASP B 1 9 ? -6.18 -12.992 13.203 1 40.31 9 ASP B CA 1
ATOM 3121 C C . ASP B 1 9 ? -4.73 -13.336 12.875 1 40.31 9 ASP B C 1
ATOM 3123 O O . ASP B 1 9 ? -3.814 -12.977 13.609 1 40.31 9 ASP B O 1
ATOM 3127 N N . ARG B 1 10 ? -4.223 -14.586 12.797 1 40.78 10 ARG B N 1
ATOM 3128 C CA . ARG B 1 10 ? -2.896 -15.102 12.469 1 40.78 10 ARG B CA 1
ATOM 3129 C C . ARG B 1 10 ? -2.125 -14.117 11.602 1 40.78 10 ARG B C 1
ATOM 3131 O O . ARG B 1 10 ? -0.995 -14.391 11.195 1 40.78 10 ARG B O 1
ATOM 3138 N N . ILE B 1 11 ? -2.764 -13.289 10.914 1 41.81 11 ILE B N 1
ATOM 3139 C CA . ILE B 1 11 ? -2.246 -12.633 9.719 1 41.81 11 ILE B CA 1
ATOM 3140 C C . ILE B 1 11 ? -1.496 -11.359 10.117 1 41.81 11 ILE B C 1
ATOM 3142 O O . ILE B 1 11 ? -0.916 -10.688 9.258 1 41.81 11 ILE B O 1
ATOM 3146 N N . SER B 1 12 ? -1.711 -10.672 11.297 1 48.31 12 SER B N 1
ATOM 3147 C CA . SER B 1 12 ? -1.194 -9.32 11.086 1 48.31 12 SER B CA 1
ATOM 3148 C C . SER B 1 12 ? 0.324 -9.328 10.953 1 48.31 12 SER B C 1
ATOM 3150 O O . SER B 1 12 ? 1.027 -9.883 11.797 1 48.31 12 SER B O 1
ATOM 3152 N N . SER B 1 13 ? 0.761 -9.727 9.891 1 53.62 13 SER B N 1
ATOM 3153 C CA . SER B 1 13 ? 2.139 -9.609 9.43 1 53.62 13 SER B CA 1
ATOM 3154 C C . SER B 1 13 ? 2.742 -8.266 9.812 1 53.62 13 SER B C 1
ATOM 3156 O O . SER B 1 13 ? 3.838 -7.918 9.367 1 53.62 13 SER B O 1
ATOM 3158 N N . LEU B 1 14 ? 2.006 -7.43 10.547 1 52.97 14 LEU B N 1
ATOM 3159 C CA . LEU B 1 14 ? 2.592 -6.137 10.883 1 52.97 14 LEU B CA 1
ATOM 3160 C C . LEU B 1 14 ? 3.561 -6.266 12.055 1 52.97 14 LEU B C 1
ATOM 3162 O O . LEU B 1 14 ? 3.34 -7.074 12.961 1 52.97 14 LEU B O 1
ATOM 3166 N N . PRO B 1 15 ? 4.754 -5.637 11.82 1 57.78 15 PRO B N 1
ATOM 3167 C CA . PRO B 1 15 ? 5.633 -5.594 12.992 1 57.78 15 PRO B CA 1
ATOM 3168 C C . PRO B 1 15 ? 4.887 -5.219 14.273 1 57.78 15 PRO B C 1
ATOM 3170 O O . PRO B 1 15 ? 3.975 -4.391 14.234 1 57.78 15 PRO B O 1
ATOM 3173 N N . ASN B 1 16 ? 5.219 -5.945 15.297 1 60.09 16 ASN B N 1
ATOM 3174 C CA . ASN B 1 16 ? 4.574 -5.762 16.594 1 60.09 16 ASN B CA 1
ATOM 3175 C C . ASN B 1 16 ? 4.562 -4.293 17.016 1 60.09 16 ASN B C 1
ATOM 3177 O O . ASN B 1 16 ? 3.57 -3.807 17.562 1 60.09 16 ASN B O 1
ATOM 3181 N N . GLU B 1 17 ? 5.664 -3.621 16.844 1 60.34 17 GLU B N 1
ATOM 3182 C CA . GLU B 1 17 ? 5.766 -2.219 17.234 1 60.34 17 GLU B CA 1
ATOM 3183 C C . GLU B 1 17 ? 4.727 -1.366 16.516 1 60.34 17 GLU B C 1
ATOM 3185 O O . GLU B 1 17 ? 4.113 -0.482 17.109 1 60.34 17 GLU B O 1
ATOM 3190 N N . LEU B 1 18 ? 4.594 -1.664 15.344 1 60.12 18 LEU B N 1
ATOM 3191 C CA . LEU B 1 18 ? 3.619 -0.909 14.562 1 60.12 18 LEU B CA 1
ATOM 3192 C C . LEU B 1 18 ? 2.197 -1.27 14.977 1 60.12 18 LEU B C 1
ATOM 3194 O O . LEU B 1 18 ? 1.344 -0.39 15.117 1 60.12 18 LEU B O 1
ATOM 3198 N N . LEU B 1 19 ? 2.027 -2.516 15.148 1 62.47 19 LEU B N 1
ATOM 3199 C CA . LEU B 1 19 ? 0.698 -2.951 15.555 1 62.47 19 LEU B CA 1
ATOM 3200 C C . LEU B 1 19 ? 0.306 -2.314 16.891 1 62.47 19 LEU B C 1
ATOM 3202 O O . LEU B 1 19 ? -0.82 -1.836 17.047 1 62.47 19 LEU B O 1
ATOM 3206 N N . CYS B 1 20 ? 1.305 -2.283 17.734 1 60.47 20 CYS B N 1
ATOM 3207 C CA . CYS B 1 20 ? 1.049 -1.671 19.031 1 60.47 20 CYS B CA 1
ATOM 3208 C C . CYS B 1 20 ? 0.73 -0.188 18.891 1 60.47 20 CYS B C 1
ATOM 3210 O O . CYS B 1 20 ? -0.169 0.328 19.547 1 60.47 20 CYS B O 1
ATOM 3212 N N . HIS B 1 21 ? 1.435 0.424 18.109 1 62.75 21 HIS B N 1
ATOM 3213 C CA . HIS B 1 21 ? 1.233 1.85 17.875 1 62.75 21 HIS B CA 1
ATOM 3214 C C . HIS B 1 21 ? -0.148 2.123 17.281 1 62.75 21 HIS B C 1
ATOM 3216 O O . HIS B 1 21 ? -0.852 3.027 17.75 1 62.75 21 HIS B O 1
ATOM 3222 N N . ILE B 1 22 ? -0.48 1.311 16.359 1 61.34 22 ILE B N 1
ATOM 3223 C CA . ILE B 1 22 ? -1.782 1.485 15.727 1 61.34 22 ILE B CA 1
ATOM 3224 C C . ILE B 1 22 ? -2.891 1.246 16.75 1 61.34 22 ILE B C 1
ATOM 3226 O O . ILE B 1 22 ? -3.867 1.999 16.812 1 61.34 22 ILE B O 1
ATOM 3230 N N . LEU B 1 23 ? -2.6 0.218 17.484 1 63.38 23 LEU B N 1
ATOM 3231 C CA . LEU B 1 23 ? -3.623 -0.189 18.438 1 63.38 23 LEU B CA 1
ATOM 3232 C C . LEU B 1 23 ? -3.76 0.837 19.547 1 63.38 23 LEU B C 1
ATOM 3234 O O . LEU B 1 23 ? -4.797 0.902 20.219 1 63.38 23 LEU B O 1
ATOM 3238 N N . SER B 1 24 ? -2.713 1.576 19.734 1 61.12 24 SER B N 1
ATOM 3239 C CA . SER B 1 24 ? -2.758 2.59 20.781 1 61.12 24 SER B CA 1
ATOM 3240 C C . SER B 1 24 ? -3.809 3.652 20.484 1 61.12 24 SER B C 1
ATOM 3242 O O . SER B 1 24 ? -4.23 4.391 21.375 1 61.12 24 SER B O 1
ATOM 3244 N N . PHE B 1 25 ? -4.227 3.646 19.328 1 56.22 25 PHE B N 1
ATOM 3245 C CA . PHE B 1 25 ? -5.215 4.656 18.969 1 56.22 25 PHE B CA 1
ATOM 3246 C C . PHE B 1 25 ? -6.629 4.102 19.109 1 56.22 25 PHE B C 1
ATOM 3248 O O . PHE B 1 25 ? -7.605 4.797 18.812 1 56.22 25 PHE B O 1
ATOM 3255 N N . LEU B 1 26 ? -6.707 2.826 19.375 1 54.78 26 LEU B N 1
ATOM 3256 C CA . LEU B 1 26 ? -8.016 2.264 19.672 1 54.78 26 LEU B CA 1
ATOM 3257 C C . LEU B 1 26 ? -8.516 2.73 21.031 1 54.78 26 LEU B C 1
ATOM 3259 O O . LEU B 1 26 ? -7.715 2.922 21.953 1 54.78 26 LEU B O 1
ATOM 3263 N N . PRO B 1 27 ? -9.82 3.139 21.188 1 51.69 27 PRO B N 1
ATOM 3264 C CA . PRO B 1 27 ? -10.297 3.457 22.531 1 51.69 27 PRO B CA 1
ATOM 3265 C C . PRO B 1 27 ? -9.945 2.383 23.562 1 51.69 27 PRO B C 1
ATOM 3267 O O . PRO B 1 27 ? -9.836 1.204 23.219 1 51.69 27 PRO B O 1
ATOM 3270 N N . THR B 1 28 ? -9.406 2.834 24.719 1 48.78 28 THR B N 1
ATOM 3271 C CA . THR B 1 28 ? -8.852 2.092 25.844 1 48.78 28 THR B CA 1
ATOM 3272 C C . THR B 1 28 ? -9.633 0.803 26.078 1 48.78 28 THR B C 1
ATOM 3274 O O . THR B 1 28 ? -9.047 -0.251 26.328 1 48.78 28 THR B O 1
ATOM 3277 N N . LYS B 1 29 ? -10.93 0.943 26.375 1 47.47 29 LYS B N 1
ATOM 3278 C CA . LYS B 1 29 ? -11.711 -0.233 26.75 1 47.47 29 LYS B CA 1
ATOM 3279 C C . LYS B 1 29 ? -11.5 -1.372 25.75 1 47.47 29 LYS B C 1
ATOM 3281 O O . LYS B 1 29 ? -11.414 -2.537 26.141 1 47.47 29 LYS B O 1
ATOM 3286 N N . GLN B 1 30 ? -11.531 -1.013 24.625 1 48.47 30 GLN B N 1
ATOM 3287 C CA . GLN B 1 30 ? -11.344 -2.037 23.594 1 48.47 30 GLN B CA 1
ATOM 3288 C C . GLN B 1 30 ? -9.875 -2.461 23.5 1 48.47 30 GLN B C 1
ATOM 3290 O O . GLN B 1 30 ? -9.578 -3.635 23.281 1 48.47 30 GLN B O 1
ATOM 3295 N N . ALA B 1 31 ? -9.055 -1.392 23.75 1 46.75 31 ALA B N 1
ATOM 3296 C CA . ALA B 1 31 ? -7.621 -1.682 23.781 1 46.75 31 ALA B CA 1
ATOM 3297 C C . ALA B 1 31 ? -7.277 -2.604 24.953 1 46.75 31 ALA B C 1
ATOM 3299 O O . ALA B 1 31 ? -6.414 -3.475 24.828 1 46.75 31 ALA B O 1
ATOM 3300 N N . VAL B 1 32 ? -7.809 -2.248 26.125 1 43.38 32 VAL B N 1
ATOM 3301 C CA . VAL B 1 32 ? -7.605 -3.021 27.344 1 43.38 32 VAL B CA 1
ATOM 3302 C C . VAL B 1 32 ? -8.094 -4.453 27.125 1 43.38 32 VAL B C 1
ATOM 3304 O O . VAL B 1 32 ? -7.469 -5.406 27.594 1 43.38 32 VAL B O 1
ATOM 3307 N N . ALA B 1 33 ? -9.438 -4.469 26.938 1 43.53 33 ALA B N 1
ATOM 3308 C CA . ALA B 1 33 ? -9.906 -5.84 26.781 1 43.53 33 ALA B CA 1
ATOM 3309 C C . ALA B 1 33 ? -9 -6.625 25.844 1 43.53 33 ALA B C 1
ATOM 3311 O O . ALA B 1 33 ? -9.062 -7.855 25.781 1 43.53 33 ALA B O 1
ATOM 3312 N N . THR B 1 34 ? -8.633 -5.926 24.844 1 42.91 34 THR B N 1
ATOM 3313 C CA . THR B 1 34 ? -7.711 -6.559 23.906 1 42.91 34 THR B CA 1
ATOM 3314 C C . THR B 1 34 ? -6.336 -6.746 24.547 1 42.91 34 THR B C 1
ATOM 3316 O O . THR B 1 34 ? -5.609 -5.777 24.766 1 42.91 34 THR B O 1
ATOM 3319 N N . GLY B 1 35 ? -6.238 -7.254 25.688 1 40.09 35 GLY B N 1
ATOM 3320 C CA . GLY B 1 35 ? -4.922 -7.715 26.109 1 40.09 35 GLY B CA 1
ATOM 3321 C C . GLY B 1 35 ? -3.938 -7.832 24.969 1 40.09 35 GLY B C 1
ATOM 3322 O O . GLY B 1 35 ? -4.324 -8.156 23.828 1 40.09 35 GLY B O 1
ATOM 3323 N N . ILE B 1 36 ? -2.787 -7.18 25.047 1 40.88 36 ILE B N 1
ATOM 3324 C CA . ILE B 1 36 ? -1.794 -6.84 24.047 1 40.88 36 ILE B CA 1
ATOM 3325 C C . ILE B 1 36 ? -1.851 -7.855 22.906 1 40.88 36 ILE B C 1
ATOM 3327 O O . ILE B 1 36 ? -1.977 -7.48 21.734 1 40.88 36 ILE B O 1
ATOM 3331 N N . LEU B 1 37 ? -0.63 -8.68 22.75 1 41.5 37 LEU B N 1
ATOM 3332 C CA . LEU B 1 37 ? -0.136 -9.633 21.75 1 41.5 37 LEU B CA 1
ATOM 3333 C C . LEU B 1 37 ? -1.105 -10.797 21.578 1 41.5 37 LEU B C 1
ATOM 3335 O O . LEU B 1 37 ? -0.802 -11.766 20.891 1 41.5 37 LEU B O 1
ATOM 3339 N N . SER B 1 38 ? -2.135 -10.758 22.172 1 43.41 38 SER B N 1
ATOM 3340 C CA . SER B 1 38 ? -2.887 -12.008 22.094 1 43.41 38 SER B CA 1
ATOM 3341 C C . SER B 1 38 ? -3.584 -12.141 20.75 1 43.41 38 SER B C 1
ATOM 3343 O O . SER B 1 38 ? -3.811 -11.148 20.047 1 43.41 38 SER B O 1
ATOM 3345 N N . LYS B 1 39 ? -3.865 -13.344 20.328 1 47.28 39 LYS B N 1
ATOM 3346 C CA . LYS B 1 39 ? -4.461 -13.914 19.125 1 47.28 39 LYS B CA 1
ATOM 3347 C C . LYS B 1 39 ? -5.727 -13.164 18.734 1 47.28 39 LYS B C 1
ATOM 3349 O O . LYS B 1 39 ? -6.125 -13.18 17.562 1 47.28 39 LYS B O 1
ATOM 3354 N N . ARG B 1 40 ? -6.344 -12.531 19.766 1 43.88 40 ARG B N 1
ATOM 3355 C CA . ARG B 1 40 ? -7.676 -11.969 19.578 1 43.88 40 ARG B CA 1
ATOM 3356 C C . ARG B 1 40 ? -7.602 -10.602 18.906 1 43.88 40 ARG B C 1
ATOM 3358 O O . ARG B 1 40 ? -8.633 -10 18.594 1 43.88 40 ARG B O 1
ATOM 3365 N N . TRP B 1 41 ? -6.48 -9.992 18.953 1 49.75 41 TRP B N 1
ATOM 3366 C CA . TRP B 1 41 ? -6.301 -8.656 18.406 1 49.75 41 TRP B CA 1
ATOM 3367 C C . TRP B 1 41 ? -6.789 -8.586 16.969 1 49.75 41 TRP B C 1
ATOM 3369 O O . TRP B 1 41 ? -6.855 -7.504 16.375 1 49.75 41 TRP B O 1
ATOM 3379 N N . GLY B 1 42 ? -6.891 -9.664 16.328 1 54.38 42 GLY B N 1
ATOM 3380 C CA . GLY B 1 42 ? -6.637 -9.742 14.898 1 54.38 42 GLY B CA 1
ATOM 3381 C C . GLY B 1 42 ? -7.453 -8.75 14.086 1 54.38 42 GLY B C 1
ATOM 3382 O O . GLY B 1 42 ? -6.898 -7.922 13.367 1 54.38 42 GLY B O 1
ATOM 3383 N N . PRO B 1 43 ? -8.797 -8.547 14.43 1 63.72 43 PRO B N 1
ATOM 3384 C CA . PRO B 1 43 ? -9.531 -7.742 13.445 1 63.72 43 PRO B CA 1
ATOM 3385 C C . PRO B 1 43 ? -9.812 -6.324 13.938 1 63.72 43 PRO B C 1
ATOM 3387 O O . PRO B 1 43 ? -10.211 -5.461 13.156 1 63.72 43 PRO B O 1
ATOM 3390 N N . LEU B 1 44 ? -9.406 -5.945 15.297 1 69.81 44 LEU B N 1
ATOM 3391 C CA . LEU B 1 44 ? -9.898 -4.68 15.836 1 69.81 44 LEU B CA 1
ATOM 3392 C C . LEU B 1 44 ? -9.094 -3.508 15.281 1 69.81 44 LEU B C 1
ATOM 3394 O O . LEU B 1 44 ? -9.617 -2.402 15.133 1 69.81 44 LEU B O 1
ATOM 3398 N N . TRP B 1 45 ? -7.863 -3.74 15.109 1 74.25 45 TRP B N 1
ATOM 3399 C CA . TRP B 1 45 ? -7.031 -2.639 14.633 1 74.25 45 TRP B CA 1
ATOM 3400 C C . TRP B 1 45 ? -7.508 -2.15 13.273 1 74.25 45 TRP B C 1
ATOM 3402 O O . TRP B 1 45 ? -7.234 -1.012 12.883 1 74.25 45 TRP B O 1
ATOM 3412 N N . ARG B 1 46 ? -8.297 -2.938 12.688 1 81 46 ARG B N 1
ATOM 3413 C CA . ARG B 1 46 ? -8.727 -2.605 11.336 1 81 46 ARG B CA 1
ATOM 3414 C C . ARG B 1 46 ? -9.812 -1.531 11.352 1 81 46 ARG B C 1
ATOM 3416 O O . ARG B 1 46 ? -10.102 -0.912 10.328 1 81 46 ARG B O 1
ATOM 3423 N N . SER B 1 47 ? -10.406 -1.301 12.555 1 79.62 47 SER B N 1
ATOM 3424 C CA . SER B 1 47 ? -11.531 -0.377 12.625 1 79.62 47 SER B CA 1
ATOM 3425 C C . SER B 1 47 ? -11.141 0.933 13.297 1 79.62 47 SER B C 1
ATOM 3427 O O . SER B 1 47 ? -12 1.76 13.609 1 79.62 47 SER B O 1
ATOM 3429 N N . VAL B 1 48 ? -9.906 1.151 13.438 1 81.5 48 VAL B N 1
ATOM 3430 C CA . VAL B 1 48 ? -9.445 2.377 14.086 1 81.5 48 VAL B CA 1
ATOM 3431 C C . VAL B 1 48 ? -9.711 3.574 13.172 1 81.5 48 VAL B C 1
ATOM 3433 O O . VAL B 1 48 ? -9.508 3.496 11.961 1 81.5 48 VAL B O 1
ATOM 3436 N N . SER B 1 49 ? -10.18 4.66 13.812 1 87.19 49 SER B N 1
ATOM 3437 C CA . SER B 1 49 ? -10.555 5.832 13.031 1 87.19 49 SER B CA 1
ATOM 3438 C C . SER B 1 49 ? -9.422 6.852 12.977 1 87.19 49 SER B C 1
ATOM 3440 O O . SER B 1 49 ? -9.445 7.762 12.141 1 87.19 49 SER B O 1
ATOM 3442 N N . THR B 1 50 ? -8.438 6.73 13.859 1 89.38 50 THR B N 1
ATOM 3443 C CA . THR B 1 50 ? -7.293 7.637 13.859 1 89.38 50 THR B CA 1
ATOM 3444 C C . THR B 1 50 ? -6.039 6.922 13.367 1 89.38 50 THR B C 1
ATOM 3446 O O . THR B 1 50 ? -5.648 5.891 13.914 1 89.38 50 THR B O 1
ATOM 3449 N N . LEU B 1 51 ? -5.473 7.438 12.359 1 88.38 51 LEU B N 1
ATOM 3450 C CA . LEU B 1 51 ? -4.219 6.922 11.82 1 88.38 51 LEU B CA 1
ATOM 3451 C C . LEU B 1 51 ? -3.084 7.914 12.039 1 88.38 51 LEU B C 1
ATOM 3453 O O . LEU B 1 51 ? -3.125 9.031 11.523 1 88.38 51 LEU B O 1
ATOM 3457 N N . ASP B 1 52 ? -2.127 7.547 12.836 1 88.81 52 ASP B N 1
ATOM 3458 C CA . ASP B 1 52 ? -0.983 8.398 13.156 1 88.81 52 ASP B CA 1
ATOM 3459 C C . ASP B 1 52 ? 0.331 7.707 12.797 1 88.81 52 ASP B C 1
ATOM 3461 O O . ASP B 1 52 ? 0.768 6.789 13.492 1 88.81 52 ASP B O 1
ATOM 3465 N N . PHE B 1 53 ? 0.906 8.156 11.695 1 87.19 53 PHE B N 1
ATOM 3466 C CA . PHE B 1 53 ? 2.15 7.574 11.211 1 87.19 53 PHE B CA 1
ATOM 3467 C C . PHE B 1 53 ? 3.307 8.555 11.367 1 87.19 53 PHE B C 1
ATOM 3469 O O . PHE B 1 53 ? 3.258 9.664 10.828 1 87.19 53 PHE B O 1
ATOM 3476 N N . ASN B 1 54 ? 4.262 8.242 12.094 1 83.25 54 ASN B N 1
ATOM 3477 C CA . ASN B 1 54 ? 5.461 9.055 12.305 1 83.25 54 ASN B CA 1
ATOM 3478 C C . ASN B 1 54 ? 6.73 8.242 12.047 1 83.25 54 ASN B C 1
ATOM 3480 O O . ASN B 1 54 ? 6.973 7.234 12.703 1 83.25 54 ASN B O 1
ATOM 3484 N N . ASP B 1 55 ? 7.469 8.656 11.055 1 75.62 55 ASP B N 1
ATOM 3485 C CA . ASP B 1 55 ? 8.641 7.875 10.68 1 75.62 55 ASP B CA 1
ATOM 3486 C C . ASP B 1 55 ? 9.859 8.281 11.5 1 75.62 55 ASP B C 1
ATOM 3488 O O . ASP B 1 55 ? 10.961 7.773 11.273 1 75.62 55 ASP B O 1
ATOM 3492 N N . GLU B 1 56 ? 9.742 9.18 12.461 1 72.75 56 GLU B N 1
ATOM 3493 C CA . GLU B 1 56 ? 10.891 9.688 13.219 1 72.75 56 GLU B CA 1
ATOM 3494 C C . GLU B 1 56 ? 11.625 8.555 13.922 1 72.75 56 GLU B C 1
ATOM 3496 O O . GLU B 1 56 ? 12.859 8.523 13.938 1 72.75 56 GLU B O 1
ATOM 3501 N N . SER B 1 57 ? 10.852 7.707 14.43 1 64.69 57 SER B N 1
ATOM 3502 C CA . SER B 1 57 ? 11.469 6.609 15.164 1 64.69 57 SER B CA 1
ATOM 3503 C C . SER B 1 57 ? 12.258 5.695 14.234 1 64.69 57 SER B C 1
ATOM 3505 O O . SER B 1 57 ? 13.32 5.184 14.609 1 64.69 57 SER B O 1
ATOM 3507 N N . TYR B 1 58 ? 11.812 5.508 13.055 1 62.44 58 TYR B N 1
ATOM 3508 C CA . TYR B 1 58 ? 12.484 4.641 12.094 1 62.44 58 TYR B CA 1
ATOM 3509 C C . TYR B 1 58 ? 13.734 5.309 11.539 1 62.44 58 TYR B C 1
ATOM 3511 O O . TYR B 1 58 ? 14.734 4.641 11.273 1 62.44 58 TYR B O 1
ATOM 3519 N N . LEU B 1 59 ? 13.68 6.562 11.477 1 63.12 59 LEU B N 1
ATOM 3520 C CA . LEU B 1 59 ? 14.781 7.324 10.906 1 63.12 59 LEU B CA 1
ATOM 3521 C C . LEU B 1 59 ? 15.961 7.391 11.875 1 63.12 59 LEU B C 1
ATOM 3523 O O . LEU B 1 59 ? 17.109 7.543 11.453 1 63.12 59 LEU B O 1
ATOM 3527 N N . GLN B 1 60 ? 15.547 7.332 13.055 1 62.88 60 GLN B N 1
ATOM 3528 C CA . GLN B 1 60 ? 16.641 7.312 14.016 1 62.88 60 GLN B CA 1
ATOM 3529 C C . GLN B 1 60 ? 17.562 6.117 13.773 1 62.88 60 GLN B C 1
ATOM 3531 O O . GLN B 1 60 ? 18.766 6.184 14.07 1 62.88 60 GLN B O 1
ATOM 3536 N N . LYS B 1 61 ? 17.031 5.176 13.125 1 61.91 61 LYS B N 1
ATOM 3537 C CA . LYS B 1 61 ? 17.844 3.984 12.891 1 61.91 61 LYS B CA 1
ATOM 3538 C C . LYS B 1 61 ? 18.594 4.086 11.57 1 61.91 61 LYS B C 1
ATOM 3540 O O . LYS B 1 61 ? 19.5 3.291 11.305 1 61.91 61 LYS B O 1
ATOM 3545 N N . ARG B 1 62 ? 18.469 5.199 10.953 1 62.06 62 ARG B N 1
ATOM 3546 C CA . ARG B 1 62 ? 19.203 5.715 9.805 1 62.06 62 ARG B CA 1
ATOM 3547 C C . ARG B 1 62 ? 19.469 4.609 8.789 1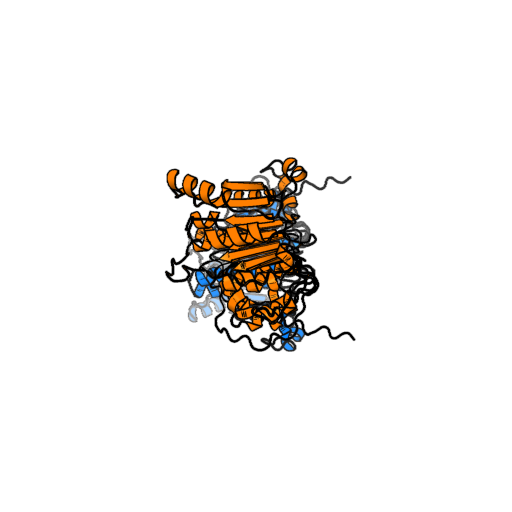 62.06 62 ARG B C 1
ATOM 3549 O O . ARG B 1 62 ? 20.578 4.52 8.234 1 62.06 62 ARG B O 1
ATOM 3556 N N . THR B 1 63 ? 18.688 3.545 8.727 1 68.75 63 THR B N 1
ATOM 3557 C CA . THR B 1 63 ? 18.922 2.562 7.676 1 68.75 63 THR B CA 1
ATOM 3558 C C . THR B 1 63 ? 17.734 2.514 6.707 1 68.75 63 THR B C 1
ATOM 3560 O O . THR B 1 63 ? 16.594 2.814 7.09 1 68.75 63 THR B O 1
ATOM 3563 N N . PHE B 1 64 ? 18.109 2.338 5.48 1 74.38 64 PHE B N 1
ATOM 3564 C CA . PHE B 1 64 ? 17.141 2.229 4.395 1 74.38 64 PHE B CA 1
ATOM 3565 C C . PHE B 1 64 ? 16.109 1.157 4.695 1 74.38 64 PHE B C 1
ATOM 3567 O O . PHE B 1 64 ? 14.93 1.32 4.375 1 74.38 64 PHE B O 1
ATOM 3574 N N . PHE B 1 65 ? 16.562 0.221 5.441 1 70.31 65 PHE B N 1
ATOM 3575 C CA . PHE B 1 65 ? 15.688 -0.9 5.75 1 70.31 65 PHE B CA 1
ATOM 3576 C C . PHE B 1 65 ? 14.547 -0.457 6.656 1 70.31 65 PHE B C 1
ATOM 3578 O O . PHE B 1 65 ? 13.391 -0.825 6.434 1 70.31 65 PHE B O 1
ATOM 3585 N N . TYR B 1 66 ? 14.93 0.359 7.504 1 69.94 66 TYR B N 1
ATOM 3586 C CA . TYR B 1 66 ? 13.914 0.794 8.445 1 69.94 66 TYR B CA 1
ATOM 3587 C C . TYR B 1 66 ? 12.945 1.776 7.797 1 69.94 66 TYR B C 1
ATOM 3589 O O . TYR B 1 66 ? 11.75 1.758 8.078 1 69.94 66 TYR B O 1
ATOM 3597 N N . TRP B 1 67 ? 13.461 2.592 6.969 1 75.75 67 TRP B N 1
ATOM 3598 C CA . TRP B 1 67 ? 12.594 3.49 6.211 1 75.75 67 TRP B CA 1
ATOM 3599 C C . TRP B 1 67 ? 11.625 2.703 5.332 1 75.75 67 TRP B C 1
ATOM 3601 O O . TRP B 1 67 ? 10.43 2.982 5.316 1 75.75 67 TRP B O 1
ATOM 3611 N N . TYR B 1 68 ? 12.227 1.737 4.727 1 77.62 68 TYR B N 1
ATOM 3612 C CA . TYR B 1 68 ? 11.422 0.892 3.854 1 77.62 68 TYR B CA 1
ATOM 3613 C C . TYR B 1 68 ? 10.312 0.2 4.637 1 77.62 68 TYR B C 1
ATOM 3615 O O . TYR B 1 68 ? 9.164 0.163 4.195 1 77.62 68 TYR B O 1
ATOM 3623 N N . ARG B 1 69 ? 10.617 -0.241 5.723 1 74.94 69 ARG B N 1
ATOM 3624 C CA . ARG B 1 69 ? 9.648 -0.929 6.566 1 74.94 69 ARG B CA 1
ATOM 3625 C C . ARG B 1 69 ? 8.562 0.029 7.043 1 74.94 69 ARG B C 1
ATOM 3627 O O . ARG B 1 69 ? 7.398 -0.36 7.172 1 74.94 69 ARG B O 1
ATOM 3634 N N . SER B 1 70 ? 8.992 1.207 7.281 1 79.62 70 SER B N 1
ATOM 3635 C CA . SER B 1 70 ? 8.023 2.213 7.707 1 79.62 70 SER B CA 1
ATOM 3636 C C . SER B 1 70 ? 7 2.488 6.613 1 79.62 70 SER B C 1
ATOM 3638 O O . SER B 1 70 ? 5.797 2.541 6.883 1 79.62 70 SER B O 1
ATOM 3640 N N . VAL B 1 71 ? 7.5 2.629 5.449 1 83.19 71 VAL B N 1
ATOM 3641 C CA . VAL B 1 71 ? 6.617 2.895 4.316 1 83.19 71 VAL B CA 1
ATOM 3642 C C . VAL B 1 71 ? 5.68 1.71 4.098 1 83.19 71 VAL B C 1
ATOM 3644 O O . VAL B 1 71 ? 4.477 1.892 3.902 1 83.19 71 VAL B O 1
ATOM 3647 N N . GLN B 1 72 ? 6.195 0.523 4.23 1 79.19 72 GLN B N 1
ATOM 3648 C CA . GLN B 1 72 ? 5.395 -0.683 4.039 1 79.19 72 GLN B CA 1
ATOM 3649 C C . GLN B 1 72 ? 4.316 -0.805 5.113 1 79.19 72 GLN B C 1
ATOM 3651 O O . GLN B 1 72 ? 3.209 -1.265 4.836 1 79.19 72 GLN B O 1
ATOM 3656 N N . SER B 1 73 ? 4.695 -0.407 6.234 1 82 73 SER B N 1
ATOM 3657 C CA . SER B 1 73 ? 3.742 -0.498 7.332 1 82 73 SER B CA 1
ATOM 3658 C C . SER B 1 73 ? 2.551 0.429 7.109 1 82 73 SER B C 1
ATOM 3660 O O . SER B 1 73 ? 1.414 0.073 7.426 1 82 73 SER B O 1
ATOM 3662 N N . VAL B 1 74 ? 2.805 1.602 6.621 1 85.75 74 VAL B N 1
ATOM 3663 C CA . VAL B 1 74 ? 1.723 2.537 6.336 1 85.75 74 VAL B CA 1
ATOM 3664 C C . VAL B 1 74 ? 0.788 1.942 5.285 1 85.75 74 VAL B C 1
ATOM 3666 O O . VAL B 1 74 ? -0.432 1.936 5.461 1 85.75 74 VAL B O 1
ATOM 3669 N N . TYR B 1 75 ? 1.354 1.402 4.242 1 84.44 75 TYR B N 1
ATOM 3670 C CA . TYR B 1 75 ? 0.557 0.783 3.189 1 84.44 75 TYR B CA 1
ATOM 3671 C C . TYR B 1 75 ? -0.275 -0.369 3.74 1 84.44 75 TYR B C 1
ATOM 3673 O O . TYR B 1 75 ? -1.453 -0.509 3.402 1 84.44 75 TYR B O 1
ATOM 3681 N N . THR B 1 76 ? 0.371 -1.149 4.543 1 82.69 76 THR B N 1
ATOM 3682 C CA . THR B 1 76 ? -0.299 -2.328 5.082 1 82.69 76 THR B CA 1
ATOM 3683 C C . THR B 1 76 ? -1.505 -1.925 5.926 1 82.69 76 THR B C 1
ATOM 3685 O O . THR B 1 76 ? -2.586 -2.502 5.789 1 82.69 76 THR B O 1
ATOM 3688 N N . VAL B 1 77 ? -1.332 -0.943 6.746 1 84.25 77 VAL B N 1
ATOM 3689 C CA . VAL B 1 77 ? -2.418 -0.492 7.609 1 84.25 77 VAL B CA 1
ATOM 3690 C C . VAL B 1 77 ? -3.551 0.081 6.758 1 84.25 77 VAL B C 1
ATOM 3692 O O . VAL B 1 77 ? -4.723 -0.23 6.98 1 84.25 77 VAL B O 1
ATOM 3695 N N . MET B 1 78 ? -3.158 0.854 5.812 1 88.44 78 MET B N 1
ATOM 3696 C CA . MET B 1 78 ? -4.168 1.504 4.977 1 88.44 78 MET B CA 1
ATOM 3697 C C . MET B 1 78 ? -4.938 0.477 4.156 1 88.44 78 MET B C 1
ATOM 3699 O O . MET B 1 78 ? -6.137 0.631 3.928 1 88.44 78 MET B O 1
ATOM 3703 N N . LEU B 1 79 ? -4.297 -0.515 3.742 1 86.94 79 LEU B N 1
ATOM 3704 C CA . LEU B 1 79 ? -4.902 -1.532 2.891 1 86.94 79 LEU B CA 1
ATOM 3705 C C . LEU B 1 79 ? -5.785 -2.469 3.705 1 86.94 79 LEU B C 1
ATOM 3707 O O . LEU B 1 79 ? -6.852 -2.885 3.242 1 86.94 79 LEU B O 1
ATOM 3711 N N . ARG B 1 80 ? -5.359 -2.801 4.867 1 82.69 80 ARG B N 1
ATOM 3712 C CA . ARG B 1 80 ? -6.008 -3.867 5.629 1 82.69 80 ARG B CA 1
ATOM 3713 C C . ARG B 1 80 ? -7.086 -3.307 6.551 1 82.69 80 ARG B C 1
ATOM 3715 O O . ARG B 1 80 ? -7.879 -4.062 7.117 1 82.69 80 ARG B O 1
ATOM 3722 N N . ARG B 1 81 ? -7.148 -2.105 6.629 1 85.12 81 ARG B N 1
ATOM 3723 C CA . ARG B 1 81 ? -8.164 -1.51 7.488 1 85.12 81 ARG B CA 1
ATOM 3724 C C . ARG B 1 81 ? -9.562 -1.781 6.949 1 85.12 81 ARG B C 1
ATOM 3726 O O . ARG B 1 81 ? -9.727 -2.125 5.773 1 85.12 81 ARG B O 1
ATOM 3733 N N . ASP B 1 82 ? -10.516 -1.616 7.867 1 84.44 82 ASP B N 1
ATOM 3734 C CA . ASP B 1 82 ? -11.914 -1.758 7.473 1 84.44 82 ASP B CA 1
ATOM 3735 C C . ASP B 1 82 ? -12.383 -0.551 6.66 1 84.44 82 ASP B C 1
ATOM 3737 O O . ASP B 1 82 ? -12.508 0.551 7.199 1 84.44 82 ASP B O 1
ATOM 3741 N N . VAL B 1 83 ? -12.609 -0.772 5.391 1 83.5 83 VAL B N 1
ATOM 3742 C CA . VAL B 1 83 ? -12.922 0.3 4.449 1 83.5 83 VAL B CA 1
ATOM 3743 C C . VAL B 1 83 ? -14.281 0.905 4.789 1 83.5 83 VAL B C 1
ATOM 3745 O O . VAL B 1 83 ? -14.586 2.029 4.383 1 83.5 83 VAL B O 1
ATOM 3748 N N . ALA B 1 84 ? -15.094 0.157 5.512 1 84.06 84 ALA B N 1
ATOM 3749 C CA . ALA B 1 84 ? -16.422 0.65 5.867 1 84.06 84 ALA B CA 1
ATOM 3750 C C . ALA B 1 84 ? -16.344 1.718 6.953 1 84.06 84 ALA B C 1
ATOM 3752 O O . ALA B 1 84 ? -17.266 2.516 7.121 1 84.06 84 ALA B O 1
ATOM 3753 N N . GLN B 1 85 ? -15.266 1.775 7.66 1 86.75 85 GLN B N 1
ATOM 3754 C CA . GLN B 1 85 ? -15.07 2.766 8.711 1 86.75 85 GLN B CA 1
ATOM 3755 C C . GLN B 1 85 ? -14.336 3.998 8.18 1 86.75 85 GLN B C 1
ATOM 3757 O O . GLN B 1 85 ? -13.266 3.881 7.586 1 86.75 85 GLN B O 1
ATOM 3762 N N . PRO B 1 86 ? -14.883 5.082 8.383 1 91.5 86 PRO B N 1
ATOM 3763 C CA . PRO B 1 86 ? -14.211 6.289 7.898 1 91.5 86 PRO B CA 1
ATOM 3764 C C . PRO B 1 86 ? -12.945 6.617 8.695 1 91.5 86 PRO B C 1
ATOM 3766 O O . PRO B 1 86 ? -12.797 6.168 9.828 1 91.5 86 PRO B O 1
ATOM 3769 N N . ILE B 1 87 ? -12.07 7.344 8.086 1 92.56 87 ILE B N 1
ATOM 3770 C CA . ILE B 1 87 ? -10.875 7.852 8.742 1 92.56 87 ILE B CA 1
ATOM 3771 C C . ILE B 1 87 ? -11.164 9.227 9.344 1 92.56 87 ILE B C 1
ATOM 3773 O O . ILE B 1 87 ? -11.32 10.211 8.609 1 92.56 87 ILE B O 1
ATOM 3777 N N . LYS B 1 88 ? -11.219 9.336 10.609 1 94.75 88 LYS B N 1
ATOM 3778 C CA . LYS B 1 88 ? -11.516 10.617 11.242 1 94.75 88 LYS B CA 1
ATOM 3779 C C . LYS B 1 88 ? -10.266 11.5 11.289 1 94.75 88 LYS B C 1
ATOM 3781 O O . LYS B 1 88 ? -10.32 12.68 10.922 1 94.75 88 LYS B O 1
ATOM 3786 N N . ARG B 1 89 ? -9.211 10.898 11.773 1 94.62 89 ARG B N 1
ATOM 3787 C CA . ARG B 1 89 ? -7.961 11.633 11.898 1 94.62 89 ARG B CA 1
ATOM 3788 C C . ARG B 1 89 ? -6.828 10.914 11.164 1 94.62 89 ARG B C 1
ATOM 3790 O O . ARG B 1 89 ? -6.57 9.742 11.422 1 94.62 89 ARG B O 1
ATOM 3797 N N . PHE B 1 90 ? -6.23 11.648 10.273 1 95.62 90 PHE B N 1
ATOM 3798 C CA . PHE B 1 90 ? -5.082 11.141 9.531 1 95.62 90 PHE B CA 1
ATOM 3799 C C . PHE B 1 90 ? -3.857 12.016 9.758 1 95.62 90 PHE B C 1
ATOM 3801 O O . PHE B 1 90 ? -3.787 13.133 9.25 1 95.62 90 PHE B O 1
ATOM 3808 N N . ILE B 1 91 ? -2.871 11.516 10.469 1 94.94 91 ILE B N 1
ATOM 3809 C CA . ILE B 1 91 ? -1.644 12.234 10.789 1 94.94 91 ILE B CA 1
ATOM 3810 C C . ILE B 1 91 ? -0.448 11.531 10.156 1 94.94 91 ILE B C 1
ATOM 3812 O O . ILE B 1 91 ? -0.231 10.336 10.383 1 94.94 91 ILE B O 1
ATOM 3816 N N . LEU B 1 92 ? 0.276 12.242 9.344 1 94.12 92 LEU B N 1
ATOM 3817 C CA . LEU B 1 92 ? 1.411 11.656 8.641 1 94.12 92 LEU B CA 1
ATOM 3818 C C . LEU B 1 92 ? 2.646 12.539 8.766 1 94.12 92 LEU B C 1
ATOM 3820 O O . LEU B 1 92 ? 2.609 13.719 8.406 1 94.12 92 LEU B O 1
ATOM 3824 N N . ALA B 1 93 ? 3.611 12.055 9.336 1 91.12 93 ALA B N 1
ATOM 3825 C CA . ALA B 1 93 ? 4.934 12.672 9.336 1 91.12 93 ALA B CA 1
ATOM 3826 C C . ALA B 1 93 ? 5.945 11.797 8.594 1 91.12 93 ALA B C 1
ATOM 3828 O O . ALA B 1 93 ? 6.309 10.719 9.07 1 91.12 93 ALA B O 1
ATOM 3829 N N . CYS B 1 94 ? 6.336 12.25 7.43 1 87.38 94 CYS B N 1
ATOM 3830 C CA . CYS B 1 94 ? 7.258 11.469 6.609 1 87.38 94 CYS B CA 1
ATOM 3831 C C . CYS B 1 94 ? 8.344 12.359 6.012 1 87.38 94 CYS B C 1
ATOM 3833 O O . CYS B 1 94 ? 8.078 13.117 5.078 1 87.38 94 CYS B O 1
ATOM 3835 N N . SER B 1 95 ? 9.508 12.156 6.441 1 82.19 95 SER B N 1
ATOM 3836 C CA . SER B 1 95 ? 10.602 13.039 6.039 1 82.19 95 SER B CA 1
ATOM 3837 C C . SER B 1 95 ? 11.25 12.57 4.746 1 82.19 95 SER B C 1
ATOM 3839 O O . SER B 1 95 ? 11.82 13.367 4 1 82.19 95 SER B O 1
ATOM 3841 N N . PHE B 1 96 ? 11.148 11.281 4.395 1 81.12 96 PHE B N 1
ATOM 3842 C CA . PHE B 1 96 ? 11.906 10.781 3.252 1 81.12 96 PHE B CA 1
ATOM 3843 C C . PHE B 1 96 ? 10.992 10.062 2.266 1 81.12 96 PHE B C 1
ATOM 3845 O O . PHE B 1 96 ? 11.453 9.258 1.456 1 81.12 96 PHE B O 1
ATOM 3852 N N . CYS B 1 97 ? 9.836 10.406 2.285 1 82.75 97 CYS B N 1
ATOM 3853 C CA . CYS B 1 97 ? 8.898 9.766 1.371 1 82.75 97 CYS B CA 1
ATOM 3854 C C . CYS B 1 97 ? 8.852 10.492 0.033 1 82.75 97 CYS B C 1
ATOM 3856 O O . CYS B 1 97 ? 9.195 11.672 -0.046 1 82.75 97 CYS B O 1
ATOM 3858 N N . ASP B 1 98 ? 8.531 9.734 -0.988 1 82.31 98 ASP B N 1
ATOM 3859 C CA . ASP B 1 98 ? 8.391 10.359 -2.299 1 82.31 98 ASP B CA 1
ATOM 3860 C C . ASP B 1 98 ? 6.961 10.852 -2.523 1 82.31 98 ASP B C 1
ATOM 3862 O O . ASP B 1 98 ? 6.039 10.438 -1.819 1 82.31 98 ASP B O 1
ATOM 3866 N N . VAL B 1 99 ? 6.824 11.719 -3.52 1 84.75 99 VAL B N 1
ATOM 3867 C CA . VAL B 1 99 ? 5.57 12.414 -3.771 1 84.75 99 VAL B CA 1
ATOM 3868 C C . VAL B 1 99 ? 4.488 11.414 -4.168 1 84.75 99 VAL B C 1
ATOM 3870 O O . VAL B 1 99 ? 3.318 11.586 -3.824 1 84.75 99 VAL B O 1
ATOM 3873 N N . TYR B 1 100 ? 4.867 10.352 -4.781 1 79.06 100 TYR B N 1
ATOM 3874 C CA . TYR B 1 100 ? 3.889 9.375 -5.246 1 79.06 100 TYR B CA 1
ATOM 3875 C C . TYR B 1 100 ? 3.281 8.617 -4.074 1 79.06 100 TYR B C 1
ATOM 3877 O O . TYR B 1 100 ? 2.062 8.445 -4 1 79.06 100 TYR B O 1
ATOM 3885 N N . THR B 1 101 ? 4.148 8.203 -3.24 1 84.31 101 THR B N 1
ATOM 3886 C CA . THR B 1 101 ? 3.723 7.461 -2.061 1 84.31 101 THR B CA 1
ATOM 3887 C C . THR B 1 101 ? 2.836 8.32 -1.168 1 84.31 101 THR B C 1
ATOM 3889 O O . THR B 1 101 ? 1.752 7.898 -0.764 1 84.31 101 THR B O 1
ATOM 3892 N N . VAL B 1 102 ? 3.254 9.516 -1.001 1 89.69 102 VAL B N 1
ATOM 3893 C CA . VAL B 1 102 ? 2.547 10.422 -0.108 1 89.69 102 VAL B CA 1
ATOM 3894 C C . VAL B 1 102 ? 1.195 10.797 -0.716 1 89.69 102 VAL B C 1
ATOM 3896 O O . VAL B 1 102 ? 0.178 10.812 -0.02 1 89.69 102 VAL B O 1
ATOM 3899 N N . SER B 1 103 ? 1.182 11.062 -1.983 1 87.94 103 SER B N 1
ATOM 3900 C CA . SER B 1 103 ? -0.062 11.43 -2.652 1 87.94 103 SER B CA 1
ATOM 3901 C C . SER B 1 103 ? -1.086 10.305 -2.58 1 87.94 103 SER B C 1
ATOM 3903 O O . SER B 1 103 ? -2.279 10.555 -2.395 1 87.94 103 SER B O 1
ATOM 3905 N N . THR B 1 104 ? -0.63 9.109 -2.715 1 86.38 104 THR B N 1
ATOM 3906 C CA . THR B 1 104 ? -1.515 7.953 -2.646 1 86.38 104 THR B CA 1
ATOM 3907 C C . THR B 1 104 ? -2.164 7.848 -1.271 1 86.38 104 THR B C 1
ATOM 3909 O O . THR B 1 104 ? -3.369 7.613 -1.163 1 86.38 104 THR B O 1
ATOM 3912 N N . TRP B 1 105 ? -1.382 7.996 -0.272 1 91.81 105 TRP B N 1
ATOM 3913 C CA . TRP B 1 105 ? -1.898 7.902 1.089 1 91.81 105 TRP B CA 1
ATOM 3914 C C . TRP B 1 105 ? -2.908 9.008 1.367 1 91.81 105 TRP B C 1
ATOM 3916 O O . TRP B 1 105 ? -3.973 8.758 1.936 1 91.81 105 TRP B O 1
ATOM 3926 N N . ILE B 1 106 ? -2.564 10.195 0.923 1 93.62 106 ILE B N 1
ATOM 3927 C CA . ILE B 1 106 ? -3.43 11.344 1.169 1 93.62 106 ILE B CA 1
ATOM 3928 C C . ILE B 1 106 ? -4.75 11.156 0.425 1 93.62 106 ILE B C 1
ATOM 3930 O O . ILE B 1 106 ? -5.828 11.344 1.003 1 93.62 106 ILE B O 1
ATOM 3934 N N . MET B 1 107 ? -4.641 10.789 -0.786 1 89.25 107 MET B N 1
ATOM 3935 C CA . MET B 1 107 ? -5.848 10.586 -1.586 1 89.25 107 MET B CA 1
ATOM 3936 C C . MET B 1 107 ? -6.746 9.531 -0.958 1 89.25 107 MET B C 1
ATOM 3938 O O . MET B 1 107 ? -7.969 9.68 -0.936 1 89.25 107 MET B O 1
ATOM 3942 N N . THR B 1 108 ? -6.133 8.469 -0.512 1 91.06 108 THR B N 1
ATOM 3943 C CA . THR B 1 108 ? -6.898 7.406 0.132 1 91.06 108 THR B CA 1
ATOM 3944 C C . THR B 1 108 ? -7.594 7.926 1.39 1 91.06 108 THR B C 1
ATOM 3946 O O . THR B 1 108 ? -8.766 7.641 1.619 1 91.06 108 THR B O 1
ATOM 3949 N N . ALA B 1 109 ? -6.883 8.672 2.193 1 93.69 109 ALA B N 1
ATOM 3950 C CA . ALA B 1 109 ? -7.449 9.227 3.418 1 93.69 109 ALA B CA 1
ATOM 3951 C C . ALA B 1 109 ? -8.617 10.156 3.109 1 93.69 109 ALA B C 1
ATOM 3953 O O . ALA B 1 109 ? -9.664 10.094 3.77 1 93.69 109 ALA B O 1
ATOM 3954 N N . ILE B 1 110 ? -8.469 10.969 2.076 1 92.81 110 ILE B N 1
ATOM 3955 C CA . ILE B 1 110 ? -9.484 11.945 1.703 1 92.81 110 ILE B CA 1
ATOM 3956 C C . ILE B 1 110 ? -10.719 11.219 1.159 1 92.81 110 ILE B C 1
ATOM 3958 O O . ILE B 1 110 ? -11.852 11.578 1.479 1 92.81 110 ILE B O 1
ATOM 3962 N N . GLU B 1 111 ? -10.477 10.211 0.395 1 89.94 111 GLU B N 1
ATOM 3963 C CA . GLU B 1 111 ? -11.578 9.422 -0.149 1 89.94 111 GLU B CA 1
ATOM 3964 C C . GLU B 1 111 ? -12.352 8.711 0.961 1 89.94 111 GLU B C 1
ATOM 3966 O O . GLU B 1 111 ? -13.539 8.438 0.817 1 89.94 111 GLU B O 1
ATOM 3971 N N . HIS B 1 112 ? -11.664 8.414 2.016 1 93.25 112 HIS B N 1
ATOM 3972 C CA . HIS B 1 112 ? -12.32 7.766 3.148 1 93.25 112 HIS B CA 1
ATOM 3973 C C . HIS B 1 112 ? -12.82 8.789 4.16 1 93.25 112 HIS B C 1
ATOM 3975 O O . HIS B 1 112 ? -12.883 8.508 5.355 1 93.25 112 HIS B O 1
ATOM 3981 N N . ARG B 1 113 ? -13.047 9.992 3.734 1 94.75 113 ARG B N 1
ATOM 3982 C CA . ARG B 1 113 ? -13.773 11.055 4.418 1 94.75 113 ARG B CA 1
ATOM 3983 C C . ARG B 1 113 ? -13.016 11.531 5.656 1 94.75 113 ARG B C 1
ATOM 3985 O O . ARG B 1 113 ? -13.609 11.688 6.727 1 94.75 113 ARG B O 1
ATOM 3992 N N . ALA B 1 114 ? -11.758 11.688 5.516 1 96.69 114 ALA B N 1
ATOM 3993 C CA . ALA B 1 114 ? -10.953 12.203 6.621 1 96.69 114 ALA B CA 1
ATOM 3994 C C . ALA B 1 114 ? -11.414 13.594 7.039 1 96.69 114 ALA B C 1
ATOM 3996 O O . ALA B 1 114 ? -11.695 14.438 6.191 1 96.69 114 ALA B O 1
ATOM 3997 N N . GLU B 1 115 ? -11.516 13.828 8.344 1 98.19 115 GLU B N 1
ATOM 3998 C CA . GLU B 1 115 ? -11.945 15.125 8.867 1 98.19 115 GLU B CA 1
ATOM 3999 C C . GLU B 1 115 ? -10.75 15.953 9.328 1 98.19 115 GLU B C 1
ATOM 4001 O O . GLU B 1 115 ? -10.75 17.172 9.203 1 98.19 115 GLU B O 1
ATOM 4006 N N . HIS B 1 116 ? -9.836 15.328 9.953 1 98.38 116 HIS B N 1
ATOM 4007 C CA . HIS B 1 116 ? -8.609 15.961 10.414 1 98.38 116 HIS B CA 1
ATOM 4008 C C . HIS B 1 116 ? -7.391 15.406 9.688 1 98.38 116 HIS B C 1
ATOM 4010 O O . HIS B 1 116 ? -7.09 14.211 9.797 1 98.38 116 HIS B O 1
ATOM 4016 N N . VAL B 1 117 ? -6.699 16.219 8.977 1 98.06 117 VAL B N 1
ATOM 4017 C CA . VAL B 1 117 ? -5.508 15.789 8.25 1 98.06 117 VAL B CA 1
ATOM 4018 C C . VAL B 1 117 ? -4.316 16.656 8.656 1 98.06 117 VAL B C 1
ATOM 4020 O O . VAL B 1 117 ? -4.371 17.891 8.555 1 98.06 117 VAL B O 1
ATOM 4023 N N . SER B 1 118 ? -3.326 16.094 9.219 1 97.81 118 SER B N 1
ATOM 4024 C CA . SER B 1 118 ? -2.076 16.75 9.586 1 97.81 118 SER B CA 1
ATOM 4025 C C . SER B 1 118 ? -0.887 16.125 8.867 1 97.81 118 SER B C 1
ATOM 4027 O O . SER B 1 118 ? -0.579 14.945 9.094 1 97.81 118 SER B O 1
ATOM 4029 N N . LEU B 1 119 ? -0.223 16.906 8.055 1 97.5 119 LEU B N 1
ATOM 4030 C CA . LEU B 1 119 ? 0.868 16.375 7.242 1 97.5 119 LEU B CA 1
ATOM 4031 C C . LEU B 1 119 ? 2.172 17.109 7.539 1 97.5 119 LEU B C 1
ATOM 4033 O O . LEU B 1 119 ? 2.223 18.344 7.492 1 97.5 119 LEU B O 1
ATOM 4037 N N . SER B 1 120 ? 3.137 16.469 7.961 1 95.88 120 SER B N 1
ATOM 4038 C CA . SER B 1 120 ? 4.508 16.953 8.07 1 95.88 120 SER B CA 1
ATOM 4039 C C . SER B 1 120 ? 5.422 16.266 7.066 1 95.88 120 SER B C 1
ATOM 4041 O O . SER B 1 120 ? 5.824 15.109 7.273 1 95.88 120 SER B O 1
ATOM 4043 N N . LEU B 1 121 ? 5.75 16.984 6.004 1 95.25 121 LEU B N 1
ATOM 4044 C CA . LEU B 1 121 ? 6.453 16.375 4.883 1 95.25 121 LEU B CA 1
ATOM 4045 C C . LEU B 1 121 ? 7.758 17.109 4.59 1 95.25 121 LEU B C 1
ATOM 4047 O O . LEU B 1 121 ? 7.992 18.188 5.113 1 95.25 121 LEU B O 1
ATOM 4051 N N . ASN B 1 122 ? 8.578 16.453 3.764 1 90.88 122 ASN B N 1
ATOM 4052 C CA . ASN B 1 122 ? 9.805 17.062 3.27 1 90.88 122 ASN B CA 1
ATOM 4053 C C . ASN B 1 122 ? 9.5 18.266 2.363 1 90.88 122 ASN B C 1
ATOM 4055 O O . ASN B 1 122 ? 8.602 18.188 1.522 1 90.88 122 ASN B O 1
ATOM 4059 N N . PRO B 1 123 ? 10.242 19.391 2.523 1 90.75 123 PRO B N 1
ATOM 4060 C CA . PRO B 1 123 ? 9.984 20.594 1.728 1 90.75 123 PRO B CA 1
ATOM 4061 C C . PRO B 1 123 ? 10.156 20.359 0.229 1 90.75 123 PRO B C 1
ATOM 4063 O O . PRO B 1 123 ? 9.695 21.156 -0.584 1 90.75 123 PRO B O 1
ATOM 4066 N N . LEU B 1 124 ? 10.75 19.281 -0.131 1 89.44 124 LEU B N 1
ATOM 4067 C CA . LEU B 1 124 ? 10.977 18.984 -1.542 1 89.44 124 LEU B CA 1
ATOM 4068 C C . LEU B 1 124 ? 9.734 18.375 -2.178 1 89.44 124 LEU B C 1
ATOM 4070 O O . LEU B 1 124 ? 9.633 18.297 -3.404 1 89.44 124 LEU B O 1
ATOM 4074 N N . ILE B 1 125 ? 8.805 18.062 -1.346 1 90.75 125 ILE B N 1
ATOM 4075 C CA . ILE B 1 125 ? 7.586 17.438 -1.85 1 90.75 125 ILE B CA 1
ATOM 4076 C C . ILE B 1 125 ? 6.629 18.5 -2.369 1 90.75 125 ILE B C 1
ATOM 4078 O O . ILE B 1 125 ? 6.363 19.5 -1.683 1 90.75 125 ILE B O 1
ATOM 4082 N N . THR B 1 126 ? 6.203 18.328 -3.59 1 90.94 126 THR B N 1
ATOM 4083 C CA . THR B 1 126 ? 5.203 19.219 -4.188 1 90.94 126 THR B CA 1
ATOM 4084 C C . THR B 1 126 ? 3.844 18.531 -4.246 1 90.94 126 THR B C 1
ATOM 4086 O O . THR B 1 126 ? 3.707 17.469 -4.863 1 90.94 126 THR B O 1
ATOM 4089 N N . LEU B 1 127 ? 2.889 19.0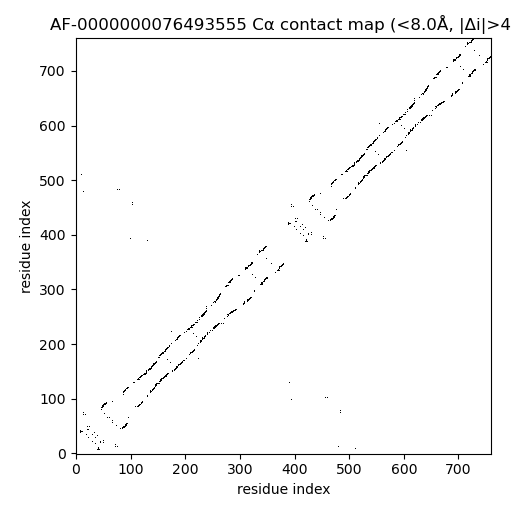94 -3.578 1 90.62 127 LEU B N 1
ATOM 4090 C CA . LEU B 1 127 ? 1.55 18.516 -3.529 1 90.62 127 LEU B CA 1
ATOM 4091 C C . LEU B 1 127 ? 0.568 19.344 -4.348 1 90.62 127 LEU B C 1
ATOM 4093 O O . LEU B 1 127 ? 0.632 20.578 -4.332 1 90.62 127 LEU B O 1
ATOM 4097 N N . SER B 1 128 ? -0.237 18.672 -5.027 1 86.69 128 SER B N 1
ATOM 4098 C CA . SER B 1 128 ? -1.341 19.359 -5.691 1 86.69 128 SER B CA 1
ATOM 4099 C C . SER B 1 128 ? -2.512 19.578 -4.738 1 86.69 128 SER B C 1
ATOM 4101 O O . SER B 1 128 ? -2.883 18.672 -3.988 1 86.69 128 SER B O 1
ATOM 4103 N N . CYS B 1 129 ? -3.16 20.719 -4.793 1 87.38 129 CYS B N 1
ATOM 4104 C CA . CYS B 1 129 ? -4.27 21.031 -3.898 1 87.38 129 CYS B CA 1
ATOM 4105 C C . CYS B 1 129 ? -5.488 20.172 -4.223 1 87.38 129 CYS B C 1
ATOM 4107 O O . CYS B 1 129 ? -6.348 19.969 -3.365 1 87.38 129 CYS B O 1
ATOM 4109 N N . SER B 1 130 ? -5.531 19.688 -5.348 1 86.94 130 SER B N 1
ATOM 4110 C CA . SER B 1 130 ? -6.664 18.859 -5.754 1 86.94 130 SER B CA 1
ATOM 4111 C C . SER B 1 130 ? -6.75 17.578 -4.922 1 86.94 130 SER B C 1
ATOM 4113 O O . SER B 1 130 ? -7.84 17.062 -4.691 1 86.94 130 SER B O 1
ATOM 4115 N N . ILE B 1 131 ? -5.637 17.141 -4.449 1 86.75 131 ILE B N 1
ATOM 4116 C CA . ILE B 1 131 ? -5.621 15.883 -3.709 1 86.75 131 ILE B CA 1
ATOM 4117 C C . ILE B 1 131 ? -6.16 16.109 -2.297 1 86.75 131 ILE B C 1
ATOM 4119 O O . ILE B 1 131 ? -6.629 15.172 -1.647 1 86.75 131 ILE B O 1
ATOM 4123 N N . LEU B 1 132 ? -6.113 17.359 -1.9 1 91.62 132 LEU B N 1
ATOM 4124 C CA . LEU B 1 132 ? -6.527 17.688 -0.541 1 91.62 132 LEU B CA 1
ATOM 4125 C C . LEU B 1 132 ? -7.992 18.094 -0.507 1 91.62 132 LEU B C 1
ATOM 4127 O O . LEU B 1 132 ? -8.594 18.172 0.565 1 91.62 132 LEU B O 1
ATOM 4131 N N . SER B 1 133 ? -8.602 18.344 -1.678 1 92.25 133 SER B N 1
ATOM 4132 C CA . SER B 1 133 ? -9.961 18.859 -1.739 1 92.25 133 SER B CA 1
ATOM 4133 C C . SER B 1 133 ? -10.969 17.844 -1.22 1 92.25 133 SER B C 1
ATOM 4135 O O . SER B 1 133 ? -10.922 16.672 -1.596 1 92.25 133 SER B O 1
ATOM 4137 N N . SER B 1 134 ? -11.789 18.234 -0.305 1 94.69 134 SER B N 1
ATOM 4138 C CA . SER B 1 134 ? -12.773 17.344 0.298 1 94.69 134 SER B CA 1
ATOM 4139 C C . SER B 1 134 ? -13.844 18.125 1.052 1 94.69 134 SER B C 1
ATOM 4141 O O . SER B 1 134 ? -13.539 19.125 1.706 1 94.69 134 SER B O 1
ATOM 4143 N N . ARG B 1 135 ? -15.078 17.672 0.98 1 95.19 135 ARG B N 1
ATOM 4144 C CA . ARG B 1 135 ? -16.172 18.312 1.701 1 95.19 135 ARG B CA 1
ATOM 4145 C C . ARG B 1 135 ? -16.188 17.875 3.162 1 95.19 135 ARG B C 1
ATOM 4147 O O . ARG B 1 135 ? -16.875 18.5 3.986 1 95.19 135 ARG B O 1
ATOM 4154 N N . TYR B 1 136 ? -15.383 16.859 3.502 1 96.69 136 TYR B N 1
ATOM 4155 C CA . TYR B 1 136 ? -15.43 16.312 4.855 1 96.69 136 TYR B CA 1
ATOM 4156 C C . TYR B 1 136 ? -14.289 16.875 5.703 1 96.69 136 TYR B C 1
ATOM 4158 O O . TYR B 1 136 ? -14.305 16.75 6.93 1 96.69 136 TYR B O 1
ATOM 4166 N N . LEU B 1 137 ? -13.391 17.516 5.102 1 97.62 137 LEU B N 1
ATOM 4167 C CA . LEU B 1 137 ? -12.211 18.016 5.793 1 97.62 137 LEU B CA 1
ATOM 4168 C C . LEU B 1 137 ? -12.57 19.203 6.684 1 97.62 137 LEU B C 1
ATOM 4170 O O . LEU B 1 137 ? -13.164 20.188 6.219 1 97.62 137 LEU B O 1
ATOM 4174 N N . VAL B 1 138 ? -12.25 19.125 7.949 1 98.5 138 VAL B N 1
ATOM 4175 C CA . VAL B 1 138 ? -12.562 20.188 8.914 1 98.5 138 VAL B CA 1
ATOM 4176 C C . VAL B 1 138 ? -11.273 20.859 9.375 1 98.5 138 VAL B C 1
ATOM 4178 O O . VAL B 1 138 ? -11.258 22.062 9.617 1 98.5 138 VAL B O 1
ATOM 4181 N N . VAL B 1 139 ? -10.25 20.078 9.516 1 98.75 139 VAL B N 1
ATOM 4182 C CA . VAL B 1 139 ? -8.961 20.594 9.961 1 98.75 139 VAL B CA 1
ATOM 4183 C C . VAL B 1 139 ? -7.863 20.156 8.992 1 98.75 139 VAL B C 1
ATOM 4185 O O . VAL B 1 139 ? -7.742 18.969 8.68 1 98.75 139 VAL B O 1
ATOM 4188 N N . LEU B 1 140 ? -7.062 21.094 8.523 1 98.5 140 LEU B N 1
ATOM 4189 C CA . LEU B 1 140 ? -5.934 20.797 7.648 1 98.5 140 LEU B CA 1
ATOM 4190 C C . LEU B 1 140 ? -4.66 21.469 8.156 1 98.5 140 LEU B C 1
ATOM 4192 O O . LEU B 1 140 ? -4.594 22.688 8.266 1 98.5 140 LEU B O 1
ATOM 4196 N N . GLU B 1 141 ? -3.736 20.734 8.531 1 98.31 141 GLU B N 1
ATOM 4197 C CA . GLU B 1 141 ? -2.424 21.203 8.961 1 98.31 141 GLU B CA 1
ATOM 4198 C C . GLU B 1 141 ? -1.327 20.719 8.016 1 98.31 141 GLU B C 1
ATOM 4200 O O . GLU B 1 141 ? -1.116 19.516 7.875 1 98.31 141 GLU B O 1
ATOM 4205 N N . LEU B 1 142 ? -0.666 21.609 7.426 1 97.19 142 LEU B N 1
ATOM 4206 C CA . LEU B 1 142 ? 0.41 21.266 6.5 1 97.19 142 LEU B CA 1
ATOM 4207 C C . LEU B 1 142 ? 1.74 21.844 6.98 1 97.19 142 LEU B C 1
ATOM 4209 O O . LEU B 1 142 ? 1.815 23.016 7.363 1 97.19 142 LEU B O 1
ATOM 4213 N N . SER B 1 143 ? 2.74 21.047 6.988 1 96.44 143 SER B N 1
ATOM 4214 C CA . SER B 1 143 ? 4.082 21.5 7.34 1 96.44 143 SER B CA 1
ATOM 4215 C C . SER B 1 143 ? 5.113 21.016 6.332 1 96.44 143 SER B C 1
ATOM 4217 O O . SER B 1 143 ? 5.297 19.797 6.16 1 96.44 143 SER B O 1
ATOM 4219 N N . GLY B 1 144 ? 5.652 21.969 5.594 1 93.88 144 GLY B N 1
ATOM 4220 C CA . GLY B 1 144 ? 6.816 21.578 4.82 1 93.88 144 GLY B CA 1
ATOM 4221 C C . GLY B 1 144 ? 6.574 21.609 3.322 1 93.88 144 GLY B C 1
ATOM 4222 O O . GLY B 1 144 ? 7.355 22.188 2.568 1 93.88 144 GLY B O 1
ATOM 4223 N N . PRO B 1 145 ? 5.492 21.141 2.764 1 94.31 145 PRO B N 1
ATOM 4224 C CA . PRO B 1 145 ? 5.395 20.859 1.329 1 94.31 145 PRO B CA 1
ATOM 4225 C C . PRO B 1 145 ? 5.211 22.125 0.491 1 94.31 145 PRO B C 1
ATOM 4227 O O . PRO B 1 145 ? 4.895 23.188 1.031 1 94.31 145 PRO B O 1
ATOM 4230 N N . THR B 1 146 ? 5.496 21.953 -0.777 1 93.31 146 THR B N 1
ATOM 4231 C CA . THR B 1 146 ? 5.156 22.953 -1.781 1 93.31 146 THR B CA 1
ATOM 4232 C C . THR B 1 146 ? 3.783 22.672 -2.381 1 93.31 146 THR B C 1
ATOM 4234 O O . THR B 1 146 ? 3.465 21.531 -2.715 1 93.31 146 THR B O 1
ATOM 4237 N N . LEU B 1 147 ? 2.945 23.688 -2.424 1 92.69 147 LEU B N 1
ATOM 4238 C CA . LEU B 1 147 ? 1.601 23.5 -2.959 1 92.69 147 LEU B CA 1
ATOM 4239 C C . LEU B 1 147 ? 1.506 24.031 -4.387 1 92.69 147 LEU B C 1
ATOM 4241 O O . LEU B 1 147 ? 2.059 25.078 -4.699 1 92.69 147 LEU B O 1
ATOM 4245 N N . ARG B 1 148 ? 0.822 23.156 -5.168 1 88.31 148 ARG B N 1
ATOM 4246 C CA . ARG B 1 148 ? 0.559 23.531 -6.555 1 88.31 148 ARG B CA 1
ATOM 4247 C C . ARG B 1 148 ? -0.904 23.297 -6.914 1 88.31 148 ARG B C 1
ATOM 4249 O O . ARG B 1 148 ? -1.652 22.688 -6.141 1 88.31 148 ARG B O 1
ATOM 4256 N N . GLY B 1 149 ? -1.343 23.891 -8.078 1 85.5 149 GLY B N 1
ATOM 4257 C CA . GLY B 1 149 ? -2.713 23.719 -8.531 1 85.5 149 GLY B CA 1
ATOM 4258 C C . GLY B 1 149 ? -3.738 24.297 -7.574 1 85.5 149 GLY B C 1
ATOM 4259 O O . GLY B 1 149 ? -4.719 23.641 -7.227 1 85.5 149 GLY B O 1
ATOM 4260 N N . ILE B 1 150 ? -3.539 25.406 -7.117 1 85.94 150 ILE B N 1
ATOM 4261 C CA . ILE B 1 150 ? -4.32 26.047 -6.062 1 85.94 150 ILE B CA 1
ATOM 4262 C C . ILE B 1 150 ? -5.73 26.328 -6.566 1 85.94 150 ILE B C 1
ATOM 4264 O O . ILE B 1 150 ? -6.695 26.281 -5.797 1 85.94 150 ILE B O 1
ATOM 4268 N N . SER B 1 151 ? -5.902 26.438 -7.781 1 82.44 151 SER B N 1
ATOM 4269 C CA . SER B 1 151 ? -7.207 26.734 -8.359 1 82.44 151 SER B CA 1
ATOM 4270 C C . SER B 1 151 ? -8.18 25.578 -8.164 1 82.44 151 SER B C 1
ATOM 4272 O O . SER B 1 151 ? -9.398 25.781 -8.211 1 82.44 151 SER B O 1
ATOM 4274 N N . SER B 1 152 ? -7.648 24.469 -7.891 1 83.25 152 SER B N 1
ATOM 4275 C CA . SER B 1 152 ? -8.5 23.281 -7.73 1 83.25 152 SER B CA 1
ATOM 4276 C C . SER B 1 152 ? -8.836 23.047 -6.266 1 83.25 152 SER B C 1
ATOM 4278 O O . SER B 1 152 ? -9.555 22.094 -5.938 1 83.25 152 SER B O 1
ATOM 4280 N N . CYS B 1 153 ? -8.477 23.906 -5.43 1 87.69 153 CYS B N 1
ATOM 4281 C CA . CYS B 1 153 ? -8.734 23.734 -4.004 1 87.69 153 CYS B CA 1
ATOM 4282 C C . CYS B 1 153 ? -10.219 23.922 -3.697 1 87.69 153 CYS B C 1
ATOM 4284 O O . CYS B 1 153 ? -10.844 24.859 -4.191 1 87.69 153 CYS B O 1
ATOM 4286 N N . ASP B 1 154 ? -10.711 23.016 -3.027 1 93 154 ASP B N 1
ATOM 4287 C CA . ASP B 1 154 ? -12.102 23.078 -2.596 1 93 154 ASP B CA 1
ATOM 4288 C C . ASP B 1 154 ? -12.266 22.547 -1.178 1 93 154 ASP B C 1
ATOM 4290 O O . ASP B 1 154 ? -12.352 21.328 -0.979 1 93 154 ASP B O 1
ATOM 4294 N N . PHE B 1 155 ? -12.453 23.5 -0.236 1 95.75 155 PHE B N 1
ATOM 4295 C CA . PHE B 1 155 ? -12.57 23.141 1.171 1 95.75 155 PHE B CA 1
ATOM 4296 C C . PHE B 1 155 ? -13.812 23.781 1.788 1 95.75 155 PHE B C 1
ATOM 4298 O O . PHE B 1 155 ? -13.703 24.625 2.676 1 95.75 155 PHE B O 1
ATOM 4305 N N . PRO B 1 156 ? -14.969 23.312 1.461 1 96.06 156 PRO B N 1
ATOM 4306 C CA . PRO B 1 156 ? -16.203 23.984 1.894 1 96.06 156 PRO B CA 1
ATOM 4307 C C . PRO B 1 156 ? -16.453 23.844 3.395 1 96.06 156 PRO B C 1
ATOM 4309 O O . PRO B 1 156 ? -17.125 24.688 3.986 1 96.06 156 PRO B O 1
ATOM 4312 N N . SER B 1 157 ? -15.852 22.812 4.066 1 97.69 157 SER B N 1
ATOM 4313 C CA . SER B 1 157 ? -16.141 22.578 5.477 1 97.69 157 SER B CA 1
ATOM 4314 C C . SER B 1 157 ? -14.922 22.828 6.348 1 97.69 157 SER B C 1
ATOM 4316 O O . SER B 1 157 ? -14.93 22.531 7.547 1 97.69 157 SER B O 1
ATOM 4318 N N . LEU B 1 158 ? -13.914 23.391 5.848 1 98 158 LEU B N 1
ATOM 4319 C CA . LEU B 1 158 ? -12.656 23.562 6.574 1 98 158 LEU B CA 1
ATOM 4320 C C . LEU B 1 158 ? -12.766 24.688 7.594 1 98 158 LEU B C 1
ATOM 4322 O O . LEU B 1 158 ? -13.07 25.828 7.234 1 98 158 LEU B O 1
ATOM 4326 N N . LYS B 1 159 ? -12.508 24.438 8.828 1 98.25 159 LYS B N 1
ATOM 4327 C CA . LYS B 1 159 ? -12.625 25.422 9.898 1 98.25 159 LYS B CA 1
ATOM 4328 C C . LYS B 1 159 ? -11.242 25.859 10.391 1 98.25 159 LYS B C 1
ATOM 4330 O O . LYS B 1 159 ? -11.086 26.984 10.875 1 98.25 159 LYS B O 1
ATOM 4335 N N . THR B 1 160 ? -10.344 24.969 10.273 1 98.56 160 THR B N 1
ATOM 4336 C CA . THR B 1 160 ? -9 25.281 10.758 1 98.56 160 THR B CA 1
ATOM 4337 C C . THR B 1 160 ? -7.957 24.984 9.68 1 98.56 160 THR B C 1
ATOM 4339 O O . THR B 1 160 ? -7.906 23.875 9.141 1 98.56 160 THR B O 1
ATOM 4342 N N . LEU B 1 161 ? -7.094 25.969 9.383 1 97.62 161 LEU B N 1
ATOM 4343 C CA . LEU B 1 161 ? -6.02 25.828 8.406 1 97.62 161 LEU B CA 1
ATOM 4344 C C . LEU B 1 161 ? -4.684 26.266 9.008 1 97.62 161 LEU B C 1
ATOM 4346 O O . LEU B 1 161 ? -4.535 27.406 9.43 1 97.62 161 LEU B O 1
ATOM 4350 N N . HIS B 1 162 ? -3.789 25.375 9.125 1 96.81 162 HIS B N 1
ATOM 4351 C CA . HIS B 1 162 ? -2.438 25.641 9.594 1 96.81 162 HIS B CA 1
ATOM 4352 C C . HIS B 1 162 ? -1.412 25.422 8.492 1 96.81 162 HIS B C 1
ATOM 4354 O O . HIS B 1 162 ? -1.305 24.328 7.949 1 96.81 162 HIS B O 1
ATOM 4360 N N . LEU B 1 163 ? -0.702 26.406 8.18 1 94.62 163 LEU B N 1
ATOM 4361 C CA . LEU B 1 163 ? 0.369 26.328 7.191 1 94.62 163 LEU B CA 1
ATOM 4362 C C . LEU B 1 163 ? 1.716 26.672 7.82 1 94.62 163 LEU B C 1
ATOM 4364 O O . LEU B 1 163 ? 1.967 27.828 8.164 1 94.62 163 LEU B O 1
ATOM 4368 N N . LYS B 1 164 ? 2.529 25.688 7.969 1 93.56 164 LYS B N 1
ATOM 4369 C CA . LYS B 1 164 ? 3.859 25.891 8.531 1 93.56 164 LYS B CA 1
ATOM 4370 C C . LYS B 1 164 ? 4.945 25.562 7.516 1 93.56 164 LYS B C 1
ATOM 4372 O O . LYS B 1 164 ? 5.008 24.438 7.016 1 93.56 164 LYS B O 1
ATOM 4377 N N . MET B 1 165 ? 5.785 26.422 7.188 1 92.06 165 MET B N 1
ATOM 4378 C CA . MET B 1 165 ? 6.91 26.234 6.277 1 92.06 165 MET B CA 1
ATOM 4379 C C . MET B 1 165 ? 6.434 25.75 4.914 1 92.06 165 MET B C 1
ATOM 4381 O O . MET B 1 165 ? 7.051 24.859 4.312 1 92.06 165 MET B O 1
ATOM 4385 N N . VAL B 1 166 ? 5.312 26.219 4.539 1 93.25 166 VAL B N 1
ATOM 4386 C CA . VAL B 1 166 ? 4.758 25.844 3.246 1 93.25 166 VAL B CA 1
ATOM 4387 C C . VAL B 1 166 ? 5.285 26.781 2.162 1 93.25 166 VAL B C 1
ATOM 4389 O O . VAL B 1 166 ? 5.512 27.969 2.414 1 93.25 166 VAL B O 1
ATOM 4392 N N . HIS B 1 167 ? 5.527 26.234 1.004 1 91.75 167 HIS B N 1
ATOM 4393 C CA . HIS B 1 167 ? 6.027 27.016 -0.12 1 91.75 167 HIS B CA 1
ATOM 4394 C C . HIS B 1 167 ? 4.941 27.234 -1.169 1 91.75 167 HIS B C 1
ATOM 4396 O O . HIS B 1 167 ? 4.285 26.281 -1.595 1 91.75 167 HIS B O 1
ATOM 4402 N N . LEU B 1 168 ? 4.762 28.516 -1.522 1 89.69 168 LEU B N 1
ATOM 4403 C CA . LEU B 1 168 ? 3.83 28.891 -2.574 1 89.69 168 LEU B CA 1
ATOM 4404 C C . LEU B 1 168 ? 4.551 29.641 -3.693 1 89.69 168 LEU B C 1
ATOM 4406 O O . LEU B 1 168 ? 5.574 30.297 -3.457 1 89.69 168 LEU B O 1
ATOM 4410 N N . ARG B 1 169 ? 4.074 29.516 -4.84 1 85.56 169 ARG B N 1
ATOM 4411 C CA . ARG B 1 169 ? 4.695 30.156 -5.992 1 85.56 169 ARG B CA 1
ATOM 4412 C C . ARG B 1 169 ? 4.512 31.672 -5.938 1 85.56 169 ARG B C 1
ATOM 4414 O O . ARG B 1 169 ? 5.453 32.438 -6.184 1 85.56 169 ARG B O 1
ATOM 4421 N N . GLU B 1 170 ? 3.275 32.094 -5.703 1 83 170 GLU B N 1
ATOM 4422 C CA . GLU B 1 170 ? 2.926 33.5 -5.668 1 83 170 GLU B CA 1
ATOM 4423 C C . GLU B 1 170 ? 2.018 33.812 -4.484 1 83 170 GLU B C 1
ATOM 4425 O O . GLU B 1 170 ? 1.367 32.938 -3.938 1 83 170 GLU B O 1
ATOM 4430 N N . CYS B 1 171 ? 1.967 35.094 -4.133 1 78.56 171 CYS B N 1
ATOM 4431 C CA . CYS B 1 171 ? 1.107 35.562 -3.045 1 78.56 171 CYS B CA 1
ATOM 4432 C C . CYS B 1 171 ? -0.36 35.312 -3.367 1 78.56 171 CYS B C 1
ATOM 4434 O O . CYS B 1 171 ? -1.156 35.031 -2.471 1 78.56 171 CYS B O 1
ATOM 4436 N N . ARG B 1 172 ? -0.726 35.406 -4.578 1 80.38 172 ARG B N 1
ATOM 4437 C CA . ARG B 1 172 ? -2.102 35.188 -5.016 1 80.38 172 ARG B CA 1
ATOM 4438 C C . ARG B 1 172 ? -2.584 33.781 -4.656 1 80.38 172 ARG B C 1
ATOM 4440 O O . ARG B 1 172 ? -3.777 33.562 -4.43 1 80.38 172 ARG B O 1
ATOM 4447 N N . CYS B 1 173 ? -1.612 32.906 -4.57 1 86.06 173 CYS B N 1
ATOM 4448 C CA . CYS B 1 173 ? -1.961 31.531 -4.254 1 86.06 173 CYS B CA 1
ATOM 4449 C C . CYS B 1 173 ? -2.574 31.422 -2.861 1 86.06 173 CYS B C 1
ATOM 4451 O O . CYS B 1 173 ? -3.498 30.641 -2.639 1 86.06 173 CYS B O 1
ATOM 4453 N N . LEU B 1 174 ? -2.066 32.219 -1.935 1 86.56 174 LEU B N 1
ATOM 4454 C CA . LEU B 1 174 ? -2.598 32.188 -0.577 1 86.56 174 LEU B CA 1
ATOM 4455 C C . LEU B 1 174 ? -4.039 32.688 -0.547 1 86.56 174 LEU B C 1
ATOM 4457 O O . LEU B 1 174 ? -4.891 32.094 0.121 1 86.56 174 LEU B O 1
ATOM 4461 N N . VAL B 1 175 ? -4.309 33.781 -1.279 1 83.62 175 VAL B N 1
ATOM 4462 C CA . VAL B 1 175 ? -5.648 34.344 -1.349 1 83.62 175 VAL B CA 1
ATOM 4463 C C . VAL B 1 175 ? -6.613 33.312 -1.952 1 83.62 175 VAL B C 1
ATOM 4465 O O . VAL B 1 175 ? -7.746 33.188 -1.489 1 83.62 175 VAL B O 1
ATOM 4468 N N . GLU B 1 176 ? -6.164 32.594 -2.92 1 87.94 176 GLU B N 1
ATOM 4469 C CA . GLU B 1 176 ? -6.992 31.578 -3.566 1 87.94 176 GLU B CA 1
ATOM 4470 C C . GLU B 1 176 ? -7.293 30.422 -2.615 1 87.94 176 GLU B C 1
ATOM 4472 O O . GLU B 1 176 ? -8.391 29.859 -2.635 1 87.94 176 GLU B O 1
ATOM 4477 N N . ILE B 1 177 ? -6.32 30.031 -1.845 1 91.31 177 ILE B N 1
ATOM 4478 C CA . ILE B 1 177 ? -6.523 28.953 -0.874 1 91.31 177 ILE B CA 1
ATOM 4479 C C . ILE B 1 177 ? -7.574 29.391 0.148 1 91.31 177 ILE B C 1
ATOM 4481 O O . ILE B 1 177 ? -8.484 28.609 0.475 1 91.31 177 ILE B O 1
ATOM 4485 N N . LEU B 1 178 ? -7.461 30.641 0.595 1 90.94 178 LEU B N 1
ATOM 4486 C CA . LEU B 1 178 ? -8.398 31.141 1.59 1 90.94 178 LEU B CA 1
ATOM 4487 C C . LEU B 1 178 ? -9.797 31.281 0.999 1 90.94 178 LEU B C 1
ATOM 4489 O O . LEU B 1 178 ? -10.797 31.094 1.701 1 90.94 178 LEU B O 1
ATOM 4493 N N . ALA B 1 179 ? -9.828 31.641 -0.272 1 89.31 179 ALA B N 1
ATOM 4494 C CA . ALA B 1 179 ? -11.117 31.75 -0.948 1 89.31 179 ALA B CA 1
ATOM 4495 C C . ALA B 1 179 ? -11.82 30.406 -1.029 1 89.31 179 ALA B C 1
ATOM 4497 O O . ALA B 1 179 ? -13.047 30.344 -1.118 1 89.31 179 ALA B O 1
ATOM 4498 N N . ALA B 1 180 ? -11.07 29.328 -1.005 1 92.94 180 ALA B N 1
ATOM 4499 C CA . ALA B 1 180 ? -11.617 27.984 -1.087 1 92.94 180 ALA B CA 1
ATOM 4500 C C . ALA B 1 180 ? -12.125 27.5 0.273 1 92.94 180 ALA B C 1
ATOM 4502 O O . ALA B 1 180 ? -12.672 26.406 0.393 1 92.94 180 ALA B O 1
ATOM 4503 N N . CYS B 1 181 ? -11.969 28.328 1.336 1 94.38 181 CYS B N 1
ATOM 4504 C CA . CYS B 1 181 ? -12.375 27.969 2.691 1 94.38 181 CYS B CA 1
ATOM 4505 C C . CYS B 1 181 ? -13.398 28.969 3.232 1 94.38 181 CYS B C 1
ATOM 4507 O O . CYS B 1 181 ? -13.102 29.719 4.16 1 94.38 181 CYS B O 1
ATOM 4509 N N . PRO B 1 182 ? -14.633 28.938 2.842 1 93.25 182 PRO B N 1
ATOM 4510 C CA . PRO B 1 182 ? -15.617 29.953 3.225 1 93.25 182 PRO B CA 1
ATOM 4511 C C . PRO B 1 182 ? -15.984 29.891 4.703 1 93.25 182 PRO B C 1
ATOM 4513 O O . PRO B 1 182 ? -16.438 30.875 5.277 1 93.25 182 PRO B O 1
ATOM 4516 N N . VAL B 1 183 ? -15.773 28.766 5.367 1 96.44 183 VAL B N 1
ATOM 4517 C CA . VAL B 1 183 ? -16.219 28.656 6.754 1 96.44 183 VAL B CA 1
ATOM 4518 C C . VAL B 1 183 ? -15.008 28.625 7.684 1 96.44 183 VAL B C 1
ATOM 4520 O O . VAL B 1 183 ? -15.094 28.109 8.805 1 96.44 183 VAL B O 1
ATOM 4523 N N . LEU B 1 184 ? -13.898 29.109 7.289 1 96.69 184 LEU B N 1
ATOM 4524 C CA . LEU B 1 184 ? -12.656 29.094 8.047 1 96.69 184 LEU B CA 1
ATOM 4525 C C . LEU B 1 184 ? -12.789 29.922 9.328 1 96.69 184 LEU B C 1
ATOM 4527 O O . LEU B 1 184 ? -13.281 31.047 9.289 1 96.69 184 LEU B O 1
ATOM 4531 N N . GLU B 1 185 ? -12.367 29.406 10.484 1 97.56 185 GLU B N 1
ATOM 4532 C CA . GLU B 1 185 ? -12.461 30.078 11.773 1 97.56 185 GLU B CA 1
ATOM 4533 C C . GLU B 1 185 ? -11.07 30.344 12.352 1 97.56 185 GLU B C 1
ATOM 4535 O O . GLU B 1 185 ? -10.883 31.312 13.102 1 97.56 185 GLU B O 1
ATOM 4540 N N . ASP B 1 186 ? -10.195 29.516 12.016 1 97.56 186 ASP B N 1
ATOM 4541 C CA . ASP B 1 186 ? -8.867 29.562 12.609 1 97.56 186 ASP B CA 1
ATOM 4542 C C . ASP B 1 186 ? -7.781 29.438 11.539 1 97.56 186 ASP B C 1
ATOM 4544 O O . ASP B 1 186 ? -7.707 28.438 10.836 1 97.56 186 ASP B O 1
ATOM 4548 N N . LEU B 1 187 ? -6.918 30.453 11.461 1 94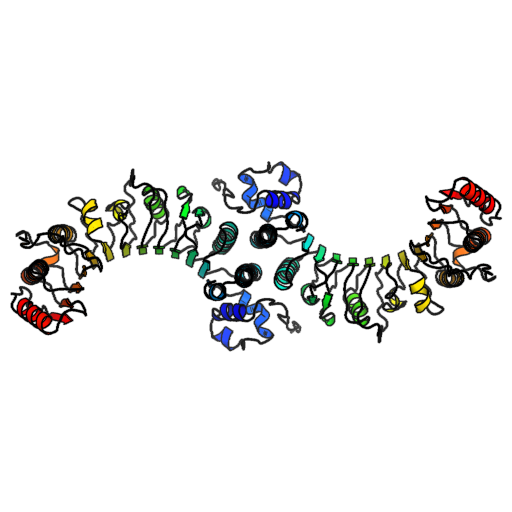.19 187 LEU B N 1
ATOM 4549 C CA . LEU B 1 187 ? -5.848 30.469 10.469 1 94.19 187 LEU B CA 1
ATOM 4550 C C . LEU B 1 187 ? -4.488 30.641 11.141 1 94.19 187 LEU B C 1
ATOM 4552 O O . LEU B 1 187 ? -4.285 31.578 11.914 1 94.19 187 LEU B O 1
ATOM 4556 N N . PHE B 1 188 ? -3.666 29.766 10.898 1 93.81 188 PHE B N 1
ATOM 4557 C CA . PHE B 1 188 ? -2.301 29.828 11.406 1 93.81 188 PHE B CA 1
ATOM 4558 C C . PHE B 1 188 ? -1.295 29.734 10.266 1 93.81 188 PHE B C 1
ATOM 4560 O O . PHE B 1 188 ? -1.343 28.797 9.469 1 93.81 188 PHE B O 1
ATOM 4567 N N . ILE B 1 189 ? -0.412 30.656 10.172 1 91.25 189 ILE B N 1
ATOM 4568 C CA . ILE B 1 189 ? 0.627 30.641 9.148 1 91.25 189 ILE B CA 1
ATOM 4569 C C . ILE B 1 189 ? 1.98 30.953 9.781 1 91.25 189 ILE B C 1
ATOM 4571 O O . ILE B 1 189 ? 2.125 31.953 10.5 1 91.25 189 ILE B O 1
ATOM 4575 N N . SER B 1 190 ? 2.908 30.062 9.562 1 89.38 190 SER B N 1
ATOM 4576 C CA . SER B 1 190 ? 4.258 30.297 10.07 1 89.38 190 SER B CA 1
ATOM 4577 C C . SER B 1 190 ? 5.309 29.953 9.016 1 89.38 190 SER B C 1
ATOM 4579 O O . SER B 1 190 ? 5.238 28.891 8.398 1 89.38 190 SER B O 1
ATOM 4581 N N . SER B 1 191 ? 6.289 30.812 8.727 1 87.62 191 SER B N 1
ATOM 4582 C CA . SER B 1 191 ? 7.434 30.594 7.848 1 87.62 191 SER B CA 1
ATOM 4583 C C . SER B 1 191 ? 6.984 30.219 6.441 1 87.62 191 SER B C 1
ATOM 4585 O O . SER B 1 191 ? 7.465 29.234 5.875 1 87.62 191 SER B O 1
ATOM 4587 N N . LEU B 1 192 ? 5.992 30.984 5.969 1 86.75 192 LEU B N 1
ATOM 4588 C CA . LEU B 1 192 ? 5.531 30.766 4.602 1 86.75 192 LEU B CA 1
ATOM 4589 C C . LEU B 1 192 ? 6.559 31.266 3.596 1 86.75 192 LEU B C 1
ATOM 4591 O O . LEU B 1 192 ? 7.105 32.375 3.754 1 86.75 192 LEU B O 1
ATOM 4595 N N . ARG B 1 193 ? 6.926 30.469 2.615 1 82.81 193 ARG B N 1
ATOM 4596 C CA . ARG B 1 193 ? 7.863 30.859 1.565 1 82.81 193 ARG B CA 1
ATOM 4597 C C . ARG B 1 193 ? 7.133 31.125 0.251 1 82.81 193 ARG B C 1
ATOM 4599 O O . ARG B 1 193 ? 6.367 30.281 -0.217 1 82.81 193 ARG B O 1
ATOM 4606 N N . VAL B 1 194 ? 7.289 32.344 -0.204 1 83.69 194 VAL B N 1
ATOM 4607 C CA . VAL B 1 194 ? 6.672 32.688 -1.476 1 83.69 194 VAL B CA 1
ATOM 4608 C C . VAL B 1 194 ? 7.75 33.094 -2.479 1 83.69 194 VAL B C 1
ATOM 4610 O O . VAL B 1 194 ? 8.672 33.844 -2.145 1 83.69 194 VAL B O 1
ATOM 4613 N N . THR B 1 195 ? 7.723 32.531 -3.623 1 83 195 THR B N 1
ATOM 4614 C CA . THR B 1 195 ? 8.734 32.812 -4.633 1 83 195 THR B CA 1
ATOM 4615 C C . THR B 1 195 ? 8.578 34.219 -5.195 1 83 195 THR B C 1
ATOM 4617 O O . THR B 1 195 ? 9.547 34.969 -5.293 1 83 195 THR B O 1
ATOM 4620 N N . SER B 1 196 ? 7.375 34.562 -5.723 1 75.69 196 SER B N 1
ATOM 4621 C CA . SER B 1 196 ? 7.141 35.906 -6.281 1 75.69 196 SER B CA 1
ATOM 4622 C C . SER B 1 196 ? 6.191 36.719 -5.402 1 75.69 196 SER B C 1
ATOM 4624 O O . SER B 1 196 ? 5.121 36.219 -5.031 1 75.69 196 SER B O 1
ATOM 4626 N N . SER B 1 197 ? 6.59 37.906 -4.98 1 64.06 197 SER B N 1
ATOM 4627 C CA . SER B 1 197 ? 5.832 38.75 -4.074 1 64.06 197 SER B CA 1
ATOM 4628 C C . SER B 1 197 ? 4.742 39.5 -4.812 1 64.06 197 SER B C 1
ATOM 4630 O O . SER B 1 197 ? 4.062 40.344 -4.23 1 64.06 197 SER B O 1
ATOM 4632 N N . TYR B 1 198 ? 4.547 39.188 -6.043 1 59.78 198 TYR B N 1
ATOM 4633 C CA . TYR B 1 198 ? 3.535 39.969 -6.77 1 59.78 198 TYR B CA 1
ATOM 4634 C C . TYR B 1 198 ? 2.141 39.656 -6.238 1 59.78 198 TYR B C 1
ATOM 4636 O O . TYR B 1 198 ? 1.73 38.5 -6.18 1 59.78 198 TYR B O 1
ATOM 4644 N N . CYS B 1 199 ? 1.612 40.406 -5.469 1 56.41 199 CYS B N 1
ATOM 4645 C CA . CYS B 1 199 ? 0.282 40.25 -4.895 1 56.41 199 CYS B CA 1
ATOM 4646 C C . CYS B 1 199 ? -0.753 41.062 -5.684 1 56.41 199 CYS B C 1
ATOM 4648 O O . CYS B 1 199 ? -0.924 42.25 -5.457 1 56.41 199 CYS B O 1
ATOM 4650 N N . HIS B 1 200 ? -0.911 40.688 -7.059 1 51.38 200 HIS B N 1
ATOM 4651 C CA . HIS B 1 200 ? -1.959 41.375 -7.809 1 51.38 200 HIS B CA 1
ATOM 4652 C C . HIS B 1 200 ? -3.309 40.719 -7.621 1 51.38 200 HIS B C 1
ATOM 4654 O O . HIS B 1 200 ? -3.398 39.469 -7.668 1 51.38 200 HIS B O 1
ATOM 4660 N N . GLY B 1 201 ? -4.27 41.406 -6.879 1 51.34 201 GLY B N 1
ATOM 4661 C CA . GLY B 1 201 ? -5.637 40.969 -7.105 1 51.34 201 GLY B CA 1
ATOM 4662 C C . GLY B 1 201 ? -6.383 40.656 -5.82 1 51.34 201 GLY B C 1
ATOM 4663 O O . GLY B 1 201 ? -7.34 39.875 -5.82 1 51.34 201 GLY B O 1
ATOM 4664 N N . GLY B 1 202 ? -5.742 40.875 -4.863 1 51.19 202 GLY B N 1
ATOM 4665 C CA . GLY B 1 202 ? -6.559 40.406 -3.756 1 51.19 202 GLY B CA 1
ATOM 4666 C C . GLY B 1 202 ? -7.906 41.094 -3.674 1 51.19 202 GLY B C 1
ATOM 4667 O O . GLY B 1 202 ? -8.047 42.125 -2.986 1 51.19 202 GLY B O 1
ATOM 4668 N N . ASP B 1 203 ? -8.562 41 -4.855 1 55.44 203 ASP B N 1
ATOM 4669 C CA . ASP B 1 203 ? -9.93 41.469 -4.672 1 55.44 203 ASP B CA 1
ATOM 4670 C C . ASP B 1 203 ? -10.5 41.031 -3.332 1 55.44 203 ASP B C 1
ATOM 4672 O O . ASP B 1 203 ? -9.922 40.156 -2.674 1 55.44 203 ASP B O 1
ATOM 4676 N N . GLN B 1 204 ? -11.789 41.5 -2.938 1 62.56 204 GLN B N 1
ATOM 4677 C CA . GLN B 1 204 ? -12.602 41.594 -1.728 1 62.56 204 GLN B CA 1
ATOM 4678 C C . GLN B 1 204 ? -12.898 40.219 -1.145 1 62.56 204 GLN B C 1
ATOM 4680 O O . GLN B 1 204 ? -14 39.688 -1.327 1 62.56 204 GLN B O 1
ATOM 4685 N N . LEU B 1 205 ? -11.727 39.344 -0.917 1 76 205 LEU B N 1
ATOM 4686 C CA . LEU B 1 205 ? -12.062 38.156 -0.176 1 76 205 LEU B CA 1
ATOM 4687 C C . LEU B 1 205 ? -12.508 38.5 1.242 1 76 205 LEU B C 1
ATOM 4689 O O . LEU B 1 205 ? -11.906 39.344 1.904 1 76 205 LEU B O 1
ATOM 4693 N N . ARG B 1 206 ? -13.68 38.219 1.568 1 78.19 206 ARG B N 1
ATOM 4694 C CA . ARG B 1 206 ? -14.18 38.375 2.928 1 78.19 206 ARG B CA 1
ATOM 4695 C C . ARG B 1 206 ? -14.43 37.031 3.6 1 78.19 206 ARG B C 1
ATOM 4697 O O . ARG B 1 206 ? -15.25 36.25 3.129 1 78.19 206 ARG B O 1
ATOM 4704 N N . LEU B 1 207 ? -13.625 36.781 4.551 1 88.62 207 LEU B N 1
ATOM 4705 C CA . LEU B 1 207 ? -13.844 35.625 5.383 1 88.62 207 LEU B CA 1
ATOM 4706 C C . LEU B 1 207 ? -14.68 35.969 6.609 1 88.62 207 LEU B C 1
ATOM 4708 O O . LEU B 1 207 ? -14.141 36.344 7.645 1 88.62 207 LEU B O 1
ATOM 4712 N N . SER B 1 208 ? -15.977 35.812 6.531 1 88.06 208 SER B N 1
ATOM 4713 C CA . SER B 1 208 ? -16.922 36.312 7.527 1 88.06 208 SER B CA 1
ATOM 4714 C C . SER B 1 208 ? -16.875 35.469 8.797 1 88.06 208 SER B C 1
ATOM 4716 O O . SER B 1 208 ? -17.297 35.906 9.859 1 88.06 208 SER B O 1
ATOM 4718 N N . LYS B 1 209 ? -16.297 34.312 8.688 1 93.5 209 LYS B N 1
ATOM 4719 C CA . LYS B 1 209 ? -16.344 33.438 9.859 1 93.5 209 LYS B CA 1
ATOM 4720 C C . LYS B 1 209 ? -14.984 33.344 10.539 1 93.5 209 LYS B C 1
ATOM 4722 O O . LYS B 1 209 ? -14.844 32.688 11.57 1 93.5 209 LYS B O 1
ATOM 4727 N N . LEU B 1 210 ? -14.031 34.031 10.031 1 94.38 210 LEU B N 1
ATOM 4728 C CA . LEU B 1 210 ? -12.672 33.969 10.57 1 94.38 210 LEU B CA 1
ATOM 4729 C C . LEU B 1 210 ? -12.602 34.656 11.938 1 94.38 210 LEU B C 1
ATOM 4731 O O . LEU B 1 210 ? -13 35.812 12.078 1 94.38 210 LEU B O 1
ATOM 4735 N N . VAL B 1 211 ? -12.117 33.938 12.961 1 95.69 211 VAL B N 1
ATOM 4736 C CA . VAL B 1 211 ? -12.125 34.469 14.328 1 95.69 211 VAL B CA 1
ATOM 4737 C C . VAL B 1 211 ? -10.688 34.625 14.828 1 95.69 211 VAL B C 1
ATOM 4739 O O . VAL B 1 211 ? -10.359 35.625 15.461 1 95.69 211 VAL B O 1
ATOM 4742 N N . ARG B 1 212 ? -9.906 33.688 14.523 1 95.81 212 ARG B N 1
ATOM 4743 C CA . ARG B 1 212 ? -8.539 33.688 15.047 1 95.81 212 ARG B CA 1
ATOM 4744 C C . ARG B 1 212 ? -7.523 33.656 13.906 1 95.81 212 ARG B C 1
ATOM 4746 O O . ARG B 1 212 ? -7.648 32.844 12.984 1 95.81 212 ARG B O 1
ATOM 4753 N N . VAL B 1 213 ? -6.559 34.531 13.969 1 91.56 213 VAL B N 1
ATOM 4754 C CA . VAL B 1 213 ? -5.492 34.562 12.977 1 91.56 213 VAL B CA 1
ATOM 4755 C C . VAL B 1 213 ? -4.141 34.656 13.68 1 91.56 213 VAL B C 1
ATOM 4757 O O . VAL B 1 213 ? -3.943 35.531 14.531 1 91.56 213 VAL B O 1
ATOM 4760 N N . ASP B 1 214 ? -3.316 33.75 13.43 1 91.06 214 ASP B N 1
ATOM 4761 C CA . ASP B 1 214 ? -1.945 33.75 13.93 1 91.06 214 ASP B CA 1
ATOM 4762 C C . ASP B 1 214 ? -0.94 33.719 12.781 1 91.06 214 ASP B C 1
ATOM 4764 O O . ASP B 1 214 ? -0.723 32.656 12.18 1 91.06 214 ASP B O 1
ATOM 4768 N N . ILE B 1 215 ? -0.379 34.75 12.508 1 85.19 215 ILE B N 1
ATOM 4769 C CA . ILE B 1 215 ? 0.58 34.844 11.406 1 85.19 215 ILE B CA 1
ATOM 4770 C C . ILE B 1 215 ? 1.921 35.344 11.93 1 85.19 215 ILE B C 1
ATOM 4772 O O . ILE B 1 215 ? 2.016 36.469 12.414 1 85.19 215 ILE B O 1
ATOM 4776 N N . SER B 1 216 ? 2.822 34.5 12.344 1 69.94 216 SER B N 1
ATOM 4777 C CA . SER B 1 216 ? 4.082 34.906 12.953 1 69.94 216 SER B CA 1
ATOM 4778 C C . SER B 1 216 ? 5.016 35.531 11.93 1 69.94 216 SER B C 1
ATOM 4780 O O . SER B 1 216 ? 5.785 36.469 12.25 1 69.94 216 SER B O 1
ATOM 4782 N N . ASP B 1 217 ? 5.43 34.844 10.883 1 59.56 217 ASP B N 1
ATOM 4783 C CA . ASP B 1 217 ? 6.504 35.312 10.023 1 59.56 217 ASP B CA 1
ATOM 4784 C C . ASP B 1 217 ? 5.945 36.156 8.867 1 59.56 217 ASP B C 1
ATOM 4786 O O . ASP B 1 217 ? 4.84 35.875 8.383 1 59.56 217 ASP B O 1
ATOM 4790 N N . SER B 1 218 ? 6.707 37.438 8.742 1 52.06 218 SER B N 1
ATOM 4791 C CA . SER B 1 218 ? 6.738 38.812 8.273 1 52.06 218 SER B CA 1
ATOM 4792 C C . SER B 1 218 ? 6.023 38.969 6.934 1 52.06 218 SER B C 1
ATOM 4794 O O . SER B 1 218 ? 5.207 39.875 6.75 1 52.06 218 SER B O 1
ATOM 4796 N N . ALA B 1 219 ? 6.562 38.438 5.988 1 51.97 219 ALA B N 1
ATOM 4797 C CA . ALA B 1 219 ? 6.531 39.125 4.699 1 51.97 219 ALA B CA 1
ATOM 4798 C C . ALA B 1 219 ? 5.164 38.969 4.035 1 51.97 219 ALA B C 1
ATOM 4800 O O . ALA B 1 219 ? 4.859 39.688 3.078 1 51.97 219 ALA B O 1
ATOM 4801 N N . TYR B 1 220 ? 4.172 38.25 4.84 1 56.59 220 TYR B N 1
ATOM 4802 C CA . TYR B 1 220 ? 3.205 37.719 3.871 1 56.59 220 TYR B CA 1
ATOM 4803 C C . TYR B 1 220 ? 1.8 38.219 4.188 1 56.59 220 TYR B C 1
ATOM 4805 O O . TYR B 1 220 ? 0.866 38 3.414 1 56.59 220 TYR B O 1
ATOM 4813 N N . LEU B 1 221 ? 1.645 38.938 5.395 1 57.38 221 LEU B N 1
ATOM 4814 C CA . LEU B 1 221 ? 0.331 39.531 5.598 1 57.38 221 LEU B CA 1
ATOM 4815 C C . LEU B 1 221 ? -0.005 40.5 4.469 1 57.38 221 LEU B C 1
ATOM 4817 O O . LEU B 1 221 ? -1.18 40.719 4.168 1 57.38 221 LEU B O 1
ATOM 4821 N N . ALA B 1 222 ? 1.127 40.781 3.848 1 60.12 222 ALA B N 1
ATOM 4822 C CA . ALA B 1 222 ? 0.888 41.688 2.727 1 60.12 222 ALA B CA 1
ATOM 4823 C C . ALA B 1 222 ? 0.051 41 1.646 1 60.12 222 ALA B C 1
ATOM 4825 O O . ALA B 1 222 ? -0.624 41.688 0.862 1 60.12 222 ALA B O 1
ATOM 4826 N N . CYS B 1 223 ? 0.041 39.75 1.792 1 65.12 223 CYS B N 1
ATOM 4827 C CA . CYS B 1 223 ? -0.695 39 0.762 1 65.12 223 CYS B CA 1
ATOM 4828 C C . CYS B 1 223 ? -2.188 39 1.074 1 65.12 223 CYS B C 1
ATOM 4830 O O . CYS B 1 223 ? -3.012 38.812 0.172 1 65.12 223 CYS B O 1
ATOM 4832 N N . ILE B 1 224 ? -2.426 39.156 2.381 1 68.81 224 ILE B N 1
ATOM 4833 C CA . ILE B 1 224 ? -3.826 39.094 2.783 1 68.81 224 ILE B CA 1
ATOM 4834 C C . ILE B 1 224 ? -4.402 40.5 2.926 1 68.81 224 ILE B C 1
ATOM 4836 O O . ILE B 1 224 ? -3.818 41.344 3.604 1 68.81 224 ILE B O 1
ATOM 4840 N N . GLN B 1 225 ? -5.367 40.75 2.041 1 68.06 225 GLN B N 1
ATOM 4841 C CA . GLN B 1 225 ? -6 42.062 2.162 1 68.06 225 GLN B CA 1
ATOM 4842 C C . GLN B 1 225 ? -6.73 42.188 3.494 1 68.06 225 GLN B C 1
ATOM 4844 O O . GLN B 1 225 ? -7.336 41.25 3.977 1 68.06 225 GLN B O 1
ATOM 4849 N N . LEU B 1 226 ? -6.742 43.312 3.951 1 65.75 226 LEU B N 1
ATOM 4850 C CA . LEU B 1 226 ? -7.215 43.625 5.293 1 65.75 226 LEU B CA 1
ATOM 4851 C C . LEU B 1 226 ? -8.703 43.312 5.438 1 65.75 226 LEU B C 1
ATOM 4853 O O . LEU B 1 226 ? -9.133 42.812 6.469 1 65.75 226 LEU B O 1
ATOM 4857 N N . PRO B 1 227 ? -9.422 43.562 4.375 1 69.62 227 PRO B N 1
ATOM 4858 C CA . PRO B 1 227 ? -10.844 43.312 4.574 1 69.62 227 PRO B CA 1
ATOM 4859 C C . PRO B 1 227 ? -11.125 41.812 4.855 1 69.62 227 PRO B C 1
ATOM 4861 O O . PRO B 1 227 ? -12.156 41.5 5.434 1 69.62 227 PRO B O 1
ATOM 4864 N N . THR B 1 228 ? -10.125 41.062 4.555 1 75.62 228 THR B N 1
ATOM 4865 C CA . THR B 1 228 ? -10.273 39.625 4.805 1 75.62 228 THR B CA 1
ATOM 4866 C C . THR B 1 228 ? -10.266 39.344 6.305 1 75.62 228 THR B C 1
ATOM 4868 O O . THR B 1 228 ? -10.844 38.344 6.754 1 75.62 228 THR B O 1
ATOM 4871 N N . LEU B 1 229 ? -9.773 40.344 7 1 79.25 229 LEU B N 1
ATOM 4872 C CA . LEU B 1 229 ? -9.602 40.125 8.438 1 79.25 229 LEU B CA 1
ATOM 4873 C C . LEU B 1 229 ? -10.586 40.969 9.234 1 79.25 229 LEU B C 1
ATOM 4875 O O . LEU B 1 229 ? -10.398 41.188 10.43 1 79.25 229 LEU B O 1
ATOM 4879 N N . SER B 1 230 ? -11.602 41.406 8.594 1 79.5 230 SER B N 1
ATOM 4880 C CA . SER B 1 230 ? -12.516 42.375 9.219 1 79.5 230 SER B CA 1
ATOM 4881 C C . SER B 1 230 ? -13.219 41.75 10.422 1 79.5 230 SER B C 1
ATOM 4883 O O . SER B 1 230 ? -13.539 42.438 11.391 1 79.5 230 SER B O 1
ATOM 4885 N N . ASN B 1 231 ? -13.406 40.469 10.461 1 87 231 ASN B N 1
ATOM 4886 C CA . ASN B 1 231 ? -14.18 39.812 11.516 1 87 231 ASN B CA 1
ATOM 4887 C C . ASN B 1 231 ? -13.266 39.156 12.539 1 87 231 ASN B C 1
ATOM 4889 O O . ASN B 1 231 ? -13.75 38.5 13.461 1 87 231 ASN B O 1
ATOM 4893 N N . VAL B 1 232 ? -12.094 39.406 12.484 1 92.12 232 VAL B N 1
ATOM 4894 C CA . VAL B 1 232 ? -11.141 38.688 13.328 1 92.12 232 VAL B CA 1
ATOM 4895 C C . VAL B 1 232 ? -11.203 39.25 14.75 1 92.12 232 VAL B C 1
ATOM 4897 O O . VAL B 1 232 ? -11.242 40.438 14.961 1 92.12 232 VAL B O 1
ATOM 4900 N N . LYS B 1 233 ? -11.25 38.406 15.781 1 95.06 233 LYS B N 1
ATOM 4901 C CA . LYS B 1 233 ? -11.289 38.781 17.188 1 95.06 233 LYS B CA 1
ATOM 4902 C C . LYS B 1 233 ? -9.922 38.625 17.844 1 95.06 233 LYS B C 1
ATOM 4904 O O . LYS B 1 233 ? -9.578 39.375 18.75 1 95.06 233 LYS B O 1
ATOM 4909 N N . PHE B 1 234 ? -9.234 37.625 17.375 1 95.12 234 PHE B N 1
ATOM 4910 C CA . PHE B 1 234 ? -7.906 37.344 17.906 1 95.12 234 PHE B CA 1
ATOM 4911 C C . PHE B 1 234 ? -6.852 37.438 16.812 1 95.12 234 PHE B C 1
ATOM 4913 O O . PHE B 1 234 ? -6.895 36.656 15.852 1 95.12 234 PHE B O 1
ATOM 4920 N N . LEU B 1 235 ? -5.914 38.344 16.969 1 90.25 235 LEU B N 1
ATOM 4921 C CA . LEU B 1 235 ? -4.871 38.5 15.953 1 90.25 235 LEU B CA 1
ATOM 4922 C C . LEU B 1 235 ? -3.486 38.469 16.594 1 90.25 235 LEU B C 1
ATOM 4924 O O . LEU B 1 235 ? -3.227 39.219 17.547 1 90.25 235 LEU B O 1
ATOM 4928 N N . ARG B 1 236 ? -2.727 37.594 16.141 1 89.31 236 ARG B N 1
ATOM 4929 C CA . ARG B 1 236 ? -1.313 37.531 16.5 1 89.31 236 ARG B CA 1
ATOM 4930 C C . ARG B 1 236 ? -0.432 37.719 15.266 1 89.31 236 ARG B C 1
ATOM 4932 O O . ARG B 1 236 ? -0.554 36.969 14.289 1 89.31 236 ARG B O 1
ATOM 4939 N N . THR B 1 237 ? 0.376 38.719 15.219 1 83.81 237 THR B N 1
ATOM 4940 C CA . THR B 1 237 ? 1.222 38.969 14.055 1 83.81 237 THR B CA 1
ATOM 4941 C C . THR B 1 237 ? 2.467 39.75 14.445 1 83.81 237 THR B C 1
ATOM 4943 O O . THR B 1 237 ? 2.607 40.156 15.602 1 83.81 237 THR B O 1
ATOM 4946 N N . ASP B 1 238 ? 3.342 39.875 13.484 1 78.25 238 ASP B N 1
ATOM 4947 C CA . ASP B 1 238 ? 4.512 40.719 13.664 1 78.25 238 ASP B CA 1
ATOM 4948 C C . ASP B 1 238 ? 4.234 42.156 13.188 1 78.25 238 ASP B C 1
ATOM 4950 O O . ASP B 1 238 ? 3.492 42.344 12.227 1 78.25 238 ASP B O 1
ATOM 4954 N N . VAL B 1 239 ? 4.859 43.219 13.828 1 66.88 239 VAL B N 1
ATOM 4955 C CA . VAL B 1 239 ? 4.602 44.625 13.586 1 66.88 239 VAL B CA 1
ATOM 4956 C C . VAL B 1 239 ? 5.113 45.031 12.195 1 66.88 239 VAL B C 1
ATOM 4958 O O . VAL B 1 239 ? 4.543 45.906 11.539 1 66.88 239 VAL B O 1
ATOM 4961 N N . VAL B 1 240 ? 6.211 44.438 11.867 1 63.09 240 VAL B N 1
ATOM 4962 C CA . VAL B 1 240 ? 6.82 44.812 10.594 1 63.09 240 VAL B CA 1
ATOM 4963 C C . VAL B 1 240 ? 5.824 44.594 9.453 1 63.09 240 VAL B C 1
ATOM 4965 O O . VAL B 1 240 ? 5.715 45.406 8.547 1 63.09 240 VAL B O 1
ATOM 4968 N N . GLN B 1 241 ? 4.996 43.688 9.688 1 61 241 GLN B N 1
ATOM 4969 C CA . GLN B 1 241 ? 4.074 43.312 8.625 1 61 241 GLN B CA 1
ATOM 4970 C C . GLN B 1 241 ? 2.885 44.25 8.555 1 61 241 GLN B C 1
ATOM 4972 O O . GLN B 1 241 ? 2.367 44.531 7.469 1 61 241 GLN B O 1
ATOM 4977 N N . LEU B 1 242 ? 2.562 44.656 9.664 1 61.72 242 LEU B N 1
ATOM 4978 C CA . LEU B 1 242 ? 1.396 45.531 9.727 1 61.72 242 LEU B CA 1
ATOM 4979 C C . LEU B 1 242 ? 1.729 46.938 9.219 1 61.72 242 LEU B C 1
ATOM 4981 O O . LEU B 1 242 ? 0.854 47.656 8.703 1 61.72 242 LEU B O 1
ATOM 4985 N N . ARG B 1 243 ? 3.037 47.25 9.32 1 61.28 243 ARG B N 1
ATOM 4986 C CA . ARG B 1 243 ? 3.477 48.594 8.891 1 61.28 243 ARG B CA 1
ATOM 4987 C C . ARG B 1 243 ? 3.162 48.812 7.41 1 61.28 243 ARG B C 1
ATOM 4989 O O . ARG B 1 243 ? 2.805 49.906 7.008 1 61.28 243 ARG B O 1
ATOM 4996 N N . THR B 1 244 ? 3.354 47.719 6.703 1 58.59 244 THR B N 1
ATOM 4997 C CA . THR B 1 244 ? 3.254 47.875 5.254 1 58.59 244 THR B CA 1
ATOM 4998 C C . THR B 1 244 ? 1.793 47.875 4.812 1 58.59 244 THR B C 1
ATOM 5000 O O . THR B 1 244 ? 1.452 48.469 3.787 1 58.59 244 THR B O 1
ATOM 5003 N N . THR B 1 245 ? 1.018 47.219 5.562 1 56.69 245 THR B N 1
ATOM 5004 C CA . THR B 1 245 ? -0.311 47 5.008 1 56.69 245 THR B CA 1
ATOM 5005 C C . THR B 1 245 ? -1.338 47.906 5.66 1 56.69 245 THR B C 1
ATOM 5007 O O . THR B 1 245 ? -2.307 48.312 5.02 1 56.69 245 THR B O 1
ATOM 5010 N N . PHE B 1 246 ? -1.211 48.156 7.016 1 54.19 246 PHE B N 1
ATOM 5011 C CA . PHE B 1 246 ? -2.348 48.656 7.785 1 54.19 246 PHE B CA 1
ATOM 5012 C C . PHE B 1 246 ? -2.502 50.156 7.625 1 54.19 246 PHE B C 1
ATOM 5014 O O . PHE B 1 246 ? -3.588 50.688 7.836 1 54.19 246 PHE B O 1
ATOM 5021 N N . VAL B 1 247 ? -1.365 50.938 7.355 1 50.94 247 VAL B N 1
ATOM 5022 C CA . VAL B 1 247 ? -1.47 52.344 7.797 1 50.94 247 VAL B CA 1
ATOM 5023 C C . VAL B 1 247 ? -2.57 53.031 7.012 1 50.94 247 VAL B C 1
ATOM 5025 O O . VAL B 1 247 ? -2.506 53.125 5.781 1 50.94 247 VAL B O 1
ATOM 5028 N N . GLY B 1 248 ? -3.725 53.281 7.629 1 54.5 248 GLY B N 1
ATOM 5029 C CA . GLY B 1 248 ? -4.738 54.312 7.438 1 54.5 248 GLY B CA 1
ATOM 5030 C C . GLY B 1 248 ? -6.012 53.781 6.805 1 54.5 248 GLY B C 1
ATOM 5031 O O . GLY B 1 248 ? -7.023 54.469 6.75 1 54.5 248 GLY B O 1
ATOM 5032 N N . LEU B 1 249 ? -6 52.312 6.324 1 61 249 LEU B N 1
ATOM 5033 C CA . LEU B 1 249 ? -7.07 52.125 5.348 1 61 249 LEU B CA 1
ATOM 5034 C C . LEU B 1 249 ? -8.156 51.188 5.898 1 61 249 LEU B C 1
ATOM 5036 O O . LEU B 1 249 ? -9.242 51.094 5.324 1 61 249 LEU B O 1
ATOM 5040 N N . PHE B 1 250 ? -7.82 50.5 7.223 1 72.94 250 PHE B N 1
ATOM 5041 C CA . PHE B 1 250 ? -8.867 49.531 7.605 1 72.94 250 PHE B CA 1
ATOM 5042 C C . PHE B 1 250 ? -9.031 49.5 9.125 1 72.94 250 PHE B C 1
ATOM 5044 O O . PHE B 1 250 ? -8.047 49.625 9.859 1 72.94 250 PHE B O 1
ATOM 5051 N N . THR B 1 251 ? -10.242 49.656 9.648 1 83.19 251 THR B N 1
ATOM 5052 C CA . THR B 1 251 ? -10.547 49.594 11.07 1 83.19 251 THR B CA 1
ATOM 5053 C C . THR B 1 251 ? -10.984 48.188 11.469 1 83.19 251 THR B C 1
ATOM 5055 O O . THR B 1 251 ? -11.891 47.625 10.852 1 83.19 251 THR B O 1
ATOM 5058 N N . PHE B 1 252 ? -10.375 47.625 12.5 1 87.75 252 PHE B N 1
ATOM 5059 C CA . PHE B 1 252 ? -10.719 46.312 13.039 1 87.75 252 PHE B CA 1
ATOM 5060 C C . PHE B 1 252 ? -11.711 46.438 14.188 1 87.75 252 PHE B C 1
ATOM 5062 O O . PHE B 1 252 ? -11.32 46.406 15.359 1 87.75 252 PHE B O 1
ATOM 5069 N N . VAL B 1 253 ? -12.945 46.438 13.812 1 88.75 253 VAL B N 1
ATOM 5070 C CA . VAL B 1 253 ? -13.984 46.719 14.805 1 88.75 253 VAL B CA 1
ATOM 5071 C C . VAL B 1 253 ? -14.164 45.531 15.734 1 88.75 253 VAL B C 1
ATOM 5073 O O . VAL B 1 253 ? -14.469 45.688 16.922 1 88.75 253 VAL B O 1
ATOM 5076 N N . ASN B 1 254 ? -13.875 44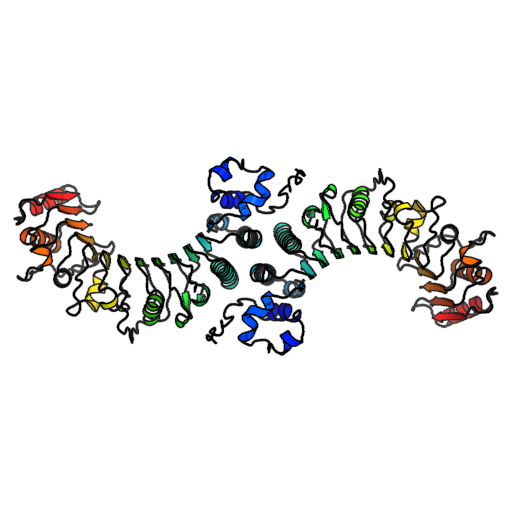.375 15.289 1 92 254 ASN B N 1
ATOM 5077 C CA . ASN B 1 254 ? -14.18 43.188 16.062 1 92 254 ASN B CA 1
ATOM 5078 C C . ASN B 1 254 ? -12.969 42.688 16.844 1 92 254 ASN B C 1
ATOM 5080 O O . ASN B 1 254 ? -13.078 41.75 17.656 1 92 254 ASN B O 1
ATOM 5084 N N . LEU B 1 255 ? -11.852 43.25 16.688 1 93.38 255 LEU B N 1
ATOM 5085 C CA . LEU B 1 255 ? -10.609 42.812 17.312 1 93.38 255 LEU B CA 1
ATOM 5086 C C . LEU B 1 255 ? -10.609 43.094 18.812 1 93.38 255 LEU B C 1
ATOM 5088 O O . LEU B 1 255 ? -10.766 44.25 19.219 1 93.38 255 LEU B O 1
ATOM 5092 N N . THR B 1 256 ? -10.484 42.062 19.641 1 96.44 256 THR B N 1
ATOM 5093 C CA . THR B 1 256 ? -10.484 42.25 21.094 1 96.44 256 THR B CA 1
ATOM 5094 C C . THR B 1 256 ? -9.141 41.812 21.688 1 96.44 256 THR B C 1
ATOM 5096 O O . THR B 1 256 ? -8.797 42.219 22.797 1 96.44 256 THR B O 1
ATOM 5099 N N . TYR B 1 257 ? -8.508 41 20.969 1 96.81 257 TYR B N 1
ATOM 5100 C CA . TYR B 1 257 ? -7.211 40.531 21.422 1 96.81 257 TYR B CA 1
ATOM 5101 C C . TYR B 1 257 ? -6.141 40.75 20.359 1 96.81 257 TYR B C 1
ATOM 5103 O O . TYR B 1 257 ? -6.285 40.281 19.219 1 96.81 257 TYR B O 1
ATOM 5111 N N . LEU B 1 258 ? -5.086 41.438 20.703 1 92.88 258 LEU B N 1
ATOM 5112 C CA . LEU B 1 258 ? -3.994 41.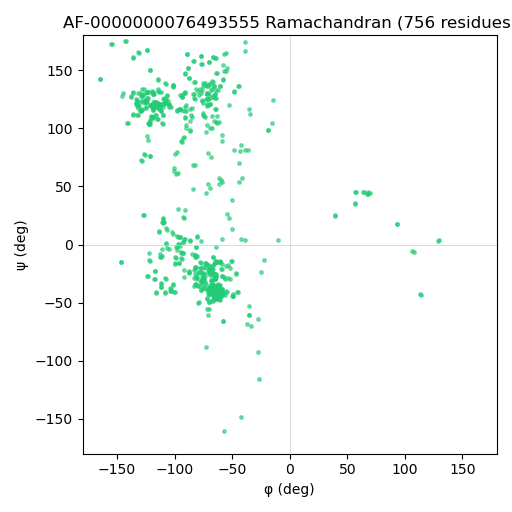719 19.766 1 92.88 258 LEU B CA 1
ATOM 5113 C C . LEU B 1 258 ? -2.646 41.375 20.406 1 92.88 258 LEU B C 1
ATOM 5115 O O . LEU B 1 258 ? -2.32 41.875 21.484 1 92.88 258 LEU B O 1
ATOM 5119 N N . GLU B 1 259 ? -1.998 40.469 19.766 1 92.06 259 GLU B N 1
ATOM 5120 C CA . GLU B 1 259 ? -0.634 40.156 20.156 1 92.06 259 GLU B CA 1
ATOM 5121 C C . GLU B 1 259 ? 0.367 40.531 19.062 1 92.06 259 GLU B C 1
ATOM 5123 O O . GLU B 1 259 ? 0.301 40 17.953 1 92.06 259 GLU B O 1
ATOM 5128 N N . LEU B 1 260 ? 1.297 41.375 19.406 1 87.94 260 LEU B N 1
ATOM 5129 C CA . LEU B 1 260 ? 2.254 41.844 18.422 1 87.94 260 LEU B CA 1
ATOM 5130 C C . LEU B 1 260 ? 3.676 41.438 18.797 1 87.94 260 LEU B C 1
ATOM 5132 O O . LEU B 1 260 ? 4.094 41.625 19.953 1 87.94 260 LEU B O 1
ATOM 5136 N N . ILE B 1 261 ? 4.277 40.875 17.828 1 83.56 261 ILE B N 1
ATOM 5137 C CA . ILE B 1 261 ? 5.703 40.625 17.969 1 83.56 261 ILE B CA 1
ATOM 5138 C C . ILE B 1 261 ? 6.508 41.75 17.344 1 83.56 261 ILE B C 1
ATOM 5140 O O . ILE B 1 261 ? 6.387 42 16.141 1 83.56 261 ILE B O 1
ATOM 5144 N N . VAL B 1 262 ? 7.273 42.469 18.125 1 78.62 262 VAL B N 1
ATOM 5145 C CA . VAL B 1 262 ? 7.984 43.656 17.672 1 78.62 262 VAL B CA 1
ATOM 5146 C C . VAL B 1 262 ? 9.477 43.344 17.578 1 78.62 262 VAL B C 1
ATOM 5148 O O . VAL B 1 262 ? 10.062 42.75 18.484 1 78.62 262 VAL B O 1
ATOM 5151 N N . ASP B 1 263 ? 9.938 43.594 16.391 1 71.94 263 ASP B N 1
ATOM 5152 C CA . ASP B 1 263 ? 11.367 43.344 16.203 1 71.94 263 ASP B CA 1
ATOM 5153 C C . ASP B 1 263 ? 12.156 44.656 16.297 1 71.94 263 ASP B C 1
ATOM 5155 O O . ASP B 1 263 ? 13.383 44.656 16.344 1 71.94 263 ASP B O 1
ATOM 5159 N N . ALA B 1 264 ? 11.531 45.75 16.203 1 68.62 264 ALA B N 1
ATOM 5160 C CA . ALA B 1 264 ? 12.203 47.062 16.328 1 68.62 264 ALA B CA 1
ATOM 5161 C C . ALA B 1 264 ? 11.328 48.062 17.062 1 68.62 264 ALA B C 1
ATOM 5163 O O . ALA B 1 264 ? 10.18 47.75 17.406 1 68.62 264 ALA B O 1
ATOM 5164 N N . HIS B 1 265 ? 11.883 49.219 17.312 1 63.97 265 HIS B N 1
ATOM 5165 C CA . HIS B 1 265 ? 11.188 50.25 18.078 1 63.97 265 HIS B CA 1
ATOM 5166 C C . HIS B 1 265 ? 10.242 51.031 17.188 1 63.97 265 HIS B C 1
ATOM 5168 O O . HIS B 1 265 ? 10.492 52.219 16.922 1 63.97 265 HIS B O 1
ATOM 5174 N N . TYR B 1 266 ? 9.25 50.375 16.766 1 72.62 266 TYR B N 1
ATOM 5175 C CA . TYR B 1 266 ? 8.273 51.062 15.93 1 72.62 266 TYR B CA 1
ATOM 5176 C C . TYR B 1 266 ? 7.043 51.469 16.734 1 72.62 266 TYR B C 1
ATOM 5178 O O . TYR B 1 266 ? 5.914 51.156 16.359 1 72.62 266 TYR B O 1
ATOM 5186 N N . TRP B 1 267 ? 7.262 52.344 17.703 1 75.38 267 TRP B N 1
ATOM 5187 C CA . TRP B 1 267 ? 6.18 52.656 18.625 1 75.38 267 TRP B CA 1
ATOM 5188 C C . TRP B 1 267 ? 5.145 53.562 17.969 1 75.38 267 TRP B C 1
ATOM 5190 O O . TRP B 1 267 ? 3.955 53.5 18.281 1 75.38 267 TRP B O 1
ATOM 5200 N N . ASP B 1 268 ? 5.609 54.375 17.016 1 77.12 268 ASP B N 1
ATOM 5201 C CA . ASP B 1 268 ? 4.68 55.219 16.297 1 77.12 268 ASP B CA 1
ATOM 5202 C C . ASP B 1 268 ? 3.674 54.406 15.492 1 77.12 268 ASP B C 1
ATOM 5204 O O . ASP B 1 268 ? 2.484 54.719 15.461 1 77.12 268 ASP B O 1
ATOM 5208 N N . TRP B 1 269 ? 4.215 53.438 14.938 1 78 269 TRP B N 1
ATOM 5209 C CA . TRP B 1 269 ? 3.348 52.594 14.141 1 78 269 TRP B CA 1
ATOM 5210 C C . TRP B 1 269 ? 2.383 51.812 15.031 1 78 269 TRP B C 1
ATOM 5212 O O . TRP B 1 269 ? 1.237 51.562 14.648 1 78 269 TRP B O 1
ATOM 5222 N N . LEU B 1 270 ? 2.832 51.438 16.141 1 82 270 LEU B N 1
ATOM 5223 C CA . LEU B 1 270 ? 1.967 50.719 17.062 1 82 270 LEU B CA 1
ATOM 5224 C C . LEU B 1 270 ? 0.783 51.594 17.484 1 82 270 LEU B C 1
ATOM 5226 O O . LEU B 1 270 ? -0.347 51.125 17.562 1 82 270 LEU B O 1
ATOM 5230 N N . LEU B 1 271 ? 1.076 52.844 17.703 1 82.5 271 LEU B N 1
ATOM 5231 C CA . LEU B 1 271 ? 0.004 53.75 18.094 1 82.5 271 LEU B CA 1
ATOM 5232 C C . LEU B 1 271 ? -0.998 53.938 16.953 1 82.5 271 LEU B C 1
ATOM 5234 O O . LEU B 1 271 ? -2.207 53.969 17.203 1 82.5 271 LEU B O 1
ATOM 5238 N N . LYS B 1 272 ? -0.458 54 15.781 1 81.81 272 LYS B N 1
ATOM 5239 C CA . LYS B 1 272 ? -1.335 54.094 14.617 1 81.81 272 LYS B CA 1
ATOM 5240 C C . LYS B 1 272 ? -2.219 52.875 14.492 1 81.81 272 LYS B C 1
ATOM 5242 O O . LYS B 1 272 ? -3.396 52.969 14.141 1 81.81 272 LYS B O 1
ATOM 5247 N N . LEU B 1 273 ? -1.661 51.781 14.82 1 83.94 273 LEU B N 1
ATOM 5248 C CA . LEU B 1 273 ? -2.41 50.531 14.773 1 83.94 273 LEU B CA 1
ATOM 5249 C C . LEU B 1 273 ? -3.506 50.5 15.836 1 83.94 273 LEU B C 1
ATOM 5251 O O . LEU B 1 273 ? -4.621 50.062 15.57 1 83.94 273 LEU B O 1
ATOM 5255 N N . LEU B 1 274 ? -3.195 51.031 16.969 1 87.56 274 LEU B N 1
ATOM 5256 C CA . LEU B 1 274 ? -4.164 51.031 18.062 1 87.56 274 LEU B CA 1
ATOM 5257 C C . LEU B 1 274 ? -5.344 51.938 17.734 1 87.56 274 LEU B C 1
ATOM 5259 O O . LEU B 1 274 ? -6.465 51.719 18.203 1 87.56 274 LEU B O 1
ATOM 5263 N N . HIS B 1 275 ? -5.055 52.938 16.875 1 87.5 275 HIS B N 1
ATOM 5264 C CA . HIS B 1 275 ? -6.141 53.781 16.438 1 87.5 275 HIS B CA 1
ATOM 5265 C C . HIS B 1 275 ? -7.121 53.031 15.539 1 87.5 275 HIS B C 1
ATOM 5267 O O . HIS B 1 275 ? -8.289 53.406 15.445 1 87.5 275 HIS B O 1
ATOM 5273 N N . CYS B 1 276 ? -6.625 51.969 14.969 1 85.31 276 CYS B N 1
ATOM 5274 C CA . CYS B 1 276 ? -7.445 51.188 14.055 1 85.31 276 CYS B CA 1
ATOM 5275 C C . CYS B 1 276 ? -8.141 50.062 14.789 1 85.31 276 CYS B C 1
ATOM 5277 O O . CYS B 1 276 ? -8.859 49.25 14.18 1 85.31 276 CYS B O 1
ATOM 5279 N N . CYS B 1 277 ? -7.973 49.969 16.031 1 89.88 277 CYS B N 1
ATOM 5280 C CA . CYS B 1 277 ? -8.586 48.906 16.828 1 89.88 277 CYS B CA 1
ATOM 5281 C C . CYS B 1 277 ? -9.375 49.5 17.984 1 89.88 277 CYS B C 1
ATOM 5283 O O . CYS B 1 277 ? -9 49.344 19.141 1 89.88 277 CYS B O 1
ATOM 5285 N N . PRO B 1 278 ? -10.508 50 17.75 1 92.25 278 PRO B N 1
ATOM 5286 C CA . PRO B 1 278 ? -11.242 50.75 18.781 1 92.25 278 PRO B CA 1
ATOM 5287 C C . PRO B 1 278 ? -11.75 49.844 19.891 1 92.25 278 PRO B C 1
ATOM 5289 O O . PRO B 1 278 ? -11.938 50.312 21.031 1 92.25 278 PRO B O 1
ATOM 5292 N N . ASN B 1 279 ? -11.953 48.625 19.688 1 95.12 279 ASN B N 1
ATOM 5293 C CA . ASN B 1 279 ? -12.562 47.781 20.688 1 95.12 279 ASN B CA 1
ATOM 5294 C C . ASN B 1 279 ? -11.555 46.812 21.281 1 95.12 279 ASN B C 1
ATOM 5296 O O . ASN B 1 279 ? -11.93 45.781 21.875 1 95.12 279 ASN B O 1
ATOM 5300 N N . LEU B 1 280 ? -10.312 47.062 21.156 1 96.06 280 LEU B N 1
ATOM 5301 C CA . LEU B 1 280 ? -9.258 46.188 21.672 1 96.06 280 LEU B CA 1
ATOM 5302 C C . LEU B 1 280 ? -9.305 46.125 23.188 1 96.06 280 LEU B C 1
ATOM 5304 O O . LEU B 1 280 ? -9.375 47.156 23.859 1 96.06 280 LEU B O 1
ATOM 5308 N N . GLN B 1 281 ? -9.297 44.969 23.781 1 96.94 281 GLN B N 1
ATOM 5309 C CA . GLN B 1 281 ? -9.391 44.781 25.234 1 96.94 281 GLN B CA 1
ATOM 5310 C C . GLN B 1 281 ? -8.078 44.25 25.812 1 96.94 281 GLN B C 1
ATOM 5312 O O . GLN B 1 281 ? -7.746 44.562 26.969 1 96.94 281 GLN B O 1
ATOM 5317 N N . ILE B 1 282 ? -7.473 43.469 25.016 1 97.31 282 ILE B N 1
ATOM 5318 C CA . ILE B 1 282 ? -6.223 42.906 25.5 1 97.31 282 ILE B CA 1
ATOM 5319 C C . ILE B 1 282 ? -5.109 43.156 24.484 1 97.31 282 ILE B C 1
ATOM 5321 O O . ILE B 1 282 ? -5.25 42.844 23.297 1 97.31 282 ILE B O 1
ATOM 5325 N N . LEU B 1 283 ? -4.031 43.688 24.938 1 95.69 283 LEU B N 1
ATOM 5326 C CA . LEU B 1 283 ? -2.865 43.969 24.109 1 95.69 283 LEU B CA 1
ATOM 5327 C C . LEU B 1 283 ? -1.617 43.312 24.688 1 95.69 283 LEU B C 1
ATOM 5329 O O . LEU B 1 283 ? -1.295 43.5 25.859 1 95.69 283 LEU B O 1
ATOM 5333 N N . VAL B 1 284 ? -1.034 42.5 23.844 1 94.38 284 VAL B N 1
ATOM 5334 C CA . VAL B 1 284 ? 0.207 41.844 24.234 1 94.38 284 VAL B CA 1
ATOM 5335 C C . VAL B 1 284 ? 1.335 42.25 23.297 1 94.38 284 VAL B C 1
ATOM 5337 O O . VAL B 1 284 ? 1.222 42.094 22.078 1 94.38 284 VAL B O 1
ATOM 5340 N N . ILE B 1 285 ? 2.336 42.781 23.844 1 91.06 285 ILE B N 1
ATOM 5341 C CA . ILE B 1 285 ? 3.518 43.188 23.078 1 91.06 285 ILE B CA 1
ATOM 5342 C C . ILE B 1 285 ? 4.688 42.25 23.453 1 91.06 285 ILE B C 1
ATOM 5344 O O . ILE B 1 285 ? 5.051 42.156 24.625 1 91.06 285 ILE B O 1
ATOM 5348 N N . ASP B 1 286 ? 5.18 41.594 22.406 1 88.06 286 ASP B N 1
ATOM 5349 C CA . ASP B 1 286 ? 6.312 40.688 22.594 1 88.06 286 ASP B CA 1
ATOM 5350 C C . ASP B 1 286 ? 7.516 41.156 21.766 1 88.06 286 ASP B C 1
ATOM 5352 O O . ASP B 1 286 ? 7.445 41.219 20.531 1 88.06 286 ASP B O 1
ATOM 5356 N N . LYS B 1 287 ? 8.547 41.5 22.547 1 82.38 287 LYS B N 1
ATOM 5357 C CA . LYS B 1 287 ? 9.781 41.844 21.859 1 82.38 287 LYS B CA 1
ATOM 5358 C C . LYS B 1 287 ? 10.492 40.625 21.328 1 82.38 287 LYS B C 1
ATOM 5360 O O . LYS B 1 287 ? 10.68 39.625 22.062 1 82.38 287 LYS B O 1
ATOM 5365 N N . GLY B 1 288 ? 10.555 40.438 20.016 1 73.38 288 GLY B N 1
ATOM 5366 C CA . GLY B 1 288 ? 11.172 39.281 19.375 1 73.38 288 GLY B CA 1
ATOM 5367 C C . GLY B 1 288 ? 12.617 39.062 19.797 1 73.38 288 GLY B C 1
ATOM 5368 O O . GLY B 1 288 ? 13.211 39.938 20.453 1 73.38 288 GLY B O 1
ATOM 5369 N N . ASN B 1 289 ? 13.141 37.906 19.531 1 65.38 289 ASN B N 1
ATOM 5370 C CA . ASN B 1 289 ? 14.492 37.531 19.922 1 65.38 289 ASN B CA 1
ATOM 5371 C C . ASN B 1 289 ? 15.539 38.312 19.125 1 65.38 289 ASN B C 1
ATOM 5373 O O . ASN B 1 289 ? 16.672 38.469 19.578 1 65.38 289 ASN B O 1
ATOM 5377 N N . SER B 1 290 ? 15.242 38.781 17.922 1 61 290 SER B N 1
ATOM 5378 C CA . SER B 1 290 ? 16.203 39.469 17.078 1 61 290 SER B CA 1
ATOM 5379 C C . SER B 1 290 ? 16.062 40.969 17.219 1 61 290 SER B C 1
ATOM 5381 O O . SER B 1 290 ? 16.328 41.719 16.266 1 61 290 SER B O 1
ATOM 5383 N N . PHE B 1 291 ? 15.68 41.344 18.297 1 58.97 291 PHE B N 1
ATOM 5384 C CA . PHE B 1 291 ? 15.461 42.781 18.469 1 58.97 291 PHE B CA 1
ATOM 5385 C C . PHE B 1 291 ? 16.75 43.562 18.203 1 58.97 291 PHE B C 1
ATOM 5387 O O . PHE B 1 291 ? 17.781 43.281 18.812 1 58.97 291 PHE B O 1
ATOM 5394 N N . ASN B 1 292 ? 16.875 44.031 16.875 1 59.12 292 ASN B N 1
ATOM 5395 C CA . ASN B 1 292 ? 17.984 44.906 16.5 1 59.12 292 ASN B CA 1
ATOM 5396 C C . ASN B 1 292 ? 17.875 46.281 17.172 1 59.12 292 ASN B C 1
ATOM 5398 O O . ASN B 1 292 ? 16.828 46.906 17.094 1 59.12 292 ASN B O 1
ATOM 5402 N N . LYS B 1 293 ? 18.875 46.406 18.125 1 56.84 293 LYS B N 1
ATOM 5403 C CA . LYS B 1 293 ? 19 47.719 18.75 1 56.84 293 LYS B CA 1
ATOM 5404 C C . LYS B 1 293 ? 19.062 48.844 17.719 1 56.84 293 LYS B C 1
ATOM 5406 O O . LYS B 1 293 ? 20.141 49.156 17.219 1 56.84 293 LYS B O 1
ATOM 5411 N N . THR B 1 294 ? 18.438 48.844 16.75 1 51.56 294 THR B N 1
ATOM 5412 C CA . THR B 1 294 ? 18.656 50.062 15.977 1 51.56 294 THR B CA 1
ATOM 5413 C C . THR B 1 294 ? 18.422 51.281 16.844 1 51.56 294 THR B C 1
ATOM 5415 O O . THR B 1 294 ? 17.547 51.281 17.719 1 51.56 294 THR B O 1
ATOM 5418 N N . SER B 1 295 ? 19.531 52.094 16.953 1 46.72 295 SER B N 1
ATOM 5419 C CA . SER B 1 295 ? 19.891 53.281 17.734 1 46.72 295 SER B CA 1
ATOM 5420 C C . SER B 1 295 ? 18.703 54.188 17.938 1 46.72 295 SER B C 1
ATOM 5422 O O . SER B 1 295 ? 18.672 54.969 18.891 1 46.72 295 SER B O 1
ATOM 5424 N N . ASN B 1 296 ? 18.062 54.531 16.797 1 46.62 296 ASN B N 1
ATOM 5425 C CA . ASN B 1 296 ? 17.594 55.906 16.75 1 46.62 296 ASN B CA 1
ATOM 5426 C C . ASN B 1 296 ? 16.484 56.188 17.75 1 46.62 296 ASN B C 1
ATOM 5428 O O . ASN B 1 296 ? 16.016 57.312 17.875 1 46.62 296 ASN B O 1
ATOM 5432 N N . ASP B 1 297 ? 15.469 55.281 17.953 1 51.25 297 ASP B N 1
ATOM 5433 C CA . ASP B 1 297 ? 14.266 56.031 18.312 1 51.25 297 ASP B CA 1
ATOM 5434 C C . ASP B 1 297 ? 14.25 56.344 19.812 1 51.25 297 ASP B C 1
ATOM 5436 O O . ASP B 1 297 ? 13.656 55.625 20.594 1 51.25 297 ASP B O 1
ATOM 5440 N N . GLU B 1 298 ? 15.375 56.812 20.188 1 54.53 298 GLU B N 1
ATOM 5441 C CA . GLU B 1 298 ? 15.516 57.344 21.547 1 54.53 298 GLU B CA 1
ATOM 5442 C C . GLU B 1 298 ? 14.219 58 22.016 1 54.53 298 GLU B C 1
ATOM 5444 O O . GLU B 1 298 ? 13.727 57.688 23.109 1 54.53 298 GLU B O 1
ATOM 5449 N N . ASN B 1 299 ? 13.945 59.219 21.312 1 57.78 299 ASN B N 1
ATOM 5450 C CA . ASN B 1 299 ? 12.938 60.062 21.922 1 57.78 299 ASN B CA 1
ATOM 5451 C C . ASN B 1 299 ? 11.57 59.875 21.281 1 57.78 299 ASN B C 1
ATOM 5453 O O . ASN B 1 299 ? 11.367 60.25 20.125 1 57.78 299 ASN B O 1
ATOM 5457 N N . TRP B 1 300 ? 10.852 58.844 21.625 1 64.69 300 TRP B N 1
ATOM 5458 C CA . TRP B 1 300 ? 9.477 58.688 21.156 1 64.69 300 TRP B CA 1
ATOM 5459 C C . TRP B 1 300 ? 8.602 59.812 21.672 1 64.69 300 TRP B C 1
ATOM 5461 O O . TRP B 1 300 ? 8.547 60.062 22.891 1 64.69 300 TRP B O 1
ATOM 5471 N N . VAL B 1 301 ? 8.305 60.781 20.656 1 62.5 301 VAL B N 1
ATOM 5472 C CA . VAL B 1 301 ? 7.336 61.812 21.031 1 62.5 301 VAL B CA 1
ATOM 5473 C C . VAL B 1 301 ? 5.926 61.344 20.688 1 62.5 301 VAL B C 1
ATOM 5475 O O . VAL B 1 301 ? 5.625 61.031 19.531 1 62.5 301 VAL B O 1
ATOM 5478 N N . TYR B 1 302 ? 5.27 60.938 21.719 1 64.06 302 TYR B N 1
ATOM 5479 C CA . TYR B 1 302 ? 3.957 60.375 21.406 1 64.06 302 TYR B CA 1
ATOM 5480 C C . TYR B 1 302 ? 2.969 61.5 21.062 1 64.06 302 TYR B C 1
ATOM 5482 O O . TYR B 1 302 ? 3.129 62.625 21.516 1 64.06 302 TYR B O 1
ATOM 5490 N N . SER B 1 303 ? 2.209 61.219 20.078 1 64 303 SER B N 1
ATOM 5491 C CA . SER B 1 303 ? 1.12 62.062 19.609 1 64 303 SER B CA 1
ATOM 5492 C C . SER B 1 303 ? 0.1 62.312 20.719 1 64 303 SER B C 1
ATOM 5494 O O . SER B 1 303 ? -0.039 61.469 21.625 1 64 303 SER B O 1
ATOM 5496 N N . HIS B 1 304 ? -0.386 63.406 20.797 1 71.5 304 HIS B N 1
ATOM 5497 C CA . HIS B 1 304 ? -1.406 63.812 21.75 1 71.5 304 HIS B CA 1
ATOM 5498 C C . HIS B 1 304 ? -2.727 63.094 21.484 1 71.5 304 HIS B C 1
ATOM 5500 O O . HIS B 1 304 ? -3.613 63.094 22.344 1 71.5 304 HIS B O 1
ATOM 5506 N N . LEU B 1 305 ? -2.859 62.406 20.359 1 81 305 LEU B N 1
ATOM 5507 C CA . LEU B 1 305 ? -4.117 61.75 20.078 1 81 305 LEU B CA 1
ATOM 5508 C C . LEU B 1 305 ? -4.152 60.344 20.719 1 81 305 LEU B C 1
ATOM 5510 O O . LEU B 1 305 ? -3.262 59.531 20.484 1 81 305 LEU B O 1
ATOM 5514 N N . VAL B 1 306 ? -5.094 60.219 21.641 1 89.88 306 VAL B N 1
ATOM 5515 C CA . VAL B 1 306 ? -5.238 58.969 22.391 1 89.88 306 VAL B CA 1
ATOM 5516 C C . VAL B 1 306 ? -6.203 58.031 21.641 1 89.88 306 VAL B C 1
ATOM 5518 O O . VAL B 1 306 ? -7.34 58.406 21.359 1 89.88 306 VAL B O 1
ATOM 5521 N N . PRO B 1 307 ? -5.777 56.875 21.25 1 91.19 307 PRO B N 1
ATOM 5522 C CA . PRO B 1 307 ? -6.664 55.938 20.594 1 91.19 307 PRO B CA 1
ATOM 5523 C C . PRO B 1 307 ? -7.891 55.594 21.438 1 91.19 307 PRO B C 1
ATOM 5525 O O . PRO B 1 307 ? -7.812 55.562 22.672 1 91.19 307 PRO B O 1
ATOM 5528 N N . LYS B 1 308 ? -8.977 55.312 20.75 1 91.69 308 LYS B N 1
ATOM 5529 C CA . LYS B 1 308 ? -10.25 55.031 21.406 1 91.69 308 LYS B CA 1
ATOM 5530 C C . LYS B 1 308 ? -10.148 53.812 22.312 1 91.69 308 LYS B C 1
ATOM 5532 O O . LYS B 1 308 ? -10.758 53.781 23.375 1 91.69 308 LYS B O 1
ATOM 5537 N N . CYS B 1 309 ? -9.367 52.875 21.891 1 93.31 309 CYS B N 1
ATOM 5538 C CA . CYS B 1 309 ? -9.258 51.656 22.688 1 93.31 309 CYS B CA 1
ATOM 5539 C C . CYS B 1 309 ? -8.602 51.938 24.031 1 93.31 309 CYS B C 1
ATOM 5541 O O . CYS B 1 309 ? -8.977 51.344 25.047 1 93.31 309 CYS B O 1
ATOM 5543 N N . LEU B 1 310 ? -7.648 52.875 24.078 1 92.38 310 LEU B N 1
ATOM 5544 C CA . LEU B 1 310 ? -6.969 53.219 25.328 1 92.38 310 LEU B CA 1
ATOM 5545 C C . LEU B 1 310 ? -7.883 54.031 26.234 1 92.38 310 LEU B C 1
ATOM 5547 O O . LEU B 1 310 ? -7.871 53.875 27.453 1 92.38 310 LEU B O 1
ATOM 5551 N N . SER B 1 311 ? -8.695 54.781 25.656 1 89 311 SER B N 1
ATOM 5552 C CA . SER B 1 311 ? -9.531 55.688 26.438 1 89 311 SER B CA 1
ATOM 5553 C C . SER B 1 311 ? -10.688 54.938 27.094 1 89 311 SER B C 1
ATOM 5555 O O . SER B 1 311 ? -11.203 55.375 28.141 1 89 311 SER B O 1
ATOM 5557 N N . SER B 1 312 ? -11.047 53.781 26.5 1 90.69 312 SER B N 1
ATOM 5558 C CA . SER B 1 312 ? -12.281 53.281 27.078 1 90.69 312 SER B CA 1
ATOM 5559 C C . SER B 1 312 ? -12.32 51.75 27.109 1 90.69 312 SER B C 1
ATOM 5561 O O . SER B 1 312 ? -13.094 51.156 27.859 1 90.69 312 SER B O 1
ATOM 5563 N N . LYS B 1 313 ? -11.492 51.094 26.406 1 94.38 313 LYS B N 1
ATOM 5564 C CA . LYS B 1 313 ? -11.812 49.656 26.219 1 94.38 313 LYS B CA 1
ATOM 5565 C C . LYS B 1 313 ? -10.664 48.781 26.672 1 94.38 313 LYS B C 1
ATOM 5567 O O . LYS B 1 313 ? -10.883 47.656 27.125 1 94.38 313 LYS B O 1
ATOM 5572 N N . LEU B 1 314 ? -9.445 49.156 26.672 1 95.88 314 LEU B N 1
ATOM 5573 C CA . LEU B 1 314 ? -8.281 48.312 26.953 1 95.88 314 LEU B CA 1
ATOM 5574 C C . LEU B 1 314 ? -8.242 47.906 28.438 1 95.88 314 LEU B C 1
ATOM 5576 O O . LEU B 1 314 ? -8.133 48.781 29.312 1 95.88 314 LEU B O 1
ATOM 5580 N N . LYS B 1 315 ? -8.258 46.625 28.75 1 95.69 315 LYS B N 1
ATOM 5581 C CA . LYS B 1 315 ? -8.336 46.156 30.125 1 95.69 315 LYS B CA 1
ATOM 5582 C C . LYS B 1 315 ? -7.008 45.562 30.562 1 95.69 315 LYS B C 1
ATOM 5584 O O . LYS B 1 315 ? -6.617 45.688 31.734 1 95.69 315 LYS B O 1
ATOM 5589 N N . THR B 1 316 ? -6.473 44.844 29.656 1 96.62 316 THR B N 1
ATOM 5590 C CA . THR B 1 316 ? -5.23 44.156 30.016 1 96.62 316 THR B CA 1
ATOM 5591 C C . THR B 1 316 ? -4.133 44.469 29 1 96.62 316 THR B C 1
ATOM 5593 O O . THR B 1 316 ? -4.379 44.469 27.797 1 96.62 316 THR B O 1
ATOM 5596 N N . CYS B 1 317 ? -2.955 44.781 29.5 1 95.69 317 CYS B N 1
ATOM 5597 C CA . CYS B 1 317 ? -1.766 45 28.672 1 95.69 317 CYS B CA 1
ATOM 5598 C C . CYS B 1 317 ? -0.582 44.219 29.219 1 95.69 317 CYS B C 1
ATOM 5600 O O . CYS B 1 317 ? -0.362 44.156 30.422 1 95.69 317 CYS B O 1
ATOM 5602 N N . ARG B 1 318 ? -0.005 43.531 28.25 1 95.56 318 ARG B N 1
ATOM 5603 C CA . ARG B 1 318 ? 1.169 42.75 28.625 1 95.56 318 ARG B CA 1
ATOM 5604 C C . ARG B 1 318 ? 2.369 43.125 27.766 1 95.56 318 ARG B C 1
ATOM 5606 O O . ARG B 1 318 ? 2.26 43.188 26.547 1 95.56 318 ARG B O 1
ATOM 5613 N N . PHE B 1 319 ? 3.473 43.375 28.422 1 93 319 PHE B N 1
ATOM 5614 C CA . PHE B 1 319 ? 4.734 43.688 27.766 1 93 319 PHE B CA 1
ATOM 5615 C C . PHE B 1 319 ? 5.777 42.625 28.078 1 93 319 PHE B C 1
ATOM 5617 O O . PHE B 1 319 ? 6.266 42.531 29.219 1 93 319 PHE B O 1
ATOM 5624 N N . GLN B 1 320 ? 6.113 41.875 26.984 1 91.12 320 GLN B N 1
ATOM 5625 C CA . GLN B 1 320 ? 7.043 40.75 27.156 1 91.12 320 GLN B CA 1
ATOM 5626 C C . GLN B 1 320 ? 8.445 41.125 26.703 1 91.12 320 GLN B C 1
ATOM 5628 O O . GLN B 1 320 ? 8.617 41.844 25.719 1 91.12 320 GLN B O 1
ATOM 5633 N N . LYS B 1 321 ? 9.477 40.719 27.516 1 89.25 321 LYS B N 1
ATOM 5634 C CA . LYS B 1 321 ? 10.898 40.906 27.25 1 89.25 321 LYS B CA 1
ATOM 5635 C C . LYS B 1 321 ? 11.266 42.375 27.359 1 89.25 321 LYS B C 1
ATOM 5637 O O . LYS B 1 321 ? 11.93 42.938 26.469 1 89.25 321 LYS B O 1
ATOM 5642 N N . TYR B 1 322 ? 10.773 43.031 28.375 1 89 322 TYR B N 1
ATOM 5643 C CA . TYR B 1 322 ? 11.078 44.406 28.703 1 89 322 TYR B CA 1
ATOM 5644 C C . TYR B 1 322 ? 12.516 44.562 29.188 1 89 322 TYR B C 1
ATOM 5646 O O . TYR B 1 322 ? 12.953 43.812 30.078 1 89 322 TYR B O 1
ATOM 5654 N N . GLU B 1 323 ? 13.266 45.438 28.594 1 84.81 323 GLU B N 1
ATOM 5655 C CA . GLU B 1 323 ? 14.68 45.594 28.938 1 84.81 323 GLU B CA 1
ATOM 5656 C C . GLU B 1 323 ? 14.93 46.938 29.641 1 84.81 323 GLU B C 1
ATOM 5658 O O . GLU B 1 323 ? 16.031 47.188 30.125 1 84.81 323 GLU B O 1
ATOM 5663 N N . GLY B 1 324 ? 13.969 47.812 29.656 1 83.19 324 GLY B N 1
ATOM 5664 C CA . GLY B 1 324 ? 14.102 49.062 30.391 1 83.19 324 GLY B CA 1
ATOM 5665 C C . GLY B 1 324 ? 14.625 50.188 29.531 1 83.19 324 GLY B C 1
ATOM 5666 O O . GLY B 1 324 ? 15.078 51.219 30.062 1 83.19 324 GLY B O 1
ATOM 5667 N N . TRP B 1 325 ? 14.555 50.031 28.297 1 82.69 325 TRP B N 1
ATOM 5668 C CA . TRP B 1 325 ? 14.953 51.125 27.422 1 82.69 325 TRP B CA 1
ATOM 5669 C C . TRP B 1 325 ? 14.023 52.344 27.594 1 82.69 325 TRP B C 1
ATOM 5671 O O . TRP B 1 325 ? 12.867 52.188 28 1 82.69 325 TRP B O 1
ATOM 5681 N N . GLU B 1 326 ? 14.578 53.438 27.156 1 83.69 326 GLU B N 1
ATOM 5682 C CA . GLU B 1 326 ? 13.797 54.656 27.359 1 83.69 326 GLU B CA 1
ATOM 5683 C C . GLU B 1 326 ? 12.531 54.656 26.516 1 83.69 326 GLU B C 1
ATOM 5685 O O . GLU B 1 326 ? 11.469 55.094 26.969 1 83.69 326 GLU B O 1
ATOM 5690 N N . CYS B 1 327 ? 12.656 54.188 25.328 1 82.5 327 CYS B N 1
ATOM 5691 C CA . CYS B 1 327 ? 11.484 54.156 24.469 1 82.5 327 CYS B CA 1
ATOM 5692 C C . CYS B 1 327 ? 10.43 53.188 25.016 1 82.5 327 CYS B C 1
ATOM 5694 O O . CYS B 1 327 ? 9.234 53.438 24.891 1 82.5 327 CYS B O 1
ATOM 5696 N N . GLU B 1 328 ? 10.859 52.125 25.562 1 86.25 328 GLU B N 1
ATOM 5697 C CA . GLU B 1 328 ? 9.93 51.188 26.172 1 86.25 328 GLU B CA 1
ATOM 5698 C C . GLU B 1 328 ? 9.219 51.812 27.375 1 86.25 328 GLU B C 1
ATOM 5700 O O . GLU B 1 328 ? 8.016 51.625 27.547 1 86.25 328 GLU B O 1
ATOM 5705 N N . PHE B 1 329 ? 10.094 52.438 28.078 1 88.62 329 PHE B N 1
ATOM 5706 C CA . PHE B 1 329 ? 9.539 53.094 29.25 1 88.62 329 PHE B CA 1
ATOM 5707 C C . PHE B 1 329 ? 8.523 54.156 28.844 1 88.62 329 PHE B C 1
ATOM 5709 O O . PHE B 1 329 ? 7.473 54.312 29.484 1 88.62 329 PHE B O 1
ATOM 5716 N N . GLN B 1 330 ? 8.828 54.938 27.875 1 86.88 330 GLN B N 1
ATOM 5717 C CA . GLN B 1 330 ? 7.918 55.969 27.406 1 86.88 330 GLN B CA 1
ATOM 5718 C C . GLN B 1 330 ? 6.598 55.375 26.938 1 86.88 330 GLN B C 1
ATOM 5720 O O . GLN B 1 330 ? 5.531 55.938 27.172 1 86.88 330 GLN B O 1
ATOM 5725 N N . PHE B 1 331 ? 6.676 54.281 26.328 1 88.44 331 PHE B N 1
ATOM 5726 C CA . PHE B 1 331 ? 5.465 53.625 25.859 1 88.44 331 PHE B CA 1
ATOM 5727 C C . PHE B 1 331 ? 4.637 53.125 27.047 1 88.44 331 PHE B C 1
ATOM 5729 O O . PHE B 1 331 ? 3.418 53.312 27.078 1 88.44 331 PHE B O 1
ATOM 5736 N N . ALA B 1 332 ? 5.273 52.469 27.938 1 90.44 332 ALA B N 1
ATOM 5737 C CA . ALA B 1 332 ? 4.574 52 29.125 1 90.44 332 ALA B CA 1
ATOM 5738 C C . ALA B 1 332 ? 3.912 53.156 29.859 1 90.44 332 ALA B C 1
ATOM 5740 O O . ALA B 1 332 ? 2.771 53.031 30.328 1 90.44 332 ALA B O 1
ATOM 5741 N N . ARG B 1 333 ? 4.703 54.219 29.938 1 90.38 333 ARG B N 1
ATOM 5742 C CA . ARG B 1 333 ? 4.168 55.406 30.594 1 90.38 333 ARG B CA 1
ATOM 5743 C C . ARG B 1 333 ? 2.943 55.938 29.859 1 90.38 333 ARG B C 1
ATOM 5745 O O . ARG B 1 333 ? 1.953 56.344 30.484 1 90.38 333 ARG B O 1
ATOM 5752 N N . TYR B 1 334 ? 3.027 55.906 28.641 1 91.06 334 TYR B N 1
ATOM 5753 C CA . TYR B 1 334 ? 1.922 56.375 27.828 1 91.06 334 TYR B CA 1
ATOM 5754 C C . TYR B 1 334 ? 0.67 55.562 28.062 1 91.06 334 TYR B C 1
ATOM 5756 O O . TYR B 1 334 ? -0.432 56.094 28.172 1 91.06 334 TYR B O 1
ATOM 5764 N N . ILE B 1 335 ? 0.803 54.312 28.062 1 91.81 335 ILE B N 1
ATOM 5765 C CA . ILE B 1 335 ? -0.326 53.406 28.266 1 91.81 335 ILE B CA 1
ATOM 5766 C C . ILE B 1 335 ? -0.925 53.625 29.656 1 91.81 335 ILE B C 1
ATOM 5768 O O . ILE B 1 335 ? -2.145 53.75 29.797 1 91.81 335 ILE B O 1
ATOM 5772 N N . MET B 1 336 ? -0.097 53.781 30.641 1 91.94 336 MET B N 1
ATOM 5773 C CA . MET B 1 336 ? -0.573 53.969 32 1 91.94 336 MET B CA 1
ATOM 5774 C C . MET B 1 336 ? -1.278 55.312 32.156 1 91.94 336 MET B C 1
ATOM 5776 O O . MET B 1 336 ? -2.256 55.406 32.906 1 91.94 336 MET B O 1
ATOM 5780 N N . GLN B 1 337 ? -0.804 56.25 31.375 1 91.31 337 GLN B N 1
ATOM 5781 C CA . GLN B 1 337 ? -1.344 57.625 31.5 1 91.31 337 GLN B CA 1
ATOM 5782 C C . GLN B 1 337 ? -2.65 57.75 30.719 1 91.31 337 GLN B C 1
ATOM 5784 O O . GLN B 1 337 ? -3.426 58.688 30.969 1 91.31 337 GLN B O 1
ATOM 5789 N N . ASN B 1 338 ? -2.859 56.875 29.812 1 92.06 338 ASN B N 1
ATOM 5790 C CA . ASN B 1 338 ? -3.984 57.125 28.922 1 92.06 338 ASN B CA 1
ATOM 5791 C C . ASN B 1 338 ? -4.988 55.969 28.953 1 92.06 338 ASN B C 1
ATOM 5793 O O . ASN B 1 338 ? -6.105 56.125 28.453 1 92.06 338 ASN B O 1
ATOM 5797 N N . ALA B 1 339 ? -4.695 54.875 29.469 1 93.44 339 ALA B N 1
ATOM 5798 C CA . ALA B 1 339 ? -5.617 53.75 29.5 1 93.44 339 ALA B CA 1
ATOM 5799 C C . ALA B 1 339 ? -6.535 53.812 30.703 1 93.44 339 ALA B C 1
ATOM 5801 O O . ALA B 1 339 ? -6.203 53.312 31.781 1 93.44 339 ALA B O 1
ATOM 5802 N N . ARG B 1 340 ? -7.66 54.281 30.531 1 92.5 340 ARG B N 1
ATOM 5803 C CA . ARG B 1 340 ? -8.57 54.594 31.625 1 92.5 340 ARG B CA 1
ATOM 5804 C C . ARG B 1 340 ? -9.203 53.312 32.156 1 92.5 340 ARG B C 1
ATOM 5806 O O . ARG B 1 340 ? -9.5 53.188 33.344 1 92.5 340 ARG B O 1
ATOM 5813 N N . ALA B 1 341 ? -9.375 52.406 31.312 1 93.75 341 ALA B N 1
ATOM 5814 C CA . ALA B 1 341 ? -10.07 51.156 31.703 1 93.75 341 ALA B CA 1
ATOM 5815 C C . ALA B 1 341 ? -9.078 50.062 32.031 1 93.75 341 ALA B C 1
ATOM 5817 O O . ALA B 1 341 ? -9.477 48.906 32.25 1 93.75 341 ALA B O 1
ATOM 5818 N N . LEU B 1 342 ? -7.824 50.312 32.094 1 94.12 342 LEU B N 1
ATOM 5819 C CA . LEU B 1 342 ? -6.777 49.312 32.312 1 94.12 342 LEU B CA 1
ATOM 5820 C C . LEU B 1 342 ? -6.898 48.656 33.688 1 94.12 342 LEU B C 1
ATOM 5822 O O . LEU B 1 342 ? -6.965 49.375 34.719 1 94.12 342 LEU B O 1
ATOM 5826 N N . CYS B 1 343 ? -6.957 47.375 33.812 1 94.5 343 CYS B N 1
ATOM 5827 C CA . CYS B 1 343 ? -7.062 46.656 35.062 1 94.5 343 CYS B CA 1
ATOM 5828 C C . CYS B 1 343 ? -5.73 46.031 35.438 1 94.5 343 CYS B C 1
ATOM 5830 O O . CYS B 1 343 ? -5.379 45.938 36.625 1 94.5 343 CYS B O 1
ATOM 5832 N N . ALA B 1 344 ? -5.148 45.562 34.438 1 95.38 344 ALA B N 1
ATOM 5833 C CA . ALA B 1 344 ? -3.893 44.875 34.719 1 95.38 344 ALA B CA 1
ATOM 5834 C C . ALA B 1 344 ? -2.824 45.219 33.688 1 95.38 344 ALA B C 1
ATOM 5836 O O . ALA B 1 344 ? -3.08 45.188 32.5 1 95.38 344 ALA B O 1
ATOM 5837 N N . PHE B 1 345 ? -1.686 45.625 34.094 1 95.19 345 PHE B N 1
ATOM 5838 C CA . PHE B 1 345 ? -0.496 45.875 33.281 1 95.19 345 PHE B CA 1
ATOM 5839 C C . PHE B 1 345 ? 0.666 45 33.781 1 95.19 345 PHE B C 1
ATOM 5841 O O . PHE B 1 345 ? 1.215 45.25 34.844 1 95.19 345 PHE B O 1
ATOM 5848 N N . THR B 1 346 ? 0.961 43.969 32.938 1 95.31 346 THR B N 1
ATOM 5849 C CA . THR B 1 346 ? 2.021 43.031 33.312 1 95.31 346 THR B CA 1
ATOM 5850 C C . THR B 1 346 ? 3.271 43.281 32.469 1 95.31 346 THR B C 1
ATOM 5852 O O . THR B 1 346 ? 3.213 43.219 31.234 1 95.31 346 THR B O 1
ATOM 5855 N N . ILE B 1 347 ? 4.395 43.531 33.094 1 94.25 347 ILE B N 1
ATOM 5856 C CA . ILE B 1 347 ? 5.68 43.719 32.438 1 94.25 347 ILE B CA 1
ATOM 5857 C C . ILE B 1 347 ? 6.633 42.594 32.812 1 94.25 347 ILE B C 1
ATOM 5859 O O . ILE B 1 347 ? 6.91 42.406 34 1 94.25 347 ILE B O 1
ATOM 5863 N N . CYS B 1 348 ? 7.031 41.906 31.75 1 91.94 348 CYS B N 1
ATOM 5864 C CA . CYS B 1 348 ? 7.957 40.781 31.969 1 91.94 348 CYS B CA 1
ATOM 5865 C C . CYS B 1 348 ? 9.344 41.156 31.438 1 91.94 348 CYS B C 1
ATOM 5867 O O . CYS B 1 348 ? 9.508 41.469 30.266 1 91.94 348 CYS B O 1
ATOM 5869 N N . SER B 1 349 ? 10.352 41.125 32.312 1 88.75 349 SER B N 1
ATOM 5870 C CA . SER B 1 349 ? 11.727 41.406 31.922 1 88.75 349 SER B CA 1
ATOM 5871 C C . SER B 1 349 ? 12.414 40.188 31.344 1 88.75 349 SER B C 1
ATOM 5873 O O . SER B 1 349 ? 11.93 39.062 31.5 1 88.75 349 SER B O 1
ATOM 5875 N N . THR B 1 350 ? 13.445 40.469 30.578 1 81.62 350 THR B N 1
ATOM 5876 C CA . THR B 1 350 ? 14.234 39.344 30.062 1 81.62 350 THR B CA 1
ATOM 5877 C C . THR B 1 350 ? 14.977 38.656 31.188 1 81.62 350 THR B C 1
ATOM 5879 O O . THR B 1 350 ? 15.344 39.281 32.188 1 81.62 350 THR B O 1
ATOM 5882 N N . GLY B 1 351 ? 14.945 37.406 31.281 1 71 351 GLY B N 1
ATOM 5883 C CA . GLY B 1 351 ? 15.555 36.594 32.344 1 71 351 GLY B CA 1
ATOM 5884 C C . GLY B 1 351 ? 17.016 36.938 32.594 1 71 351 GLY B C 1
ATOM 5885 O O . GLY B 1 351 ? 17.547 36.688 33.656 1 71 351 GLY B O 1
ATOM 5886 N N . PHE B 1 352 ? 17.578 37.688 31.609 1 78.38 352 PHE B N 1
ATOM 5887 C CA . PHE B 1 352 ? 19.016 37.906 31.734 1 78.38 352 PHE B CA 1
ATOM 5888 C C . PHE B 1 352 ? 19.328 39.25 32.375 1 78.38 352 PHE B C 1
ATOM 5890 O O . PHE B 1 352 ? 20.484 39.562 32.656 1 78.38 352 PHE B O 1
ATOM 5897 N N . SER B 1 353 ? 18.406 40.062 32.75 1 78.5 353 SER B N 1
ATOM 5898 C CA . SER B 1 353 ? 18.656 41.406 33.344 1 78.5 353 SER B CA 1
ATOM 5899 C C . SER B 1 353 ? 19.047 41.281 34.812 1 78.5 353 SER B C 1
ATOM 5901 O O . SER B 1 353 ? 18.469 40.5 35.562 1 78.5 353 SER B O 1
ATOM 5903 N N . PRO B 1 354 ? 20.125 41.906 35.156 1 85 354 PRO B N 1
ATOM 5904 C CA . PRO B 1 354 ? 20.547 41.906 36.562 1 85 354 PRO B CA 1
ATOM 5905 C C . PRO B 1 354 ? 19.453 42.406 37.5 1 85 354 PRO B C 1
ATOM 5907 O O . PRO B 1 354 ? 18.594 43.188 37.094 1 85 354 PRO B O 1
ATOM 5910 N N . LEU B 1 355 ? 19.531 41.906 38.719 1 86 355 LEU B N 1
ATOM 5911 C CA . LEU B 1 355 ? 18.531 42.25 39.75 1 86 355 LEU B CA 1
ATOM 5912 C C . LEU B 1 355 ? 18.516 43.75 40 1 86 355 LEU B C 1
ATOM 5914 O O . LEU B 1 355 ? 17.453 44.344 40.219 1 86 355 LEU B O 1
ATOM 5918 N N . ALA B 1 356 ? 19.703 44.344 39.969 1 88.69 356 ALA B N 1
ATOM 5919 C CA . ALA B 1 356 ? 19.781 45.781 40.188 1 88.69 356 ALA B CA 1
ATOM 5920 C C . ALA B 1 356 ? 19.062 46.562 39.125 1 88.69 356 ALA B C 1
ATOM 5922 O O . ALA B 1 356 ? 18.375 47.562 39.406 1 88.69 356 ALA B O 1
ATOM 5923 N N . ALA B 1 357 ? 19.156 46.125 38 1 88.81 357 ALA B N 1
ATOM 5924 C CA . ALA B 1 357 ? 18.5 46.812 36.875 1 88.81 357 ALA B CA 1
ATOM 5925 C C . ALA B 1 357 ? 16.984 46.625 36.938 1 88.81 357 ALA B C 1
ATOM 5927 O O . ALA B 1 357 ? 16.234 47.562 36.656 1 88.81 357 ALA B O 1
ATOM 5928 N N . LYS B 1 358 ? 16.609 45.438 37.312 1 89.62 358 LYS B N 1
ATOM 5929 C CA . LYS B 1 358 ? 15.172 45.156 37.438 1 89.62 358 LYS B CA 1
ATOM 5930 C C . LYS B 1 358 ? 14.539 46.062 38.5 1 89.62 358 LYS B C 1
ATOM 5932 O O . LYS B 1 358 ? 13.422 46.562 38.312 1 89.62 358 LYS B O 1
ATOM 5937 N N . PHE B 1 359 ? 15.359 46.188 39.5 1 90.12 359 PHE B N 1
ATOM 5938 C CA . PHE B 1 359 ? 14.867 47.062 40.562 1 90.12 359 PHE B CA 1
ATOM 5939 C C . PHE B 1 359 ? 14.68 48.5 40.094 1 90.12 359 PHE B C 1
ATOM 5941 O O . PHE B 1 359 ? 13.703 49.156 40.469 1 90.12 359 PHE B O 1
ATOM 5948 N N . GLN B 1 360 ? 15.602 48.969 39.375 1 91 360 GLN B N 1
ATOM 5949 C CA . GLN B 1 360 ? 15.508 50.312 38.844 1 91 360 GLN B CA 1
ATOM 5950 C C . GLN B 1 360 ? 14.32 50.438 37.906 1 91 360 GLN B C 1
ATOM 5952 O O . GLN B 1 360 ? 13.648 51.469 37.875 1 91 360 GLN B O 1
ATOM 5957 N N . MET B 1 361 ? 14.078 49.438 37.156 1 91.56 361 MET B N 1
ATOM 5958 C CA . MET B 1 361 ? 12.961 49.438 36.219 1 91.56 361 MET B CA 1
ATOM 5959 C C . MET B 1 361 ? 11.633 49.531 36.969 1 91.56 361 MET B C 1
ATOM 5961 O O . MET B 1 361 ? 10.766 50.312 36.594 1 91.56 361 MET B O 1
ATOM 5965 N N . ILE B 1 362 ? 11.547 48.75 37.938 1 90.56 362 ILE B N 1
ATOM 5966 C CA . ILE B 1 362 ? 10.305 48.719 38.719 1 90.56 362 ILE B CA 1
ATOM 5967 C C . ILE B 1 362 ? 10.062 50.062 39.375 1 90.56 362 ILE B C 1
ATOM 5969 O O . ILE B 1 362 ? 8.93 50.562 39.406 1 90.56 362 ILE B O 1
ATOM 5973 N N . LYS B 1 363 ? 11.125 50.594 39.906 1 92.12 363 LYS B N 1
ATOM 5974 C CA . LYS B 1 363 ? 11.016 51.906 40.562 1 92.12 363 LYS B CA 1
ATOM 5975 C C . LYS B 1 363 ? 10.547 52.969 39.562 1 92.12 363 LYS B C 1
ATOM 5977 O O . LYS B 1 363 ? 9.656 53.781 39.875 1 92.12 363 LYS B O 1
ATOM 5982 N N . ARG B 1 364 ? 11.07 52.969 38.438 1 92.12 364 ARG B N 1
ATOM 5983 C CA . ARG B 1 364 ? 10.727 53.938 37.406 1 92.12 364 ARG B CA 1
ATOM 5984 C C . ARG B 1 364 ? 9.281 53.75 36.969 1 92.12 364 ARG B C 1
ATOM 5986 O O . ARG B 1 364 ? 8.555 54.75 36.812 1 92.12 364 ARG B O 1
ATOM 5993 N N . LEU B 1 365 ? 8.891 52.531 36.781 1 93.38 365 LEU B N 1
ATOM 5994 C CA . LEU B 1 365 ? 7.547 52.25 36.312 1 93.38 365 LEU B CA 1
ATOM 5995 C C . LEU B 1 365 ? 6.508 52.562 37.375 1 93.38 365 LEU B C 1
ATOM 5997 O O . LEU B 1 365 ? 5.418 53.031 37.094 1 93.38 365 LEU B O 1
ATOM 6001 N N . SER B 1 366 ? 6.891 52.25 38.656 1 91.31 366 SER B N 1
ATOM 6002 C CA . SER B 1 366 ? 5.961 52.469 39.75 1 91.31 366 SER B CA 1
ATOM 6003 C C . SER B 1 366 ? 5.75 53.969 40 1 91.31 366 SER B C 1
ATOM 6005 O O . SER B 1 366 ? 4.73 54.344 40.594 1 91.31 366 SER B O 1
ATOM 6007 N N . SER B 1 367 ? 6.719 54.75 39.562 1 91 367 SER B N 1
ATOM 6008 C CA . SER B 1 367 ? 6.637 56.188 39.781 1 91 367 SER B CA 1
ATOM 6009 C C . SER B 1 367 ? 5.777 56.875 38.75 1 91 367 SER B C 1
ATOM 6011 O O . SER B 1 367 ? 5.426 58.031 38.875 1 91 367 SER B O 1
ATOM 6013 N N . CYS B 1 368 ? 5.402 56.25 37.75 1 90.94 368 CYS B N 1
ATOM 6014 C CA . CYS B 1 368 ? 4.613 56.812 36.688 1 90.94 368 CYS B CA 1
ATOM 6015 C C . CYS B 1 368 ? 3.164 57.031 37.094 1 90.94 368 CYS B C 1
ATOM 6017 O O . CYS B 1 368 ? 2.6 56.188 37.812 1 90.94 368 CYS B O 1
ATOM 6019 N N . PRO B 1 369 ? 2.613 58.156 36.719 1 90.25 369 PRO B N 1
ATOM 6020 C CA . PRO B 1 369 ? 1.198 58.375 37.031 1 90.25 369 PRO B CA 1
ATOM 6021 C C . PRO B 1 369 ? 0.276 57.438 36.25 1 90.25 369 PRO B C 1
ATOM 6023 O O . PRO B 1 369 ? 0.54 57.125 35.094 1 90.25 369 PRO B O 1
ATOM 6026 N N . ARG B 1 370 ? -0.766 56.969 36.969 1 90.25 370 ARG B N 1
ATOM 6027 C CA . ARG B 1 370 ? -1.754 56.094 36.375 1 90.25 370 ARG B CA 1
ATOM 6028 C C . ARG B 1 370 ? -3.125 56.75 36.312 1 90.25 370 ARG B C 1
ATOM 6030 O O . ARG B 1 370 ? -3.561 57.375 37.281 1 90.25 370 ARG B O 1
ATOM 6037 N N . ILE B 1 371 ? -3.727 56.688 35.25 1 89.69 371 ILE B N 1
ATOM 6038 C CA . ILE B 1 371 ? -5.051 57.281 35.094 1 89.69 371 ILE B CA 1
ATOM 6039 C C . ILE B 1 371 ? -6.105 56.344 35.656 1 89.69 371 ILE B C 1
ATOM 6041 O O . ILE B 1 371 ? -7.117 56.781 36.219 1 89.69 371 ILE B O 1
ATOM 6045 N N . SER B 1 372 ? -5.812 55.125 35.469 1 89.69 372 SER B N 1
ATOM 6046 C CA . SER B 1 372 ? -6.742 54.125 36 1 89.69 372 SER B CA 1
ATOM 6047 C C . SER B 1 372 ? -6.453 53.844 37.469 1 89.69 372 SER B C 1
ATOM 6049 O O . SER B 1 372 ? -5.324 53.5 37.844 1 89.69 372 SER B O 1
ATOM 6051 N N . ILE B 1 373 ? -7.41 53.875 38.344 1 85.69 373 ILE B N 1
ATOM 6052 C CA . ILE B 1 373 ? -7.266 53.656 39.781 1 85.69 373 ILE B CA 1
ATOM 6053 C C . ILE B 1 373 ? -7.172 52.188 40.094 1 85.69 373 ILE B C 1
ATOM 6055 O O . ILE B 1 373 ? -6.531 51.781 41.062 1 85.69 373 ILE B O 1
ATOM 6059 N N . THR B 1 374 ? -7.691 51.438 39.219 1 88.88 374 THR B N 1
ATOM 6060 C CA . THR B 1 374 ? -7.781 50 39.5 1 88.88 374 THR B CA 1
ATOM 6061 C C . THR B 1 374 ? -6.617 49.25 38.875 1 88.88 374 THR B C 1
ATOM 6063 O O . THR B 1 374 ? -6.504 48.031 39 1 88.88 374 THR B O 1
ATOM 6066 N N . CYS B 1 375 ? -5.789 49.906 38.25 1 90.75 375 CYS B N 1
ATOM 6067 C CA . CYS B 1 375 ? -4.734 49.25 37.469 1 90.75 375 CYS B CA 1
ATOM 6068 C C . CYS B 1 375 ? -3.705 48.625 38.406 1 90.75 375 CYS B C 1
ATOM 6070 O O . CYS B 1 375 ? -3.148 49.312 39.281 1 90.75 375 CYS B O 1
ATOM 6072 N N . LYS B 1 376 ? -3.568 47.312 38.312 1 92.44 376 LYS B N 1
ATOM 6073 C CA . LYS B 1 376 ? -2.525 46.594 39.031 1 92.44 376 LYS B CA 1
ATOM 6074 C C . LYS B 1 376 ? -1.293 46.406 38.156 1 92.44 376 LYS B C 1
ATOM 6076 O O . LYS B 1 376 ? -1.367 45.75 37.125 1 92.44 376 LYS B O 1
ATOM 6081 N N . LEU B 1 377 ? -0.175 47 38.531 1 93 377 LEU B N 1
ATOM 6082 C CA . LEU B 1 377 ? 1.092 46.844 37.844 1 93 377 LEU B CA 1
ATOM 6083 C C . LEU B 1 377 ? 1.886 45.688 38.406 1 93 377 LEU B C 1
ATOM 6085 O O . LEU B 1 377 ? 2.189 45.625 39.594 1 93 377 LEU B O 1
ATOM 6089 N N . SER B 1 378 ? 2.066 44.688 37.562 1 93.25 378 SER B N 1
ATOM 6090 C CA . SER B 1 378 ? 2.852 43.531 37.969 1 93.25 378 SER B CA 1
ATOM 6091 C C . SER B 1 378 ? 4.141 43.438 37.156 1 93.25 378 SER B C 1
ATOM 6093 O O . SER B 1 378 ? 4.141 43.688 35.938 1 93.25 378 SER B O 1
ATOM 6095 N N . PHE B 1 379 ? 5.227 43.25 37.875 1 91.56 379 PHE B N 1
ATOM 6096 C CA . PHE B 1 379 ? 6.539 43.094 37.25 1 91.56 379 PHE B CA 1
ATOM 6097 C C . PHE B 1 379 ? 7.066 41.656 37.469 1 91.56 379 PHE B C 1
ATOM 6099 O O . PHE B 1 379 ? 7.152 41.219 38.625 1 91.56 379 PHE B O 1
ATOM 6106 N N . GLU B 1 380 ? 7.242 40.938 36.344 1 85.62 380 GLU B N 1
ATOM 6107 C CA . GLU B 1 380 ? 7.715 39.562 36.406 1 85.62 380 GLU B CA 1
ATOM 6108 C C . GLU B 1 380 ? 9.086 39.438 35.719 1 85.62 380 GLU B C 1
ATOM 6110 O O . GLU B 1 380 ? 9.367 40.094 34.75 1 85.62 380 GLU B O 1
#

Sequence (760 aa):
MEKMSPTVDRISSLPNELLCHILSFLPTKQAVATGILSKRWGPLWRSVSTLDFNDESYLQKRTFFYWYRSVQSVYTVMLRRDVAQPIKRFILACSFCDVYTVSTWIMTAIEHRAEHVSLSLNPLITLSCSILSSRYLVVLELSGPTLRGISSCDFPSLKTLHLKMVHLRECRCLVEILAACPVLEDLFISSLRVTSSYCHGGDQLRLSKLVRVDISDSAYLACIQLPTLSNVKFLRTDVVQLRTTFVGLFTFVNLTYLELIVDAHYWDWLLKLLHCCPNLQILVIDKGNSFNKTSNDENWVYSHLVPKCLSSKLKTCRFQKYEGWECEFQFARYIMQNARALCAFTICSTGFSPLAAKFQMIKRLSSCPRISITCKLSFEMEKMSPTVDRISSLPNELLCHILSFLPTKQAVATGILSKRWGPLWRSVSTLDFNDESYLQKRTFFYWYRSVQSVYTVMLRRDVAQPIKRFILACSFCDVYTVSTWIMTAIEHRAEHVSLSLNPLITLSCSILSSRYLVVLELSGPTLRGISSCDFPSLKTLHLKMVHLRECRCLVEILAACPVLEDLFISSLRVTSSYCHGGDQLRLSKLVRVDISDSAYLACIQLPTLSNVKFLRTDVVQLRTTFVGLFTFVNLTYLELIVDAHYWDWLLKLLHCCPNLQILVIDKGNSFNKTSNDENWVYSHLVPKCLSSKLKTCRFQKYEGWECEFQFARYIMQNARALCAFTICSTGFSPLAAKFQMIKRLSSCPRISITCKLSFE

Nearest PDB structures (foldseek):
  6wcq-assembly1_B  TM=4.604E-01  e=5.567E-06  Homo sapiens
  1k5d-assembly1_C  TM=3.836E-01  e=1.502E-01  Schizosaccharomyces pombe
  6wcq-assembly1_B  TM=4.681E-01  e=3.992E-06  Homo sapiens
  1q8j-assembly2_B  TM=1.795E-01  e=5.612E+00  Thermotoga maritima

Secondary structure (DSSP, 8-state):
---------TT--S-HHHHHHHHTTS-HHHHHHS-TTSGGGTTGGGG-SEEEEE-HHHHTTT-HHHHHHHHHHHHHHHHHS-TTS--SEEEEEESS--HHHHHHHHHHHHHTT-SEEEEEE-TT-EEEGGGT--SS--EEEEESPEEE-GGG---TT--EEEEES-EEEEHHHHHHHHHT-TT--EEEEES-EEEE-----------TT--EEEE-S-GGGGGS-GGGGTT-SEEEEEHHHHHHHTTTT---TT--EEEEEESS--HHHHHHHHHT-TT--EEEEEE-TT----S-TTS----SPPPHIIIII--EEEEEEE---HHHHHHHHHHHHH-TT--EEEEEE-TTS-HHHHHHHHHHHHTS--S-TT-EEEE-/---------TT--S-HHHHHHHHTTS-HHHHHHS-TTSGGGTTGGGG-SEEEEE-HHHHTTT-HHHHHHHHHHHHHHHHHS-TTS--SEEEEEESS--HHHHHHHHHHHHHTT-SEEEEEE-TT-EEEGGGT--SS--EEEEESPEEE-GGG---TT--EEEEES-EEEEHHHHHHHHHT-TT--EEEEES-EEEE-----------TT--EEEE-SSTTGGGS-GGGGTT-SEEEEEHHHHHHHHTTT---TT--EEEEEESS--HHHHHHHHHT-TT--EEEEEE-TT----S-TTS----SPPPHIIIII--EEEEEEE---HHHHHHHHHHHHH-TT--EEEEEE-TTS-HHHHHHHHHHHHTS--S-TT-EEEE-

Foldseek 3Di:
DPCPDLPQLVPPPQDLVLQQVLLVQPPPVVSVVPPRPDSNSNQVSLQRQAAAQACVVLCVVVDPVSLVSSLVNLVSSLVRHDLVHARAHYHDADEDDAQVSVLVSLLSNQVSLYAHYAYHYALDHEDELLSNAHQRHAEYHYARYEYDPLQNHAHARHAYYHAHLYEYAELVSVLSNVLNYQQYAYYHYYNYHYNYDPLPDSPQQANQRHAEYAYEDDLRVQNPAPNNCQQYAAYEYELVNCLVHPQPDAANANHAYYEYEYQELPVVSVQSVLLRYQQHAEYEYHHDPNNPPDDDPLDPDDDPDHRNCQQPHHAEYEYHADAQRNSVLVSLLVSQARRANYQEYEYEHDPVHDPVSLVVSVVSSVPRDGNYPNYDYHYD/DPPPPLPQLVPPPQPLVLLQVLLVQPPPVVSVVVPRPDSNSRQVSLQRQAAAQACVVLCVVVDPVSLVSSLVNLVSSLVRHDLVHARAHYHDADEDDAQVSVLVSLLSNQVSLYAHYAYHYALDHEDELLSNAHARHAEYHYARYEYDPLQNHAHARHAEYHAHLYEYAELVSVLSNVLNYLQYAYYHYYNYHYNYDPLPDSPQQANQRHAEYAYEDADRVQNPAPNNCQQYQYYEYELNRCLVHPQPDAANANHAYYEYEYQELPVVSVQSVLLRYQQHAEYEYHHDPNNPPPPPPQDDDDDPDHRNCQQPHHAEYEYHADAQGNSVLVSLLVSQARRANYQEYEYEHDPVDDPVSLVVSCVSSVPRDGNHPNYDYHYD

Radius of gyration: 40.77 Å; Cα contacts (8 Å, |Δi|>4): 1587; chains: 2; bounding box: 51×128×82 Å

Organism: Glycine soja (NCBI:txid3848)

pLDDT: mean 79.86, std 17.0, range [19.06, 98.75]